Protein AF-A0A271J811-F1 (afdb_monomer)

Solvent-accessible surface area (backbone atoms only — not comparable to full-atom values): 23692 Å² total; per-residue (Å²): 134,56,74,68,56,56,52,53,51,52,50,50,52,52,52,54,51,49,50,53,54,48,52,62,62,63,73,50,80,79,81,79,80,96,76,78,64,100,79,62,55,58,84,72,36,59,45,79,54,75,83,70,79,80,74,77,79,84,81,72,79,72,92,73,82,76,85,78,88,79,90,83,82,90,80,90,86,80,83,87,86,85,90,84,89,80,89,76,82,84,76,86,81,80,77,79,76,82,76,81,74,79,82,73,81,76,75,75,57,72,42,44,46,42,94,88,37,81,53,56,41,68,70,51,26,50,50,49,27,52,49,20,64,68,38,65,35,29,33,34,33,33,30,65,78,85,67,33,34,39,46,41,33,30,39,76,62,67,84,66,66,68,42,81,48,79,82,75,85,71,85,65,68,58,86,72,55,74,81,86,37,49,73,61,26,69,72,13,57,83,41,49,47,55,41,74,57,84,78,30,33,40,38,42,8,26,82,69,81,55,59,50,50,51,61,46,52,51,52,34,39,66,70,70,68,48,64,82,83,78,75,78,83,74,76,84,73,84,91,74,94,72,94,71,84,86,73,81,70,76,77,79,67,78,72,72,82,75,57,72,45,57,56,46,46,50,52,44,48,55,27,60,77,65,74,45,52,37,22,39,32,36,40,30,50,67,56,41,69,58,39,73,74,74,49,57,72,70,59,48,50,51,51,38,48,55,52,47,54,54,53,70,70,39,82,66,59,73,49,77,45,77,52,12,70,58,26,34,38,38,35,28,71,26,50,46,72,54,44,48,55,48,49,56,57,61,36,70,43,86,76,52,31,32,25,1,20,27,19,65,52,72,80,57,41,60,57,46,52,51,49,13,51,51,25,28,49,52,8,58,76,69,72,34,51,54,31,72,46,112

Foldseek 3Di:
DDPVVVVVVVVVVVVVVVVVVVVVVVPDDDDDDDDDDPPQCLLVQLPDAPLDDPPPPPPPPDPPPDDDDDDDDDDDDDDDDDDDDDDDDDDDDDDDDDDDDPDDDDDQDFKDFDPPAPCPPPVNSVVLSVVCVQLVWKKWKWADPQFWIFTGIIRVRDDRDIFGAHDDPPPAWDQDDCPRCVRVVVRIADGWTWFDDDRMTIITHHNPPCPSVVVVLVVCVSVVRHDDDDDDPPDDDDDDDDDDDPPVPPPPPSPDPDDQLVVLVVLVVVCVVVVFFKKKKKKAFLCQSVCVPPPDPVVLVVLLVVLVVLLVPQPQWDDWDASGRRMIMTMGRDAQVVVVVSLVVSQVDPPHMQMQMETRSDDRSVVRVVNNSVFSVCCSVVVHSGGYHD

Radius of gyration: 32.04 Å; Cα contacts (8 Å, |Δi|>4): 487; chains: 1; bounding box: 99×91×84 Å

Nearest PDB structures (foldseek):
  9ce0-assembly1_B  TM=4.176E-01  e=2.016E-02  Escherichia coli
  9ce0-assembly1_A  TM=3.676E-01  e=1.690E-02  Escherichia coli
  9bkv-assembly1_A  TM=4.314E-01  e=4.858E-02  Escherichia coli
  4wp3-assembly5_E  TM=5.622E-01  e=6.049E-01  Mycobacterium avium
  4nl8-assembly1_A  TM=2.595E-01  e=6.907E-02  Klebsiella pneumoniae subsp. pneumoniae MGH 78578

pLDDT: mean 73.81, std 20.94, range [29.36, 98.44]

Secondary structure (DSSP, 8-state):
--HHHHHHHHHHHHHHHHHHHHHHHHTSPPPPP--S-TT-GGGGT-SPPP------------TT------------------------PPPP-PPPPPPPPP----PPPPPEE-TT-GGGSHHHHHHHHHHHHHHTSEEEEEEE-SSEEEEEEESS------EE-PPP--SS-----HHHHHHHHTTSSSEEEEEEETTEEEEEEE-SSSHHHHHHHHHHHHTT--PPP-------PPP---------------PPPPPHHHHHHHHHHHHHHTT---EEEEEEETTHHHHHHHS-HHHHHHHHHHHHHHHHTSTTEEEEEEEETTEEEEEE---HHHHHHHHHHHHTSSSPEEEEEESS--S-HHHHHHHHHHHHHHHHHTT-SEEEE-

Structure (mmCIF, N/CA/C/O backbone):
data_AF-A0A271J811-F1
#
_entry.id   AF-A0A271J811-F1
#
loop_
_atom_site.group_PDB
_atom_site.id
_atom_site.type_symbol
_atom_site.label_atom_id
_atom_site.label_alt_id
_atom_site.label_comp_id
_atom_site.label_asym_id
_atom_site.label_entity_id
_atom_site.label_seq_id
_atom_site.pdbx_PDB_ins_code
_atom_site.Cartn_x
_atom_site.Cartn_y
_atom_site.Cartn_z
_atom_site.occupancy
_atom_site.B_iso_or_equiv
_atom_site.auth_seq_id
_atom_site.auth_comp_id
_atom_site.auth_asym_id
_atom_site.auth_atom_id
_atom_site.pdbx_PDB_model_num
ATOM 1 N N . MET A 1 1 ? -52.519 1.136 -17.735 1.00 53.28 1 MET A N 1
ATOM 2 C CA . MET A 1 1 ? -51.267 0.413 -18.050 1.00 53.28 1 MET A CA 1
ATOM 3 C C . MET A 1 1 ? -51.391 -1.001 -17.511 1.00 53.28 1 MET A C 1
ATOM 5 O O . MET A 1 1 ? -51.756 -1.151 -16.355 1.00 53.28 1 MET A O 1
ATOM 9 N N . SER A 1 2 ? -51.207 -2.020 -18.351 1.00 78.00 2 SER A N 1
ATOM 10 C CA . SER A 1 2 ? -51.335 -3.428 -17.956 1.00 78.00 2 SER A CA 1
ATOM 11 C C . SER A 1 2 ? -50.126 -3.883 -17.130 1.00 78.00 2 SER A C 1
ATOM 13 O O . SER A 1 2 ? -49.031 -3.349 -17.292 1.00 78.00 2 SER A O 1
ATOM 15 N N . PHE A 1 3 ? -50.313 -4.893 -16.275 1.00 79.00 3 PHE A N 1
ATOM 16 C CA . PHE A 1 3 ? -49.248 -5.517 -15.472 1.00 79.00 3 PHE A CA 1
ATOM 17 C C . PHE A 1 3 ? -48.033 -5.930 -16.329 1.00 79.00 3 PHE A C 1
ATOM 19 O O . PHE A 1 3 ? -46.884 -5.756 -15.933 1.00 79.00 3 PHE A O 1
ATOM 26 N N . VAL A 1 4 ? -48.299 -6.359 -17.567 1.00 73.56 4 VAL A N 1
ATOM 27 C CA . VAL A 1 4 ? -47.293 -6.681 -18.592 1.00 73.56 4 VAL A CA 1
ATOM 28 C C . VAL A 1 4 ? -46.396 -5.481 -18.935 1.00 73.56 4 VAL A C 1
ATOM 30 O O . VAL A 1 4 ? -45.193 -5.646 -19.110 1.00 73.56 4 VAL A O 1
ATOM 33 N N . GLY A 1 5 ? -46.949 -4.266 -18.984 1.00 75.88 5 GLY A N 1
ATOM 34 C CA . GLY A 1 5 ? -46.179 -3.050 -19.262 1.00 75.88 5 GLY A CA 1
ATOM 35 C C . GLY A 1 5 ? -45.235 -2.660 -18.122 1.00 75.88 5 GLY A C 1
ATOM 36 O O . GLY A 1 5 ? -44.127 -2.200 -18.380 1.00 75.88 5 GLY A O 1
ATOM 37 N N . TRP A 1 6 ? -45.638 -2.891 -16.870 1.00 88.19 6 TRP A N 1
ATOM 38 C CA . TRP A 1 6 ? -44.787 -2.629 -15.702 1.00 88.19 6 TRP A CA 1
ATOM 39 C C . TRP A 1 6 ? -43.624 -3.622 -15.617 1.00 88.19 6 TRP A C 1
ATOM 41 O O . TRP A 1 6 ? -42.489 -3.236 -15.349 1.00 88.19 6 TRP A O 1
ATOM 51 N N . PHE A 1 7 ? -43.893 -4.892 -15.925 1.00 86.50 7 PHE A N 1
ATOM 52 C CA . PHE A 1 7 ? -42.866 -5.930 -15.941 1.00 86.50 7 PHE A CA 1
ATOM 53 C C . PHE A 1 7 ? -41.818 -5.690 -17.039 1.00 86.50 7 PHE A C 1
ATOM 55 O O . PHE A 1 7 ? -40.623 -5.806 -16.782 1.00 86.50 7 PHE A O 1
ATOM 62 N N . LEU A 1 8 ? -42.248 -5.277 -18.239 1.00 74.81 8 LEU A N 1
ATOM 63 C CA . LEU A 1 8 ? -41.334 -4.899 -19.323 1.00 74.81 8 LEU A CA 1
ATOM 64 C C . LEU A 1 8 ? -40.463 -3.691 -18.957 1.00 74.81 8 LEU A C 1
ATOM 66 O O . LEU A 1 8 ? -39.274 -3.692 -19.263 1.00 74.81 8 LEU A O 1
ATOM 70 N N . LEU A 1 9 ? -41.020 -2.691 -18.268 1.00 75.00 9 LEU A N 1
ATOM 71 C CA . LEU A 1 9 ? -40.256 -1.524 -17.823 1.00 75.00 9 LEU A CA 1
ATOM 72 C C . LEU A 1 9 ? -39.171 -1.906 -16.803 1.00 75.00 9 LEU A C 1
ATOM 74 O O . LEU A 1 9 ? -38.026 -1.487 -16.949 1.00 75.00 9 LEU A O 1
ATOM 78 N N . LEU A 1 10 ? -39.504 -2.737 -15.810 1.00 87.38 10 LEU A N 1
ATOM 79 C CA . LEU A 1 10 ? -38.529 -3.227 -14.828 1.00 87.38 10 LEU A CA 1
ATOM 80 C C . LEU A 1 10 ? -37.434 -4.080 -15.473 1.00 87.38 10 LEU A C 1
ATOM 82 O O . LEU A 1 10 ? -36.266 -3.942 -15.116 1.00 87.38 10 LEU A O 1
ATOM 86 N N . LEU A 1 11 ? -37.796 -4.924 -16.444 1.00 84.94 11 LEU A N 1
ATOM 87 C CA . LEU A 1 11 ? -36.834 -5.735 -17.188 1.00 84.94 11 LEU A CA 1
ATOM 88 C C . LEU A 1 11 ? -35.834 -4.846 -17.942 1.00 84.94 11 LEU A C 1
ATOM 90 O O . LEU A 1 11 ? -34.633 -5.090 -17.880 1.00 84.94 11 LEU A O 1
ATOM 94 N N . VAL A 1 12 ? -36.311 -3.789 -18.607 1.00 82.62 12 VAL A N 1
ATOM 95 C CA . VAL A 1 12 ? -35.442 -2.838 -19.316 1.00 82.62 12 VAL A CA 1
ATOM 96 C C . VAL A 1 12 ? -34.519 -2.104 -18.342 1.00 82.62 12 VAL A C 1
ATOM 98 O O . VAL A 1 12 ? -33.327 -2.000 -18.616 1.00 82.62 12 VAL A O 1
ATOM 101 N N . ILE A 1 13 ? -35.022 -1.659 -17.185 1.00 82.00 13 ILE A N 1
ATOM 102 C CA . ILE A 1 13 ? -34.193 -1.005 -16.156 1.00 82.00 13 ILE A CA 1
ATOM 103 C C . ILE A 1 13 ? -33.114 -1.963 -15.631 1.00 82.00 13 ILE A C 1
ATOM 105 O O . ILE A 1 13 ? -31.959 -1.562 -15.509 1.00 82.00 13 ILE A O 1
ATOM 109 N N . ALA A 1 14 ? -33.454 -3.230 -15.378 1.00 82.31 14 ALA A N 1
ATOM 110 C CA . ALA A 1 14 ? -32.497 -4.234 -14.918 1.00 82.31 14 ALA A CA 1
ATOM 111 C C . ALA A 1 14 ? -31.416 -4.536 -15.971 1.00 82.31 14 ALA A C 1
ATOM 113 O O . ALA A 1 14 ? -30.236 -4.619 -15.635 1.00 82.31 14 ALA A O 1
ATOM 114 N N . VAL A 1 15 ? -31.796 -4.647 -17.249 1.00 79.81 15 VAL A N 1
ATOM 115 C CA . VAL A 1 15 ? -30.854 -4.903 -18.352 1.00 79.81 15 VAL A CA 1
ATOM 116 C C . VAL A 1 15 ? -29.935 -3.703 -18.588 1.00 79.81 15 VAL A C 1
ATOM 118 O O . VAL A 1 15 ? -28.728 -3.883 -18.727 1.00 79.81 15 VAL A O 1
ATOM 121 N N . VAL A 1 16 ? -30.472 -2.479 -18.589 1.00 77.31 16 VAL A N 1
ATOM 122 C CA . VAL A 1 16 ? -29.671 -1.255 -18.761 1.00 77.31 16 VAL A CA 1
ATOM 123 C C . VAL A 1 16 ? -28.751 -1.032 -17.558 1.00 77.31 16 VAL A C 1
ATOM 125 O O . VAL A 1 16 ? -27.574 -0.734 -17.744 1.00 77.31 16 VAL A O 1
ATOM 128 N N . GLY A 1 17 ? -29.242 -1.247 -16.333 1.00 76.06 17 GLY A N 1
ATOM 129 C CA . GLY A 1 17 ? -28.426 -1.180 -15.119 1.00 76.06 17 GLY A CA 1
ATOM 130 C C . GLY A 1 17 ? -27.290 -2.207 -15.118 1.00 76.06 17 GLY A C 1
ATOM 131 O O . GLY A 1 17 ? -26.149 -1.856 -14.825 1.00 76.06 17 GLY A O 1
ATOM 132 N N . GLY A 1 18 ? -27.575 -3.447 -15.532 1.00 78.69 18 GLY A N 1
ATOM 133 C CA . GLY A 1 18 ? -26.568 -4.499 -15.684 1.00 78.69 18 GLY A CA 1
ATOM 134 C C . GLY A 1 18 ? -25.532 -4.183 -16.765 1.00 78.69 18 GLY A C 1
ATOM 135 O O . GLY A 1 18 ? -24.342 -4.376 -16.540 1.00 78.69 18 GLY A O 1
ATOM 136 N N . ALA A 1 19 ? -25.954 -3.633 -17.906 1.00 66.88 19 ALA A N 1
ATOM 137 C CA . ALA A 1 19 ? -25.047 -3.245 -18.985 1.00 66.88 19 ALA A CA 1
ATOM 138 C C . ALA A 1 19 ? -24.114 -2.089 -18.583 1.00 66.88 19 ALA A C 1
ATOM 140 O O . ALA A 1 19 ? -22.931 -2.125 -18.909 1.00 66.88 19 ALA A O 1
ATOM 141 N N . ILE A 1 20 ? -24.610 -1.093 -17.838 1.00 68.75 20 ILE A N 1
ATOM 142 C CA . ILE A 1 20 ? -23.786 0.017 -17.329 1.00 68.75 20 ILE A CA 1
ATOM 143 C C . ILE A 1 20 ? -22.789 -0.484 -16.276 1.00 68.75 20 ILE A C 1
ATOM 145 O O . ILE A 1 20 ? -21.618 -0.109 -16.322 1.00 68.75 20 ILE A O 1
ATOM 149 N N . ALA A 1 21 ? -23.220 -1.354 -15.357 1.00 66.31 21 ALA A N 1
ATOM 150 C CA . ALA A 1 21 ? -22.330 -1.966 -14.370 1.00 66.31 21 ALA A CA 1
ATOM 151 C C . ALA A 1 21 ? -21.241 -2.820 -15.041 1.00 66.31 21 ALA A C 1
ATOM 153 O O . ALA A 1 21 ? -20.068 -2.717 -14.690 1.00 66.31 21 ALA A O 1
ATOM 154 N N . TRP A 1 22 ? -21.612 -3.592 -16.065 1.00 64.56 22 TRP A N 1
ATOM 155 C CA . TRP A 1 22 ? -20.683 -4.421 -16.828 1.00 64.56 22 TRP A CA 1
ATOM 156 C C . TRP A 1 22 ? -19.685 -3.592 -17.642 1.00 64.56 22 TRP A C 1
ATOM 158 O O . TRP A 1 22 ? -18.495 -3.894 -17.644 1.00 64.56 22 TRP A O 1
ATOM 168 N N . HIS A 1 23 ? -20.133 -2.504 -18.274 1.00 62.66 23 HIS A N 1
ATOM 169 C CA . HIS A 1 23 ? -19.247 -1.623 -19.033 1.00 62.66 23 HIS A CA 1
ATOM 170 C C . HIS A 1 23 ? -18.266 -0.870 -18.121 1.00 62.66 23 HIS A C 1
ATOM 172 O O . HIS A 1 23 ? -17.116 -0.679 -18.501 1.00 62.66 23 HIS A O 1
ATOM 178 N N . ARG A 1 24 ? -18.675 -0.505 -16.895 1.00 62.00 24 ARG A N 1
ATOM 179 C CA . ARG A 1 24 ? -17.754 0.023 -15.870 1.00 62.00 24 ARG A CA 1
ATOM 180 C C . ARG A 1 24 ? -16.712 -1.012 -15.440 1.00 62.00 24 ARG A C 1
ATOM 182 O O . ARG A 1 24 ? -15.573 -0.648 -15.184 1.00 62.00 24 ARG A O 1
ATOM 189 N N . GLN A 1 25 ? -17.082 -2.291 -15.416 1.00 55.81 25 GLN A N 1
ATOM 190 C CA . GLN A 1 25 ? -16.170 -3.399 -15.120 1.00 55.81 25 GLN A CA 1
ATOM 191 C C . GLN A 1 25 ? -15.154 -3.660 -16.247 1.00 55.81 25 GLN A C 1
ATOM 193 O O . GLN A 1 25 ? -14.042 -4.096 -15.968 1.00 55.81 25 GLN A O 1
ATOM 198 N N . GLN A 1 26 ? -15.522 -3.387 -17.504 1.00 53.25 26 GLN A N 1
ATOM 199 C CA . GLN A 1 26 ? -14.661 -3.577 -18.682 1.00 53.25 26 GLN A CA 1
ATOM 200 C C . GLN A 1 26 ? -13.709 -2.409 -18.968 1.00 53.25 26 GLN A C 1
ATOM 202 O O . GLN A 1 26 ? -12.739 -2.600 -19.693 1.00 53.25 26 GLN A O 1
ATOM 207 N N . SER A 1 27 ? -13.963 -1.220 -18.416 1.00 51.56 27 SER A N 1
ATOM 208 C CA . SER A 1 27 ? -13.062 -0.066 -18.551 1.00 51.56 27 SER A CA 1
ATOM 209 C C . SER A 1 27 ? -11.827 -0.139 -17.648 1.00 51.56 27 SER A C 1
ATOM 211 O O . SER A 1 27 ? -10.986 0.752 -17.704 1.00 51.56 27 SER A O 1
ATOM 213 N N . LEU A 1 28 ? -11.715 -1.166 -16.805 1.00 47.62 28 LEU A N 1
ATOM 214 C CA . LEU A 1 28 ? -10.509 -1.414 -16.026 1.00 47.62 28 LEU A CA 1
ATOM 215 C C . LEU A 1 28 ? -9.505 -2.193 -16.890 1.00 47.62 28 LEU A C 1
ATOM 217 O O . LEU A 1 28 ? -9.922 -3.128 -17.582 1.00 47.62 28 LEU A O 1
ATOM 221 N N . PRO A 1 29 ? -8.204 -1.862 -16.844 1.00 46.91 29 PRO A N 1
ATOM 222 C CA . PRO A 1 29 ? -7.189 -2.569 -17.614 1.00 46.91 29 PRO A CA 1
ATOM 223 C C . PRO A 1 29 ? -7.240 -4.092 -17.361 1.00 46.91 29 PRO A C 1
ATOM 225 O O . PRO A 1 29 ? -7.624 -4.548 -16.264 1.00 46.91 29 PRO A O 1
ATOM 228 N N . PRO A 1 30 ? -6.920 -4.905 -18.391 1.00 42.78 30 PRO A N 1
ATOM 229 C CA . PRO A 1 30 ? -6.882 -6.357 -18.262 1.00 42.78 30 PRO A CA 1
ATOM 230 C C . PRO A 1 30 ? -5.884 -6.755 -17.165 1.00 42.78 30 PRO A C 1
ATOM 232 O O . PRO A 1 30 ? -4.885 -6.065 -16.976 1.00 42.78 30 PRO A O 1
ATOM 235 N N . PRO A 1 31 ? -6.152 -7.837 -16.414 1.00 39.31 31 PRO A N 1
ATOM 236 C CA . PRO A 1 31 ? -5.299 -8.228 -15.301 1.00 39.31 31 PRO A CA 1
ATOM 237 C C . PRO A 1 31 ? -3.874 -8.534 -15.789 1.00 39.31 31 PRO A C 1
ATOM 239 O O . PRO A 1 31 ? -3.730 -9.224 -16.808 1.00 39.31 31 PRO A O 1
ATOM 242 N N . PRO A 1 32 ? -2.830 -8.083 -15.072 1.00 45.94 32 PRO A N 1
ATOM 243 C CA . PRO A 1 32 ? -1.499 -8.622 -15.272 1.00 45.94 32 PRO A CA 1
ATOM 244 C C . PRO A 1 32 ? -1.504 -10.129 -14.975 1.00 45.94 32 PRO A C 1
ATOM 246 O O . PRO A 1 32 ? -2.279 -10.648 -14.168 1.00 45.94 32 PRO A O 1
ATOM 249 N N . VAL A 1 33 ? -0.660 -10.855 -15.703 1.00 41.16 33 VAL A N 1
ATOM 250 C CA . VAL A 1 33 ? -0.436 -12.294 -15.523 1.00 41.16 33 VAL A CA 1
ATOM 251 C C . VAL A 1 33 ? 0.139 -12.502 -14.114 1.00 41.16 33 VAL A C 1
ATOM 253 O O . VAL A 1 33 ? 1.086 -11.795 -13.779 1.00 41.16 33 VAL A O 1
ATOM 256 N N . PRO A 1 34 ? -0.378 -13.430 -13.285 1.00 45.59 34 PRO A N 1
ATOM 257 C CA . PRO A 1 34 ? 0.079 -13.579 -11.906 1.00 45.59 34 PRO A CA 1
ATOM 258 C C . PRO A 1 34 ? 1.534 -14.066 -11.881 1.00 45.59 34 PRO A C 1
ATOM 260 O O . PRO A 1 34 ? 1.813 -15.243 -12.112 1.00 45.59 34 PRO A O 1
ATOM 263 N N . TYR A 1 35 ? 2.458 -13.149 -11.610 1.00 43.81 35 TYR A N 1
ATOM 264 C CA . TYR A 1 35 ? 3.830 -13.432 -11.213 1.00 43.81 35 TYR A CA 1
ATOM 265 C C . TYR A 1 35 ? 3.997 -12.951 -9.775 1.00 43.81 35 TYR A C 1
ATOM 267 O O . TYR A 1 35 ? 3.731 -11.789 -9.495 1.00 43.81 35 TYR A O 1
ATOM 275 N N . GLY A 1 36 ? 4.451 -13.831 -8.884 1.00 40.78 36 GLY A N 1
ATOM 276 C CA . GLY A 1 36 ? 4.923 -13.430 -7.559 1.00 40.78 36 GLY A CA 1
ATOM 277 C C . GLY A 1 36 ? 4.364 -14.253 -6.406 1.00 40.78 36 GLY A C 1
ATOM 278 O O . GLY A 1 36 ? 3.197 -14.635 -6.385 1.00 40.78 36 GLY A O 1
ATOM 279 N N . ASP A 1 37 ? 5.256 -14.545 -5.468 1.00 40.03 37 ASP A N 1
ATOM 280 C CA . ASP A 1 37 ? 5.033 -15.237 -4.202 1.00 40.03 37 ASP A CA 1
ATOM 281 C C . ASP A 1 37 ? 3.931 -14.535 -3.372 1.00 40.03 37 ASP A C 1
ATOM 283 O O . ASP A 1 37 ? 3.904 -13.304 -3.315 1.00 40.03 37 ASP A O 1
ATOM 287 N N . PRO A 1 38 ? 3.013 -15.260 -2.699 1.00 43.91 38 PRO A N 1
ATOM 288 C CA . PRO A 1 38 ? 1.988 -14.673 -1.831 1.00 43.91 38 PRO A CA 1
ATOM 289 C C . PRO A 1 38 ? 2.511 -13.779 -0.690 1.00 43.91 38 PRO A C 1
ATOM 291 O O . PRO A 1 38 ? 1.690 -13.156 -0.020 1.00 43.91 38 PRO A O 1
ATOM 294 N N . HIS A 1 39 ? 3.820 -13.660 -0.471 1.00 40.69 39 HIS A N 1
ATOM 295 C CA . HIS A 1 39 ? 4.413 -12.772 0.536 1.00 40.69 39 HIS A CA 1
ATOM 296 C C . HIS A 1 39 ? 5.102 -11.515 -0.012 1.00 40.69 39 HIS A C 1
ATOM 298 O O . HIS A 1 39 ? 5.643 -10.742 0.780 1.00 40.69 39 HIS A O 1
ATOM 304 N N . ASP A 1 40 ? 5.074 -11.276 -1.324 1.00 50.69 40 ASP A N 1
ATOM 305 C CA . ASP A 1 40 ? 5.801 -10.152 -1.907 1.00 50.69 40 ASP A CA 1
ATOM 306 C C . ASP A 1 40 ? 5.013 -8.834 -1.787 1.00 50.69 40 ASP A C 1
ATOM 308 O O . ASP A 1 40 ? 4.147 -8.509 -2.593 1.00 50.69 40 ASP A O 1
ATOM 312 N N . LEU A 1 41 ? 5.275 -8.087 -0.712 1.00 51.16 41 LEU A N 1
ATOM 313 C CA . LEU A 1 41 ? 4.686 -6.767 -0.446 1.00 51.16 41 LEU A CA 1
ATOM 314 C C . LEU A 1 41 ? 5.308 -5.655 -1.309 1.00 51.16 41 LEU A C 1
ATOM 316 O O . LEU A 1 41 ? 4.785 -4.539 -1.333 1.00 51.16 41 LEU A O 1
ATOM 320 N N . SER A 1 42 ? 6.401 -5.948 -2.022 1.00 51.84 42 SER A N 1
ATOM 321 C CA . SER A 1 42 ? 7.089 -4.983 -2.883 1.00 51.84 42 SER A CA 1
ATOM 322 C C . SER A 1 42 ? 6.255 -4.597 -4.110 1.00 51.84 42 SER A C 1
ATOM 324 O O . SER A 1 42 ? 6.311 -3.452 -4.554 1.00 51.84 42 SER A O 1
ATOM 326 N N . THR A 1 43 ? 5.381 -5.490 -4.589 1.00 50.69 43 THR A N 1
ATOM 327 C CA . THR A 1 43 ? 4.476 -5.213 -5.716 1.00 50.69 43 THR A CA 1
ATOM 328 C C . THR A 1 43 ? 3.357 -4.226 -5.371 1.00 50.69 43 THR A C 1
ATOM 330 O O . THR A 1 43 ? 2.735 -3.683 -6.275 1.00 50.69 43 THR A O 1
ATOM 333 N N . LEU A 1 44 ? 3.097 -3.966 -4.082 1.00 52.03 44 LEU A N 1
ATOM 334 C CA . LEU A 1 44 ? 2.101 -2.984 -3.620 1.00 52.03 44 LEU A CA 1
ATOM 335 C C . LEU A 1 44 ? 2.709 -1.605 -3.302 1.00 52.03 44 LEU A C 1
ATOM 337 O O . LEU A 1 44 ? 2.037 -0.774 -2.693 1.00 52.03 44 LEU A O 1
ATOM 341 N N . GLY A 1 45 ? 3.974 -1.354 -3.661 1.00 50.84 45 GLY A N 1
ATOM 342 C CA . GLY A 1 45 ? 4.622 -0.058 -3.415 1.00 50.84 45 GLY A CA 1
ATOM 343 C C . GLY A 1 45 ? 4.898 0.234 -1.934 1.00 50.84 45 GLY A C 1
ATOM 344 O O . GLY A 1 45 ? 5.141 1.377 -1.563 1.00 50.84 45 GLY A O 1
ATOM 345 N N . LEU A 1 46 ? 4.897 -0.791 -1.071 1.00 56.09 46 LEU A N 1
ATOM 346 C CA . LEU A 1 46 ? 5.234 -0.682 0.359 1.00 56.09 46 LEU A CA 1
ATOM 347 C C . LEU A 1 46 ? 6.747 -0.525 0.617 1.00 56.09 46 LEU A C 1
ATOM 349 O O . LEU A 1 46 ? 7.223 -0.769 1.729 1.00 56.09 46 LEU A O 1
ATOM 353 N N . THR A 1 47 ? 7.519 -0.133 -0.396 1.00 56.06 47 THR A N 1
ATOM 354 C CA . THR A 1 47 ? 8.909 0.288 -0.231 1.00 56.06 47 THR A CA 1
ATOM 355 C C . THR A 1 47 ? 8.985 1.489 0.717 1.00 56.06 47 THR A C 1
ATOM 357 O O . THR A 1 47 ? 8.061 2.308 0.770 1.00 56.06 47 THR A O 1
ATOM 360 N N . PRO A 1 48 ? 10.063 1.612 1.515 1.00 49.88 48 PRO A N 1
ATOM 361 C CA . PRO A 1 48 ? 10.282 2.815 2.306 1.00 49.88 48 PRO A CA 1
ATOM 362 C C . PRO A 1 48 ? 10.219 4.027 1.375 1.00 49.88 48 PRO A C 1
ATOM 364 O O . PRO A 1 48 ? 10.859 4.023 0.325 1.00 49.88 48 PRO A O 1
ATOM 367 N N . ALA A 1 49 ? 9.413 5.027 1.751 1.00 50.97 49 ALA A N 1
ATOM 368 C CA . ALA A 1 49 ? 9.243 6.237 0.955 1.00 50.97 49 ALA A CA 1
ATOM 369 C C . ALA A 1 49 ? 10.624 6.802 0.611 1.00 50.97 49 ALA A C 1
ATOM 371 O O . ALA A 1 49 ? 11.477 6.923 1.504 1.00 50.97 49 ALA A O 1
ATOM 372 N N . ARG A 1 50 ? 10.855 7.117 -0.669 1.00 56.00 50 ARG A N 1
ATOM 373 C CA . ARG A 1 50 ? 12.130 7.703 -1.089 1.00 56.00 50 ARG A CA 1
ATOM 374 C C . ARG A 1 50 ? 12.393 8.952 -0.241 1.00 56.00 50 ARG A C 1
ATOM 376 O O . ARG A 1 50 ? 11.503 9.802 -0.132 1.00 56.00 50 ARG A O 1
ATOM 383 N N . PRO A 1 51 ? 13.583 9.092 0.372 1.00 47.09 51 PRO A N 1
ATOM 384 C CA . PRO A 1 51 ? 13.944 10.342 1.018 1.00 47.09 51 PRO A CA 1
ATOM 385 C C . PRO A 1 51 ? 13.872 11.437 -0.045 1.00 47.09 51 PRO A C 1
ATOM 387 O O . PRO A 1 51 ? 14.576 11.382 -1.055 1.00 47.09 51 PRO A O 1
ATOM 390 N N . ARG A 1 52 ? 12.954 12.390 0.141 1.00 53.28 52 ARG A N 1
ATOM 391 C CA . ARG A 1 52 ? 12.788 13.488 -0.807 1.00 53.28 52 ARG A CA 1
ATOM 392 C C . ARG A 1 52 ? 14.092 14.285 -0.851 1.00 53.28 52 ARG A C 1
ATOM 394 O O . ARG A 1 52 ? 14.625 14.598 0.217 1.00 53.28 52 ARG A O 1
ATOM 401 N N . PRO A 1 53 ? 14.597 14.659 -2.038 1.00 44.09 53 PRO A N 1
ATOM 402 C CA . PRO A 1 53 ? 15.547 15.751 -2.101 1.00 44.09 53 PRO A CA 1
ATOM 403 C C . PRO A 1 53 ? 14.838 16.970 -1.508 1.00 44.09 53 PRO A C 1
ATOM 405 O O . PRO A 1 53 ? 13.777 17.369 -1.991 1.00 44.09 53 PRO A O 1
ATOM 408 N N . VAL A 1 54 ? 15.374 17.507 -0.412 1.00 51.09 54 VAL A N 1
ATOM 409 C CA . VAL A 1 54 ? 14.932 18.796 0.119 1.00 51.09 54 VAL A CA 1
ATOM 410 C C . VAL A 1 54 ? 15.134 19.785 -1.021 1.00 51.09 54 VAL A C 1
ATOM 412 O O . VAL A 1 54 ? 16.264 20.016 -1.454 1.00 51.09 54 VAL A O 1
ATOM 415 N N . GLY A 1 55 ? 14.029 20.262 -1.594 1.00 41.78 55 GLY A N 1
ATOM 416 C CA . GLY A 1 55 ? 14.078 21.298 -2.609 1.00 41.78 55 GLY A CA 1
ATOM 417 C C . GLY A 1 55 ? 14.797 22.487 -1.996 1.00 41.78 55 GLY A C 1
ATOM 418 O O . GLY A 1 55 ? 14.373 22.988 -0.961 1.00 41.78 55 GLY A O 1
ATOM 419 N N . VAL A 1 56 ? 15.915 22.883 -2.597 1.00 41.88 56 VAL A N 1
ATOM 420 C CA . VAL A 1 56 ? 16.565 24.152 -2.283 1.00 41.88 56 VAL A CA 1
ATOM 421 C C . VAL A 1 56 ? 15.517 25.229 -2.543 1.00 41.88 56 VAL A C 1
ATOM 423 O O . VAL A 1 56 ? 15.117 25.415 -3.694 1.00 41.88 56 VAL A O 1
ATOM 426 N N . ASP A 1 57 ? 15.037 25.879 -1.483 1.00 40.28 57 ASP A N 1
ATOM 427 C CA . ASP A 1 57 ? 14.156 27.039 -1.579 1.00 40.28 57 ASP A CA 1
ATOM 428 C C . ASP A 1 57 ? 14.858 28.094 -2.450 1.00 40.28 57 ASP A C 1
ATOM 430 O O . ASP A 1 57 ? 15.806 28.754 -2.030 1.00 40.28 57 ASP A O 1
ATOM 434 N N . LEU A 1 58 ? 14.425 28.221 -3.707 1.00 49.56 58 LEU A N 1
ATOM 435 C CA . LEU A 1 58 ? 14.919 29.221 -4.662 1.00 49.56 58 LEU A CA 1
ATOM 436 C C . LEU A 1 58 ? 14.211 30.580 -4.506 1.00 49.56 58 LEU A C 1
ATOM 438 O O . LEU A 1 58 ? 14.344 31.444 -5.370 1.00 49.56 58 LEU A O 1
ATOM 442 N N . ASP A 1 59 ? 13.498 30.787 -3.398 1.00 46.34 59 ASP A N 1
ATOM 443 C CA . ASP A 1 59 ? 12.795 32.026 -3.056 1.00 46.34 59 ASP A CA 1
ATOM 444 C C . ASP A 1 59 ? 13.546 32.832 -1.980 1.00 46.34 59 ASP A C 1
ATOM 446 O O . ASP A 1 59 ? 12.949 33.309 -1.015 1.00 46.34 59 ASP A O 1
ATOM 450 N N . ASP A 1 60 ? 14.857 33.035 -2.153 1.00 47.53 60 ASP A N 1
ATOM 451 C CA . ASP A 1 60 ? 15.544 34.142 -1.478 1.00 47.53 60 ASP A CA 1
ATOM 452 C C . ASP A 1 60 ? 15.631 35.332 -2.456 1.00 47.53 60 ASP A C 1
ATOM 454 O O . ASP A 1 60 ? 16.473 35.342 -3.364 1.00 47.53 60 ASP A O 1
ATOM 458 N N . PRO A 1 61 ? 14.705 36.310 -2.383 1.00 50.97 61 PRO A N 1
ATOM 459 C CA . PRO A 1 61 ? 14.727 37.470 -3.258 1.00 50.97 61 PRO A CA 1
ATOM 460 C C . PRO A 1 61 ? 15.948 38.330 -2.934 1.00 50.97 61 PRO A C 1
ATOM 462 O O . PRO A 1 61 ? 16.016 38.980 -1.893 1.00 50.97 61 PRO A O 1
ATOM 465 N N . ASP A 1 62 ? 16.881 38.355 -3.882 1.00 54.12 62 ASP A N 1
ATOM 466 C CA . ASP A 1 62 ? 18.098 39.162 -3.891 1.00 54.12 62 ASP A CA 1
ATOM 467 C C . ASP A 1 62 ? 17.835 40.600 -3.366 1.00 54.12 62 ASP A C 1
ATOM 469 O O . ASP A 1 62 ? 17.168 41.399 -4.041 1.00 54.12 62 ASP A O 1
ATOM 473 N N . PRO A 1 63 ? 18.316 40.971 -2.160 1.00 51.75 63 PRO A N 1
ATOM 474 C CA . PRO A 1 63 ? 17.955 42.233 -1.508 1.00 51.75 63 PRO A CA 1
ATOM 475 C C . PRO A 1 63 ? 18.622 43.479 -2.123 1.00 51.75 63 PRO A C 1
ATOM 477 O O . PRO A 1 63 ? 18.546 44.564 -1.544 1.00 51.75 63 PRO A O 1
ATOM 480 N N . TYR A 1 64 ? 19.247 43.366 -3.301 1.00 56.03 64 TYR A N 1
ATOM 481 C CA . TYR A 1 64 ? 20.035 44.436 -3.926 1.00 56.03 64 TYR A CA 1
ATOM 482 C C . TYR A 1 64 ? 19.540 44.936 -5.292 1.00 56.03 64 TYR A C 1
ATOM 484 O O . TYR A 1 64 ? 20.252 45.686 -5.964 1.00 56.03 64 TYR A O 1
ATOM 492 N N . ALA A 1 65 ? 18.311 44.626 -5.714 1.00 47.66 65 ALA A N 1
ATOM 493 C CA . ALA A 1 65 ? 17.764 45.174 -6.962 1.00 47.66 65 ALA A CA 1
ATOM 494 C C . ALA A 1 65 ? 17.268 46.635 -6.804 1.00 47.66 65 ALA A C 1
ATOM 496 O O . ALA A 1 65 ? 16.076 46.937 -6.907 1.00 47.66 65 ALA A O 1
ATOM 497 N N . GLU A 1 66 ? 18.189 47.573 -6.564 1.00 45.75 66 GLU A N 1
ATOM 498 C CA . GLU A 1 66 ? 17.906 49.009 -6.593 1.00 45.75 66 GLU A CA 1
ATOM 499 C C . GLU A 1 66 ? 17.671 49.517 -8.029 1.00 45.75 66 GLU A C 1
ATOM 501 O O . GLU A 1 66 ? 18.564 49.613 -8.867 1.00 45.75 66 GLU A O 1
ATOM 506 N N . SER A 1 67 ? 16.416 49.887 -8.288 1.00 49.94 67 SER A N 1
ATOM 507 C CA . SER A 1 67 ? 15.991 51.164 -8.876 1.00 49.94 67 SER A CA 1
ATOM 508 C C . SER A 1 67 ? 16.994 51.921 -9.772 1.00 49.94 67 SER A C 1
ATOM 510 O O . SER A 1 67 ? 17.710 52.807 -9.305 1.00 49.94 67 SER A O 1
ATOM 512 N N . HIS A 1 68 ? 16.830 51.801 -11.093 1.00 45.22 68 HIS A N 1
ATOM 513 C CA . HIS A 1 68 ? 17.083 52.924 -12.001 1.00 45.22 68 HIS A CA 1
ATOM 514 C C . HIS A 1 68 ? 15.975 53.073 -13.045 1.00 45.22 68 HIS A C 1
ATOM 516 O O . HIS A 1 68 ? 15.838 52.297 -13.988 1.00 45.22 68 HIS A O 1
ATOM 5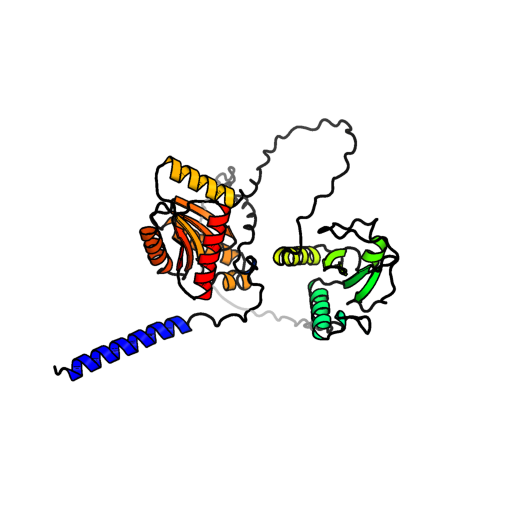22 N N . GLY A 1 69 ? 15.182 54.131 -12.873 1.00 50.66 69 GLY A N 1
ATOM 523 C CA . GLY A 1 69 ? 14.261 54.619 -13.885 1.00 50.66 69 GLY A CA 1
ATOM 524 C C . GLY A 1 69 ? 14.988 55.333 -15.026 1.00 50.66 69 GLY A C 1
ATOM 525 O O . GLY A 1 69 ? 15.922 56.104 -14.815 1.00 50.66 69 GLY A O 1
ATOM 526 N N . SER A 1 70 ? 14.492 55.147 -16.247 1.00 44.56 70 SER A N 1
ATOM 527 C CA . SER A 1 70 ? 14.639 56.131 -17.322 1.00 44.56 70 SER A CA 1
ATOM 528 C C . SER A 1 70 ? 13.531 55.970 -18.356 1.00 44.56 70 SER A C 1
ATOM 530 O O . SER A 1 70 ? 13.519 55.057 -19.174 1.00 44.56 70 SER A O 1
ATOM 532 N N . ARG A 1 71 ? 12.587 56.914 -18.305 1.00 50.09 71 ARG A N 1
ATOM 533 C CA . ARG A 1 71 ? 11.760 57.328 -19.443 1.00 50.09 71 ARG A CA 1
ATOM 534 C C . ARG A 1 71 ? 12.664 57.972 -20.491 1.00 50.09 71 ARG A C 1
ATOM 536 O O . ARG A 1 71 ? 13.407 58.857 -20.097 1.00 50.09 71 ARG A O 1
ATOM 543 N N . VAL A 1 72 ? 12.487 57.655 -21.776 1.00 42.25 72 VAL A N 1
ATOM 544 C CA . VAL A 1 72 ? 12.567 58.579 -22.937 1.00 42.25 72 VAL A CA 1
ATOM 545 C C . VAL A 1 72 ? 11.974 57.859 -24.174 1.00 42.25 72 VAL A C 1
ATOM 547 O O . VAL A 1 72 ? 11.992 56.630 -24.216 1.00 42.25 72 VAL A O 1
ATOM 550 N N . PRO A 1 73 ? 11.346 58.585 -25.125 1.00 55.94 73 PRO A N 1
ATOM 551 C CA . PRO A 1 73 ? 10.227 58.091 -25.921 1.00 55.94 73 PRO A CA 1
ATOM 552 C C . PRO A 1 73 ? 10.578 57.655 -27.355 1.00 55.94 73 PRO A C 1
ATOM 554 O O . PRO A 1 73 ? 11.589 58.046 -27.932 1.00 55.94 73 PRO A O 1
ATOM 557 N N . LEU A 1 74 ? 9.648 56.885 -27.929 1.00 50.19 74 LEU A N 1
ATOM 558 C CA . LEU A 1 74 ? 9.545 56.495 -29.340 1.00 50.19 74 LEU A CA 1
ATOM 559 C C . LEU A 1 74 ? 9.644 57.684 -30.314 1.00 50.19 74 LEU A C 1
ATOM 561 O O . LEU A 1 74 ? 8.945 58.683 -30.123 1.00 50.19 74 LEU A O 1
ATOM 565 N N . PRO A 1 75 ? 10.341 57.510 -31.450 1.00 51.72 75 PRO A N 1
ATOM 566 C CA . PRO A 1 75 ? 10.025 58.218 -32.678 1.00 51.72 75 PRO A CA 1
ATOM 567 C C . PRO A 1 75 ? 9.373 57.301 -33.726 1.00 51.72 75 PRO A C 1
ATOM 569 O O . PRO A 1 75 ? 9.679 56.117 -33.860 1.00 51.72 75 PRO A O 1
ATOM 572 N N . ALA A 1 76 ? 8.455 57.904 -34.478 1.00 48.81 76 ALA A N 1
ATOM 573 C CA . ALA A 1 76 ? 7.736 57.330 -35.605 1.00 48.81 76 ALA A CA 1
ATOM 574 C C . ALA A 1 76 ? 8.651 57.053 -36.812 1.00 48.81 76 ALA A C 1
ATOM 576 O O . ALA A 1 76 ? 9.559 57.831 -37.103 1.00 48.81 76 ALA A O 1
ATOM 577 N N . VAL A 1 77 ? 8.343 55.995 -37.568 1.00 48.44 77 VAL A N 1
ATOM 578 C CA . VAL A 1 77 ? 8.966 55.688 -38.864 1.00 48.44 77 VAL A CA 1
ATOM 579 C C . VAL A 1 77 ? 7.901 55.739 -39.966 1.00 48.44 77 VAL A C 1
ATOM 581 O O . VAL A 1 77 ? 6.923 54.993 -39.887 1.00 48.44 77 VAL A O 1
ATOM 584 N N . PRO A 1 78 ? 8.069 56.581 -41.003 1.00 54.97 78 PRO A N 1
ATOM 585 C CA . PRO A 1 78 ? 7.269 56.539 -42.221 1.00 54.97 78 PRO A CA 1
ATOM 586 C C . PRO A 1 78 ? 8.043 55.938 -43.412 1.00 54.97 78 PRO A C 1
ATOM 588 O O . PRO A 1 78 ? 9.231 56.187 -43.572 1.00 54.97 78 PRO A O 1
ATOM 591 N N . GLY A 1 79 ? 7.312 55.248 -44.299 1.00 40.19 79 GLY A N 1
ATOM 592 C CA . GLY A 1 79 ? 7.573 55.180 -45.750 1.00 40.19 79 GLY A CA 1
ATOM 593 C C . GLY A 1 79 ? 8.686 54.251 -46.272 1.00 40.19 79 GLY A C 1
ATOM 594 O O . GLY A 1 79 ? 9.849 54.387 -45.921 1.00 40.19 79 GLY A O 1
ATOM 595 N N . GLY A 1 80 ? 8.335 53.357 -47.213 1.00 37.50 80 GLY A N 1
ATOM 596 C CA . GLY A 1 80 ? 9.290 52.737 -48.164 1.00 37.50 80 GLY A CA 1
ATOM 597 C C . GLY A 1 80 ? 9.787 53.744 -49.229 1.00 37.50 80 GLY A C 1
ATOM 598 O O . GLY A 1 80 ? 9.597 54.940 -49.010 1.00 37.50 80 GLY A O 1
ATOM 599 N N . PRO A 1 81 ? 10.314 53.350 -50.421 1.00 62.50 81 PRO A N 1
ATOM 600 C CA . PRO A 1 81 ? 10.477 52.005 -51.009 1.00 62.50 81 PRO A CA 1
ATOM 601 C C . PRO A 1 81 ? 11.844 51.753 -51.742 1.00 62.50 81 PRO A C 1
ATOM 603 O O . PRO A 1 81 ? 12.699 52.626 -51.832 1.00 62.50 81 PRO A O 1
ATOM 606 N N . THR A 1 82 ? 11.941 50.601 -52.437 1.00 40.62 82 THR A N 1
ATOM 607 C CA . THR A 1 82 ? 12.669 50.330 -53.722 1.00 40.62 82 THR A CA 1
ATOM 608 C C . THR A 1 82 ? 14.055 49.630 -53.738 1.00 40.62 82 THR A C 1
ATOM 610 O O . THR A 1 82 ? 15.085 50.227 -53.469 1.00 40.62 82 THR A O 1
ATOM 613 N N . ARG A 1 83 ? 14.022 48.364 -54.209 1.00 39.56 83 ARG A N 1
ATOM 614 C CA . ARG A 1 83 ? 14.917 47.584 -55.117 1.00 39.56 83 ARG A CA 1
ATOM 615 C C . ARG A 1 83 ? 16.442 47.830 -55.159 1.00 39.56 83 ARG A C 1
ATOM 617 O O . ARG A 1 83 ? 16.887 48.878 -55.607 1.00 39.56 83 ARG A O 1
ATOM 624 N N . THR A 1 84 ? 17.215 46.737 -55.086 1.00 38.94 84 THR A N 1
ATOM 625 C CA .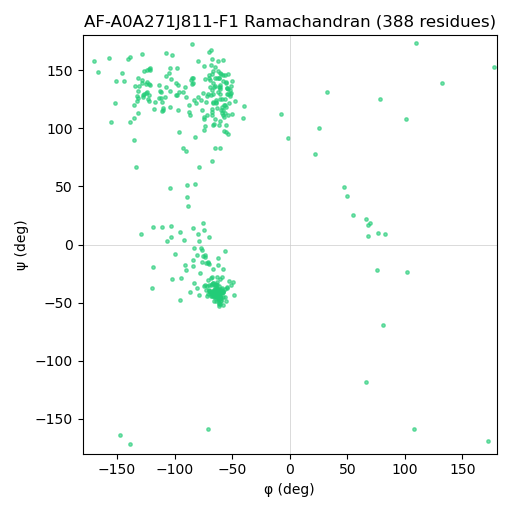 THR A 1 84 ? 17.897 46.091 -56.247 1.00 38.94 84 THR A CA 1
ATOM 626 C C . THR A 1 84 ? 18.500 44.718 -55.869 1.00 38.94 84 THR A C 1
ATOM 628 O O . THR A 1 84 ? 18.674 44.449 -54.683 1.00 38.94 84 THR A O 1
ATOM 631 N N . PRO A 1 85 ? 18.745 43.815 -56.845 1.00 53.53 85 PRO A N 1
ATOM 632 C CA . PRO A 1 85 ? 19.130 42.424 -56.606 1.00 53.53 85 PRO A CA 1
ATOM 633 C C . PRO A 1 85 ? 20.656 42.242 -56.584 1.00 53.53 85 PRO A C 1
ATOM 635 O O . PRO A 1 85 ? 21.343 42.662 -57.513 1.00 53.53 85 PRO A O 1
ATOM 638 N N . THR A 1 86 ? 21.173 41.553 -55.565 1.00 41.94 86 THR A N 1
ATOM 639 C CA . THR A 1 86 ? 22.574 41.115 -55.516 1.00 41.94 86 THR A CA 1
ATOM 640 C C . THR A 1 86 ? 22.653 39.623 -55.808 1.00 41.94 86 THR A C 1
ATOM 642 O O . THR A 1 86 ? 22.102 38.789 -55.092 1.00 41.94 86 THR A O 1
ATOM 645 N N . THR A 1 87 ? 23.351 39.316 -56.893 1.00 46.03 87 THR A N 1
ATOM 646 C CA . THR A 1 87 ? 23.738 37.994 -57.376 1.00 46.03 87 THR A CA 1
ATOM 647 C C . THR A 1 87 ? 24.574 37.269 -56.317 1.00 46.03 87 THR A C 1
ATOM 649 O O . THR A 1 87 ? 25.691 37.686 -56.019 1.00 46.03 87 THR A O 1
ATOM 652 N N . ALA A 1 88 ? 24.040 36.188 -55.744 1.00 41.38 88 ALA A N 1
ATOM 653 C CA . ALA A 1 88 ? 24.755 35.328 -54.806 1.00 41.38 88 ALA A CA 1
ATOM 654 C C . ALA A 1 88 ? 25.334 34.111 -55.540 1.00 41.38 88 ALA A C 1
ATOM 656 O O . ALA A 1 88 ? 24.612 33.276 -56.086 1.00 41.38 88 ALA A O 1
ATOM 657 N N . THR A 1 89 ? 26.660 34.038 -55.552 1.00 44.78 89 THR A N 1
ATOM 658 C CA . THR A 1 89 ? 27.465 32.923 -56.049 1.00 44.78 89 THR A CA 1
ATOM 659 C C . THR A 1 89 ? 27.248 31.693 -55.162 1.00 44.78 89 THR A C 1
ATOM 661 O O . THR A 1 89 ? 27.463 31.748 -53.951 1.00 44.78 89 THR A O 1
ATOM 664 N N . ALA A 1 90 ? 26.816 30.584 -55.762 1.00 41.91 90 ALA A N 1
ATOM 665 C CA . ALA A 1 90 ? 26.589 29.313 -55.085 1.00 41.91 90 ALA A CA 1
ATOM 666 C C . ALA A 1 90 ? 27.898 28.736 -54.511 1.00 41.91 90 ALA A C 1
ATOM 668 O O . ALA A 1 90 ? 28.866 28.527 -55.245 1.00 41.91 90 ALA A O 1
ATOM 669 N N . ARG A 1 91 ? 27.915 28.452 -53.201 1.00 47.91 91 ARG A N 1
ATOM 670 C CA . ARG A 1 91 ? 28.906 27.568 -52.568 1.00 47.91 91 ARG A CA 1
ATOM 671 C C . ARG A 1 91 ? 28.454 26.105 -52.710 1.00 47.91 91 ARG A C 1
ATOM 673 O O . ARG A 1 91 ? 27.253 25.851 -52.601 1.00 47.91 91 ARG A O 1
ATOM 680 N N . PRO A 1 92 ? 29.372 25.144 -52.919 1.00 49.22 92 PRO A N 1
ATOM 681 C CA . PRO A 1 92 ? 29.035 23.725 -52.966 1.00 49.22 92 PRO A CA 1
ATOM 682 C C . PRO A 1 92 ? 28.606 23.240 -51.579 1.00 49.22 92 PRO A C 1
ATOM 684 O O . PRO A 1 92 ? 29.309 23.461 -50.596 1.00 49.22 92 PRO A O 1
ATOM 687 N N . VAL A 1 93 ? 27.451 22.581 -51.511 1.00 52.38 93 VAL A N 1
ATOM 688 C CA . VAL A 1 93 ? 26.970 21.875 -50.320 1.00 52.38 93 VAL A CA 1
ATOM 689 C C . VAL A 1 93 ? 27.773 20.582 -50.185 1.00 52.38 93 VAL A C 1
ATOM 691 O O . VAL A 1 93 ? 27.625 19.666 -50.997 1.00 52.38 93 VAL A O 1
ATOM 694 N N . GLU A 1 94 ? 28.642 20.521 -49.179 1.00 46.03 94 GLU A N 1
ATOM 695 C CA . GLU A 1 94 ? 29.297 19.290 -48.740 1.00 46.03 94 GLU A CA 1
ATOM 696 C C . GLU A 1 94 ? 28.240 18.345 -48.156 1.00 46.03 94 GLU A C 1
ATOM 698 O O . GLU A 1 94 ? 27.482 18.698 -47.252 1.00 46.03 94 GLU A O 1
ATOM 703 N N . ARG A 1 95 ? 28.145 17.146 -48.735 1.00 52.22 95 ARG A N 1
ATOM 704 C CA . ARG A 1 95 ? 27.224 16.090 -48.315 1.00 52.22 95 ARG A CA 1
ATOM 705 C C . ARG A 1 95 ? 27.739 15.506 -46.985 1.00 52.22 95 ARG A C 1
ATOM 707 O O . ARG A 1 95 ? 28.871 15.024 -46.978 1.00 52.22 95 ARG A O 1
ATOM 714 N N . PRO A 1 96 ? 26.954 15.508 -45.891 1.00 50.69 96 PRO A N 1
ATOM 715 C CA . PRO A 1 96 ? 27.379 14.915 -44.627 1.00 50.69 96 PRO A CA 1
ATOM 716 C C . PRO A 1 96 ? 27.662 13.422 -44.805 1.00 50.69 96 PRO A C 1
ATOM 718 O O . PRO A 1 96 ? 26.889 12.710 -45.454 1.00 50.69 96 PRO A O 1
ATOM 721 N N . ALA A 1 97 ? 28.777 12.962 -44.240 1.00 58.91 97 ALA A N 1
ATOM 722 C CA . ALA A 1 97 ? 29.100 11.546 -44.146 1.00 58.91 97 ALA A CA 1
ATOM 723 C C . ALA A 1 97 ? 27.979 10.802 -43.389 1.00 58.91 97 ALA A C 1
ATOM 725 O O . ALA A 1 97 ? 27.441 11.349 -42.423 1.00 58.91 97 ALA A O 1
ATOM 726 N N . PRO A 1 98 ? 27.598 9.581 -43.811 1.00 49.84 98 PRO A N 1
ATOM 727 C CA . PRO A 1 98 ? 26.576 8.811 -43.116 1.00 49.84 98 PRO A CA 1
ATOM 728 C C . PRO A 1 98 ? 27.033 8.536 -41.681 1.00 49.84 98 PRO A C 1
ATOM 730 O O . PRO A 1 98 ? 28.121 8.003 -41.462 1.00 49.84 98 PRO A O 1
ATOM 733 N N . ALA A 1 99 ? 26.197 8.922 -40.716 1.00 44.47 99 ALA A N 1
ATOM 734 C CA . ALA A 1 99 ? 26.390 8.599 -39.312 1.00 44.47 99 ALA A CA 1
ATOM 735 C C . ALA A 1 99 ? 26.559 7.081 -39.152 1.00 44.47 99 ALA A C 1
ATOM 737 O O . ALA A 1 99 ? 25.817 6.297 -39.751 1.00 44.47 99 ALA A O 1
ATOM 738 N N . ALA A 1 100 ? 27.558 6.682 -38.366 1.00 43.59 100 ALA A N 1
ATOM 739 C CA . ALA A 1 100 ? 27.783 5.293 -38.010 1.00 43.59 100 ALA A CA 1
ATOM 740 C C . ALA A 1 100 ? 26.510 4.731 -37.365 1.00 43.59 100 ALA A C 1
ATOM 742 O O . ALA A 1 100 ? 26.030 5.242 -36.355 1.00 43.59 100 ALA A O 1
ATOM 743 N N . VAL A 1 101 ? 25.952 3.694 -37.984 1.00 37.50 101 VAL A N 1
ATOM 744 C CA . VAL A 1 101 ? 24.848 2.922 -37.420 1.00 37.50 101 VAL A CA 1
ATOM 745 C C . VAL A 1 101 ? 25.382 2.258 -36.144 1.00 37.50 101 VAL A C 1
ATOM 747 O O . VAL A 1 101 ? 26.389 1.551 -36.241 1.00 37.50 101 VAL A O 1
ATOM 750 N N . PRO A 1 102 ? 24.781 2.474 -34.959 1.00 37.09 102 PRO A N 1
ATOM 751 C CA . PRO A 1 102 ? 25.185 1.756 -33.759 1.00 37.09 102 PRO A CA 1
ATOM 752 C C . PRO A 1 102 ? 25.018 0.257 -34.013 1.00 37.09 102 PRO A C 1
ATOM 754 O O . PRO A 1 102 ? 23.958 -0.201 -34.447 1.00 37.09 102 PRO A O 1
ATOM 757 N N . SER A 1 103 ? 26.099 -0.496 -33.807 1.00 40.47 103 SER A N 1
ATOM 758 C CA . SER A 1 103 ? 26.126 -1.944 -33.984 1.00 40.47 103 SER A CA 1
ATOM 759 C C . SER A 1 103 ? 25.012 -2.593 -33.168 1.00 40.47 103 SER A C 1
ATOM 761 O O . SER A 1 103 ? 25.025 -2.598 -31.941 1.00 40.47 103 SER A O 1
ATOM 763 N N . SER A 1 104 ? 24.049 -3.132 -33.907 1.00 40.28 104 SER A N 1
ATOM 764 C CA . SER A 1 104 ? 22.943 -3.973 -33.471 1.00 40.28 104 SER A CA 1
ATOM 765 C C . SER A 1 104 ? 23.369 -4.986 -32.403 1.00 40.28 104 SER A C 1
ATOM 767 O O . SER A 1 104 ? 24.204 -5.847 -32.671 1.00 40.28 104 SER A O 1
ATOM 769 N N . SER A 1 105 ? 22.755 -4.888 -31.221 1.00 45.62 105 SER A N 1
ATOM 770 C CA . SER A 1 105 ? 22.273 -6.008 -30.395 1.00 45.62 105 SER A CA 1
ATOM 771 C C . SER A 1 105 ? 22.935 -7.367 -30.671 1.00 45.62 105 SER A C 1
ATOM 773 O O . SER A 1 105 ? 22.359 -8.256 -31.308 1.00 45.62 105 SER A O 1
ATOM 775 N N . ALA A 1 106 ? 24.156 -7.551 -30.164 1.00 56.41 106 ALA A N 1
ATOM 776 C CA . ALA A 1 106 ? 24.762 -8.872 -30.097 1.00 56.41 106 ALA A CA 1
ATOM 777 C C . ALA A 1 106 ? 23.855 -9.757 -29.230 1.00 56.41 106 ALA A C 1
ATOM 779 O O . ALA A 1 106 ? 23.654 -9.475 -28.051 1.00 56.41 106 ALA A O 1
ATOM 780 N N . ARG A 1 107 ? 23.260 -10.803 -29.822 1.00 63.03 107 ARG A N 1
ATOM 781 C CA . ARG A 1 107 ? 22.485 -11.787 -29.054 1.00 63.03 107 ARG A CA 1
ATOM 782 C C . ARG A 1 107 ? 23.347 -12.282 -27.885 1.00 63.03 107 ARG A C 1
ATOM 784 O O . ARG A 1 107 ? 24.500 -12.647 -28.142 1.00 63.03 107 ARG A O 1
ATOM 791 N N . PRO A 1 108 ? 22.803 -12.340 -26.656 1.00 66.75 108 PRO A N 1
ATOM 792 C CA . PRO A 1 108 ? 23.519 -12.891 -25.515 1.00 66.75 108 PRO A CA 1
ATOM 793 C C . PRO A 1 108 ? 24.043 -14.279 -25.878 1.00 66.75 108 PRO A C 1
ATOM 795 O O . PRO A 1 108 ? 23.293 -15.117 -26.393 1.00 66.75 108 PRO A O 1
ATOM 798 N N . ARG A 1 109 ? 25.341 -14.514 -25.672 1.00 75.06 109 ARG A N 1
ATOM 799 C CA . ARG A 1 109 ? 25.883 -15.866 -25.813 1.00 75.06 109 ARG A CA 1
ATOM 800 C C . ARG A 1 109 ? 25.280 -16.729 -24.701 1.00 75.06 109 ARG A C 1
ATOM 802 O O . ARG A 1 109 ? 25.140 -16.244 -23.580 1.00 75.06 109 ARG A O 1
ATOM 809 N N . PRO A 1 110 ? 24.891 -17.979 -24.994 1.00 78.31 110 PRO A N 1
ATOM 810 C CA . PRO A 1 110 ? 24.406 -18.873 -23.955 1.00 78.31 110 PRO A CA 1
ATOM 811 C C . PRO A 1 110 ? 25.515 -19.106 -22.915 1.00 78.31 110 PRO A C 1
ATOM 813 O O . PRO A 1 110 ? 26.687 -19.186 -23.302 1.00 78.31 110 PRO A O 1
ATOM 816 N N . PRO A 1 111 ? 25.171 -19.214 -21.621 1.00 84.19 111 PRO A N 1
ATOM 817 C CA . PRO A 1 111 ? 26.152 -19.485 -20.583 1.00 84.19 111 PRO A CA 1
ATOM 818 C C . PRO A 1 111 ? 26.816 -20.846 -20.800 1.00 84.19 111 PRO A C 1
ATOM 820 O O . PRO A 1 111 ? 26.204 -21.788 -21.308 1.00 84.19 111 PRO A O 1
ATOM 823 N N . VAL A 1 112 ? 28.072 -20.953 -20.376 1.00 88.75 112 VAL A N 1
ATOM 824 C CA . VAL A 1 112 ? 28.776 -22.231 -20.279 1.00 88.75 112 VAL A CA 1
ATOM 825 C C . VAL A 1 112 ? 28.387 -22.869 -18.949 1.00 88.75 112 VAL A C 1
ATOM 827 O O . VAL A 1 112 ? 28.534 -22.260 -17.890 1.00 88.75 112 VAL A O 1
ATOM 830 N N . THR A 1 113 ? 27.868 -24.093 -19.004 1.00 88.25 113 THR A N 1
ATOM 831 C CA . THR A 1 113 ? 27.359 -24.835 -17.842 1.00 88.25 113 THR A CA 1
ATOM 832 C C . THR A 1 113 ? 28.013 -26.207 -17.762 1.00 88.25 113 THR A C 1
ATOM 834 O O . THR A 1 113 ? 28.326 -26.809 -18.792 1.00 88.25 113 THR A O 1
ATOM 837 N N . ALA A 1 114 ? 28.192 -26.741 -16.552 1.00 84.44 114 ALA A N 1
ATOM 838 C CA . ALA A 1 114 ? 28.641 -28.124 -16.406 1.00 84.44 114 ALA A CA 1
ATOM 839 C C . ALA A 1 114 ? 27.576 -29.112 -16.956 1.00 84.44 114 ALA A C 1
ATOM 841 O O . ALA A 1 114 ? 26.383 -28.851 -16.779 1.00 84.44 114 ALA A O 1
ATOM 842 N N . PRO A 1 115 ? 27.967 -30.233 -17.603 1.00 74.94 115 PRO A N 1
ATOM 843 C CA . PRO A 1 115 ? 27.050 -31.108 -18.354 1.00 74.94 115 PRO A CA 1
ATOM 844 C C . PRO A 1 115 ? 25.887 -31.698 -17.544 1.00 74.94 115 PRO A C 1
ATOM 846 O O . PRO A 1 115 ? 24.819 -31.928 -18.100 1.00 74.94 115 PRO A O 1
ATOM 849 N N . ASP A 1 116 ? 26.079 -31.884 -16.236 1.00 80.75 116 ASP A N 1
ATOM 850 C CA . ASP A 1 116 ? 25.099 -32.492 -15.322 1.00 80.75 116 ASP A CA 1
ATOM 851 C C . ASP A 1 116 ? 24.514 -31.483 -14.323 1.00 80.75 116 ASP A C 1
ATOM 853 O O . ASP A 1 116 ? 23.934 -31.840 -13.296 1.00 80.75 116 ASP A O 1
ATOM 857 N N . SER A 1 117 ? 24.711 -30.194 -14.589 1.00 82.69 117 SER A N 1
ATOM 858 C CA . SER A 1 117 ? 24.254 -29.142 -13.699 1.00 82.69 117 SER A CA 1
ATOM 859 C C . SER A 1 117 ? 22.798 -28.760 -13.978 1.00 82.69 117 SER A C 1
ATOM 861 O O . SER A 1 117 ? 22.422 -28.625 -15.146 1.00 82.69 117 SER A O 1
ATOM 863 N N . PRO A 1 118 ? 21.976 -28.479 -12.945 1.00 82.19 118 PRO A N 1
ATOM 864 C CA . PRO A 1 118 ? 20.633 -27.933 -13.150 1.00 82.19 118 PRO A CA 1
ATOM 865 C C . PRO A 1 118 ? 20.641 -26.604 -13.929 1.00 82.19 118 PRO A C 1
ATOM 867 O O . PRO A 1 118 ? 19.642 -26.258 -14.557 1.00 82.19 118 PRO A O 1
ATOM 870 N N . TRP A 1 119 ? 21.772 -25.888 -13.955 1.00 86.12 119 TRP A N 1
ATOM 871 C CA . TRP A 1 119 ? 21.934 -24.642 -14.711 1.00 86.12 119 TRP A CA 1
ATOM 872 C C . TRP A 1 119 ? 21.972 -24.850 -16.231 1.00 86.12 119 TRP A C 1
ATOM 874 O O . TRP A 1 119 ? 21.752 -23.897 -16.972 1.00 86.12 119 TRP A O 1
ATOM 884 N N . ALA A 1 120 ? 22.199 -26.083 -16.704 1.00 84.81 120 ALA A N 1
ATOM 885 C CA . ALA A 1 120 ? 22.181 -26.425 -18.128 1.00 84.81 120 ALA A CA 1
ATOM 886 C C . ALA A 1 120 ? 20.760 -26.454 -18.726 1.00 84.81 120 ALA A C 1
ATOM 888 O O . ALA A 1 120 ? 20.601 -26.527 -19.947 1.00 84.81 120 ALA A O 1
ATOM 889 N N . ALA A 1 121 ? 19.713 -26.397 -17.892 1.00 88.00 121 ALA A N 1
ATOM 890 C CA . ALA A 1 121 ? 18.339 -26.310 -18.368 1.00 88.00 121 ALA A CA 1
ATOM 891 C C . ALA A 1 121 ? 18.146 -25.030 -19.215 1.00 88.00 121 ALA A C 1
ATOM 893 O O . ALA A 1 121 ? 18.465 -23.941 -18.733 1.00 88.00 121 ALA A O 1
ATOM 894 N N . PRO A 1 122 ? 17.576 -25.106 -20.437 1.00 84.50 122 PRO A N 1
ATOM 895 C CA . PRO A 1 122 ? 17.501 -23.959 -21.350 1.00 84.50 122 PRO A CA 1
ATOM 896 C C . PRO A 1 122 ? 16.843 -22.708 -20.755 1.00 84.50 122 PRO A C 1
ATOM 898 O O . PRO A 1 122 ? 17.291 -21.595 -21.015 1.00 84.50 122 PRO A O 1
ATOM 901 N N . ALA A 1 123 ? 15.806 -22.887 -19.932 1.00 75.81 123 ALA A N 1
ATOM 902 C CA . ALA A 1 123 ? 15.122 -21.783 -19.260 1.00 75.81 123 ALA A CA 1
ATOM 903 C C . ALA A 1 123 ? 16.029 -21.071 -18.243 1.00 75.81 123 ALA A C 1
ATOM 905 O O . ALA A 1 123 ? 16.072 -19.844 -18.198 1.00 75.81 123 ALA A O 1
ATOM 906 N N . VAL A 1 124 ? 16.798 -21.839 -17.470 1.00 79.75 124 VAL A N 1
ATOM 907 C CA . VAL A 1 124 ? 17.717 -21.312 -16.453 1.00 79.75 124 VAL A CA 1
ATOM 908 C C . VAL A 1 124 ? 18.912 -20.629 -17.115 1.00 79.75 124 VAL A C 1
ATOM 910 O O . VAL A 1 124 ? 19.287 -19.523 -16.734 1.00 79.75 124 VAL A O 1
ATOM 913 N N . ALA A 1 125 ? 19.458 -21.234 -18.171 1.00 84.38 125 ALA A N 1
ATOM 914 C CA . ALA A 1 125 ? 20.516 -20.641 -18.978 1.00 84.38 125 ALA A CA 1
ATOM 915 C C . ALA A 1 125 ? 20.087 -19.301 -19.604 1.00 84.38 125 ALA A C 1
ATOM 917 O O . ALA A 1 125 ? 20.863 -18.345 -19.622 1.00 84.38 125 ALA A O 1
ATOM 918 N N . HIS A 1 126 ? 18.841 -19.210 -20.085 1.00 83.44 126 HIS A N 1
ATOM 919 C CA . HIS A 1 126 ? 18.287 -17.964 -20.610 1.00 83.44 126 HIS A CA 1
ATOM 920 C C . HIS A 1 126 ? 18.145 -16.898 -19.521 1.00 83.44 126 HIS A C 1
ATOM 922 O O . HIS A 1 126 ? 18.512 -15.751 -19.749 1.00 83.44 126 HIS A O 1
ATOM 928 N N . LEU A 1 127 ? 17.685 -17.280 -18.328 1.00 82.81 127 LEU A N 1
ATOM 929 C CA . LEU A 1 127 ? 17.564 -16.367 -17.194 1.00 82.81 127 LEU A CA 1
ATOM 930 C C . LEU A 1 127 ? 18.925 -15.804 -16.765 1.00 82.81 127 LEU A C 1
ATOM 932 O O . LEU A 1 127 ? 19.054 -14.593 -16.618 1.00 82.81 127 LEU A O 1
ATOM 936 N N . LEU A 1 128 ? 19.955 -16.649 -16.646 1.00 85.31 128 LEU A N 1
ATOM 937 C CA . LEU A 1 128 ? 21.314 -16.198 -16.322 1.00 85.31 128 LEU A CA 1
ATOM 938 C C . LEU A 1 128 ? 21.875 -15.249 -17.393 1.00 85.31 128 LEU A C 1
ATOM 940 O O . LEU A 1 128 ? 22.496 -14.245 -17.056 1.00 85.31 128 LEU A O 1
ATOM 944 N N . ALA A 1 129 ? 21.633 -15.533 -18.677 1.00 86.81 129 ALA A N 1
ATOM 945 C CA . ALA A 1 129 ? 22.060 -14.662 -19.772 1.00 86.81 129 ALA A CA 1
ATOM 946 C C . ALA A 1 129 ? 21.336 -13.306 -19.764 1.00 86.81 129 ALA A C 1
ATOM 948 O O . ALA A 1 129 ? 21.970 -12.276 -19.981 1.00 86.81 129 ALA A O 1
ATOM 949 N N . SER A 1 130 ? 20.028 -13.303 -19.499 1.00 84.94 130 SER A N 1
ATOM 950 C CA . SER A 1 130 ? 19.234 -12.079 -19.358 1.00 84.94 130 SER A CA 1
ATOM 951 C C . SER A 1 130 ? 19.684 -11.259 -18.153 1.00 84.94 130 SER A C 1
ATOM 953 O O . SER A 1 130 ? 19.823 -10.046 -18.273 1.00 84.94 130 SER A O 1
ATOM 955 N N . LEU A 1 131 ? 19.991 -11.918 -17.031 1.00 83.69 131 LEU A N 1
ATOM 956 C CA . LEU A 1 131 ? 20.543 -11.262 -15.851 1.00 83.69 131 LEU A CA 1
ATOM 957 C C . LEU A 1 131 ? 21.888 -10.607 -16.172 1.00 83.69 131 LEU A C 1
ATOM 959 O O . LEU A 1 131 ? 22.041 -9.416 -15.942 1.00 83.69 131 LEU A O 1
ATOM 963 N N . ALA A 1 132 ? 22.824 -11.342 -16.778 1.00 86.31 132 ALA A N 1
ATOM 964 C CA . ALA A 1 132 ? 24.122 -10.803 -17.188 1.00 86.31 132 ALA A CA 1
ATOM 965 C C . ALA A 1 132 ? 24.002 -9.621 -18.161 1.00 86.31 132 ALA A C 1
ATOM 967 O O . ALA A 1 132 ? 24.717 -8.632 -18.021 1.00 86.31 132 ALA A O 1
ATOM 968 N N . ALA A 1 133 ? 23.075 -9.698 -19.121 1.00 85.06 133 ALA A N 1
ATOM 969 C CA . ALA A 1 133 ? 22.796 -8.594 -20.034 1.00 85.06 133 ALA A CA 1
ATOM 970 C C . ALA A 1 133 ? 22.223 -7.368 -19.305 1.00 85.06 133 ALA A C 1
ATOM 972 O O . ALA A 1 133 ? 22.527 -6.243 -19.691 1.00 85.06 133 ALA A O 1
ATOM 973 N N . HIS A 1 134 ? 21.418 -7.583 -18.263 1.00 81.81 134 HIS A N 1
ATOM 974 C CA . HIS A 1 134 ? 20.831 -6.514 -17.462 1.00 81.81 134 HIS A CA 1
ATOM 975 C C . HIS A 1 134 ? 21.863 -5.817 -16.568 1.00 81.81 134 HIS A C 1
ATOM 977 O O . HIS A 1 134 ? 21.901 -4.592 -16.546 1.00 81.81 134 HIS A O 1
ATOM 983 N N . VAL A 1 135 ? 22.734 -6.575 -15.889 1.00 79.62 135 VAL A N 1
ATOM 984 C CA . VAL A 1 135 ? 23.815 -5.999 -15.063 1.00 79.62 135 VAL A CA 1
ATOM 985 C C . VAL A 1 135 ? 24.997 -5.465 -15.880 1.00 79.62 135 VAL A C 1
ATOM 987 O O . VAL A 1 135 ? 25.924 -4.913 -15.302 1.00 79.62 135 VAL A O 1
ATOM 990 N N . GLY A 1 136 ? 25.006 -5.650 -17.206 1.00 84.69 136 GLY A N 1
ATOM 991 C CA . GLY A 1 136 ? 26.131 -5.239 -18.055 1.00 84.69 136 GLY A CA 1
ATOM 992 C C . GLY A 1 136 ? 27.420 -6.026 -17.785 1.00 84.69 136 GLY A C 1
ATOM 993 O O . GLY A 1 136 ? 28.511 -5.558 -18.092 1.00 84.69 136 GLY A O 1
ATOM 994 N N . GLY A 1 137 ? 27.314 -7.226 -17.210 1.00 87.81 137 GLY A N 1
ATOM 995 C CA . GLY A 1 137 ? 28.435 -7.876 -16.542 1.00 87.81 137 GLY A CA 1
ATOM 996 C C . GLY A 1 137 ? 28.454 -9.401 -16.620 1.00 87.81 137 GLY A C 1
ATOM 997 O O . GLY A 1 137 ? 27.800 -10.028 -17.457 1.00 87.81 137 GLY A O 1
ATOM 998 N N . THR A 1 138 ? 29.255 -10.019 -15.750 1.00 89.94 138 THR A N 1
ATOM 999 C CA . THR A 1 138 ? 29.407 -11.480 -15.687 1.00 89.94 138 THR A CA 1
ATOM 1000 C C . THR A 1 138 ? 28.643 -12.043 -14.503 1.00 89.94 138 THR A C 1
ATOM 1002 O O . THR A 1 138 ? 28.789 -11.580 -13.376 1.00 89.94 138 THR A O 1
ATOM 1005 N N . VAL A 1 139 ? 27.874 -13.097 -14.755 1.00 90.00 139 VAL A N 1
ATOM 1006 C CA . VAL A 1 139 ? 27.184 -13.870 -13.726 1.00 90.00 139 VAL A CA 1
ATOM 1007 C C . VAL A 1 139 ? 27.810 -15.256 -13.675 1.00 90.00 139 VAL A C 1
ATOM 1009 O O . VAL A 1 139 ? 27.987 -15.907 -14.712 1.00 90.00 139 VAL A O 1
ATOM 1012 N N . ALA A 1 140 ? 28.137 -15.717 -12.472 1.00 92.31 140 ALA A N 1
ATOM 1013 C CA . ALA A 1 140 ? 28.670 -17.045 -12.224 1.00 92.31 140 ALA A CA 1
ATOM 1014 C C . ALA A 1 140 ? 27.927 -17.727 -11.072 1.00 92.31 140 ALA A C 1
ATOM 1016 O O . ALA A 1 140 ? 27.584 -17.093 -10.081 1.00 92.31 140 ALA A O 1
ATOM 1017 N N . VAL A 1 141 ? 27.708 -19.036 -11.175 1.00 91.00 141 VAL A N 1
ATOM 1018 C CA . VAL A 1 141 ? 27.200 -19.844 -10.060 1.00 91.00 141 VAL A CA 1
ATOM 1019 C C . VAL A 1 141 ? 28.318 -20.729 -9.549 1.00 91.00 141 VAL A C 1
ATOM 1021 O O . VAL A 1 141 ? 28.931 -21.468 -10.322 1.00 91.00 141 VAL A O 1
ATOM 1024 N N . VAL A 1 142 ? 28.566 -20.669 -8.246 1.00 91.25 142 VAL A N 1
ATOM 1025 C CA . VAL A 1 142 ? 29.679 -21.348 -7.587 1.00 91.25 142 VAL A CA 1
ATOM 1026 C C . VAL A 1 142 ? 29.161 -22.226 -6.452 1.00 91.25 142 VAL A C 1
ATOM 1028 O O . VAL A 1 142 ? 28.286 -21.823 -5.691 1.00 91.25 142 VAL A O 1
ATOM 1031 N N . ARG A 1 143 ? 29.714 -23.430 -6.315 1.00 92.69 143 ARG A N 1
ATOM 1032 C CA . ARG A 1 143 ? 29.483 -24.345 -5.190 1.00 92.69 143 ARG A CA 1
ATOM 1033 C C . ARG A 1 143 ? 30.813 -24.647 -4.512 1.00 92.69 143 ARG A C 1
ATOM 1035 O O . ARG A 1 143 ? 31.790 -24.893 -5.204 1.00 92.69 143 ARG A O 1
ATOM 1042 N N . HIS A 1 144 ? 30.866 -24.666 -3.184 1.00 88.56 144 HIS A N 1
ATOM 1043 C CA . HIS A 1 144 ? 32.052 -25.157 -2.469 1.00 88.56 144 HIS A CA 1
ATOM 1044 C C . HIS A 1 144 ? 31.907 -26.660 -2.196 1.00 88.56 144 HIS A C 1
ATOM 1046 O O . HIS A 1 144 ? 30.821 -27.112 -1.830 1.00 88.56 144 HIS A O 1
ATOM 1052 N N . ASP A 1 145 ? 32.960 -27.446 -2.422 1.00 89.12 145 ASP A N 1
ATOM 1053 C CA . ASP A 1 145 ? 32.960 -28.904 -2.200 1.00 89.12 145 ASP A CA 1
ATOM 1054 C C . ASP A 1 145 ? 33.691 -29.344 -0.919 1.00 89.12 145 ASP A C 1
ATOM 1056 O O . ASP A 1 145 ? 33.823 -30.541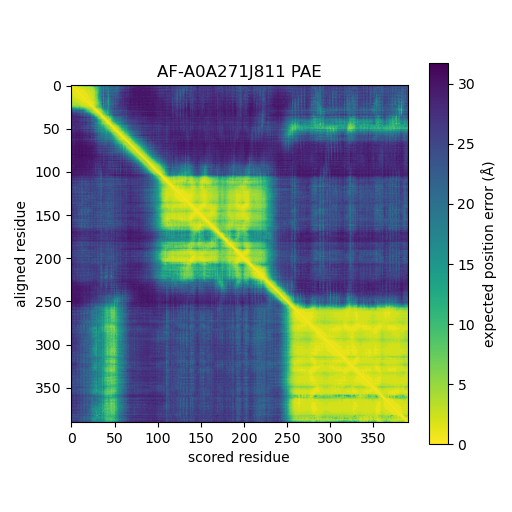 -0.665 1.00 89.12 145 ASP A O 1
ATOM 1060 N N . GLY A 1 146 ? 34.123 -28.386 -0.098 1.00 84.38 146 GLY A N 1
ATOM 1061 C CA . GLY A 1 146 ? 34.926 -28.607 1.103 1.00 84.38 146 GLY A CA 1
ATOM 1062 C C . GLY A 1 146 ? 36.411 -28.296 0.905 1.00 84.38 146 GLY A C 1
ATOM 1063 O O . GLY A 1 146 ? 37.070 -27.922 1.873 1.00 84.38 146 GLY A O 1
ATOM 1064 N N . GLU A 1 147 ? 36.920 -28.345 -0.329 1.00 84.38 147 GLU A N 1
ATOM 1065 C CA . GLU A 1 147 ? 38.315 -28.010 -0.649 1.00 84.38 147 GLU A CA 1
ATOM 1066 C C . GLU A 1 147 ? 38.425 -26.836 -1.629 1.00 84.38 147 GLU A C 1
ATOM 1068 O O . GLU A 1 147 ? 39.330 -26.009 -1.508 1.00 84.38 147 GLU A O 1
ATOM 1073 N N . ARG A 1 148 ? 37.511 -26.753 -2.603 1.00 89.06 148 ARG A N 1
ATOM 1074 C CA . ARG A 1 148 ? 37.560 -25.805 -3.718 1.00 89.06 148 ARG A CA 1
ATOM 1075 C C . ARG A 1 148 ? 36.189 -25.238 -4.056 1.00 89.06 148 ARG A C 1
ATOM 1077 O O . ARG A 1 148 ? 35.137 -25.819 -3.790 1.00 89.06 148 ARG A O 1
ATOM 1084 N N . HIS A 1 149 ? 36.215 -24.098 -4.732 1.00 88.31 149 HIS A N 1
ATOM 1085 C CA . HIS A 1 149 ? 35.054 -23.516 -5.381 1.00 88.31 149 HIS A CA 1
ATOM 1086 C C . HIS A 1 149 ? 34.902 -24.098 -6.791 1.00 88.31 149 HIS A C 1
ATOM 1088 O O . HIS A 1 149 ? 35.705 -23.841 -7.688 1.00 88.31 149 HIS A O 1
ATOM 1094 N N . LEU A 1 150 ? 33.852 -24.885 -6.991 1.00 91.44 150 LEU A N 1
ATOM 1095 C CA . LEU A 1 150 ? 33.441 -25.434 -8.274 1.00 91.44 150 LEU A CA 1
ATOM 1096 C C . LEU A 1 150 ? 32.515 -24.444 -8.979 1.00 91.44 150 LEU A C 1
ATOM 1098 O O . LEU A 1 150 ? 31.443 -24.111 -8.474 1.00 91.44 150 LEU A O 1
ATOM 1102 N N . ILE A 1 151 ? 32.915 -23.992 -10.163 1.00 91.31 151 ILE A N 1
ATOM 1103 C CA . ILE A 1 151 ? 32.080 -23.137 -11.006 1.00 91.31 151 ILE A CA 1
ATOM 1104 C C . ILE A 1 151 ? 31.093 -24.038 -11.756 1.00 91.31 151 ILE A C 1
ATOM 1106 O O . ILE A 1 151 ? 31.502 -24.944 -12.480 1.00 91.31 151 ILE A O 1
ATOM 1110 N N . GLU A 1 152 ? 29.792 -23.812 -11.583 1.00 91.69 152 GLU A N 1
ATOM 1111 C CA . GLU A 1 152 ? 28.736 -24.625 -12.201 1.00 91.69 152 GLU A CA 1
ATOM 1112 C C . GLU A 1 152 ? 28.094 -23.951 -13.427 1.00 91.69 152 GLU A C 1
ATOM 1114 O O . GLU A 1 152 ? 27.692 -24.654 -14.359 1.00 91.69 152 GLU A O 1
ATOM 1119 N N . ALA A 1 153 ? 28.053 -22.611 -13.465 1.00 91.44 153 ALA A N 1
ATOM 1120 C CA . ALA A 1 153 ? 27.661 -21.823 -14.641 1.00 91.44 153 ALA A CA 1
ATOM 1121 C C . ALA A 1 153 ? 28.436 -20.493 -14.748 1.00 91.44 153 ALA A C 1
ATOM 1123 O O . ALA A 1 153 ? 28.739 -19.901 -13.713 1.00 91.44 153 ALA A O 1
ATOM 1124 N N . ARG A 1 154 ? 28.708 -20.011 -15.974 1.00 92.75 154 ARG A N 1
ATOM 1125 C CA . ARG A 1 154 ? 29.241 -18.661 -16.277 1.00 92.75 154 ARG A CA 1
ATOM 1126 C C . ARG A 1 154 ? 28.673 -18.085 -17.572 1.00 92.75 154 ARG A C 1
ATOM 1128 O O . ARG A 1 154 ? 28.558 -18.800 -18.567 1.00 92.75 154 ARG A O 1
ATOM 1135 N N . THR A 1 155 ? 28.377 -16.788 -17.589 1.00 91.19 155 THR A N 1
ATOM 1136 C CA . THR A 1 155 ? 27.799 -16.103 -18.763 1.00 91.19 155 THR A CA 1
ATOM 1137 C C . THR A 1 155 ? 28.826 -15.502 -19.725 1.00 91.19 155 THR A C 1
ATOM 1139 O O . THR A 1 155 ? 28.498 -15.264 -20.884 1.00 91.19 155 THR A O 1
ATOM 1142 N N . ASP A 1 156 ? 30.076 -15.307 -19.300 1.00 89.19 156 ASP A N 1
ATOM 1143 C CA . ASP A 1 156 ? 31.152 -14.727 -20.123 1.00 89.19 156 ASP A CA 1
ATOM 1144 C C . ASP A 1 156 ? 31.807 -15.728 -21.094 1.00 89.19 156 ASP A C 1
ATOM 1146 O O . ASP A 1 156 ? 32.582 -15.351 -21.974 1.00 89.19 156 ASP A O 1
ATOM 1150 N N . GLY A 1 157 ? 31.483 -17.015 -20.958 1.00 86.94 157 GLY A N 1
ATOM 1151 C CA . GLY A 1 157 ? 32.036 -18.088 -21.781 1.00 86.94 157 GLY A CA 1
ATOM 1152 C C . GLY A 1 157 ? 33.464 -18.501 -21.412 1.00 86.94 157 GLY A C 1
ATOM 1153 O O . GLY A 1 157 ? 34.082 -19.270 -22.150 1.00 86.94 157 GLY A O 1
ATOM 1154 N N . SER A 1 158 ? 33.989 -18.007 -20.290 1.00 86.81 158 SER A N 1
ATOM 1155 C CA . SER A 1 158 ? 35.303 -18.384 -19.774 1.00 86.81 158 SER A CA 1
ATOM 1156 C C . SER A 1 158 ? 35.324 -19.823 -19.247 1.00 86.81 158 SER A C 1
ATOM 1158 O O . SER A 1 158 ? 34.291 -20.460 -19.031 1.00 86.81 158 SER A O 1
ATOM 1160 N N . ALA A 1 159 ? 36.528 -20.358 -19.028 1.00 86.25 159 ALA A N 1
ATOM 1161 C CA . ALA A 1 159 ? 36.703 -21.718 -18.531 1.00 86.25 159 ALA A CA 1
ATOM 1162 C C . ALA A 1 159 ? 36.112 -21.911 -17.120 1.00 86.25 159 ALA A C 1
ATOM 1164 O O . ALA A 1 159 ? 36.233 -21.055 -16.243 1.00 86.25 159 ALA A O 1
ATOM 1165 N N . MET A 1 160 ? 35.540 -23.095 -16.896 1.00 87.38 160 MET A N 1
ATOM 1166 C CA . MET A 1 160 ? 34.898 -23.519 -15.644 1.00 87.38 160 MET A CA 1
ATOM 1167 C C . MET A 1 160 ? 35.895 -24.157 -14.661 1.00 87.38 160 MET A C 1
ATOM 1169 O O . MET A 1 160 ? 35.570 -25.119 -13.968 1.00 87.38 160 MET A O 1
ATOM 1173 N N . ALA A 1 161 ? 37.146 -23.689 -14.661 1.00 86.81 161 ALA A N 1
ATOM 1174 C CA . ALA A 1 161 ? 38.185 -24.265 -13.816 1.00 86.81 161 ALA A CA 1
ATOM 1175 C C . ALA A 1 161 ? 37.854 -24.030 -12.328 1.00 86.81 161 ALA A C 1
ATOM 1177 O O . ALA A 1 161 ? 37.462 -22.915 -11.977 1.00 86.81 161 ALA A O 1
ATOM 1178 N N . PRO A 1 162 ? 38.008 -25.043 -11.455 1.00 87.19 162 PRO A N 1
ATOM 1179 C CA . PRO A 1 162 ? 37.869 -24.856 -10.018 1.00 87.19 162 PRO A CA 1
ATOM 1180 C C . PRO A 1 162 ? 38.812 -23.772 -9.504 1.00 87.19 162 PRO A C 1
ATOM 1182 O O . PRO A 1 162 ? 39.939 -23.644 -9.988 1.00 87.19 162 PRO A O 1
ATOM 1185 N N . VAL A 1 163 ? 38.362 -23.035 -8.496 1.00 85.69 163 VAL A N 1
ATOM 1186 C CA . VAL A 1 163 ? 39.147 -21.991 -7.839 1.00 85.69 163 VAL A CA 1
ATOM 1187 C C . VAL A 1 163 ? 39.479 -22.443 -6.422 1.00 85.69 163 VAL A C 1
ATOM 1189 O O . VAL A 1 163 ? 38.586 -22.811 -5.657 1.00 85.69 163 VAL A O 1
ATOM 1192 N N . ASP A 1 164 ? 40.765 -22.435 -6.073 1.00 82.56 164 ASP A N 1
ATOM 1193 C CA . ASP A 1 164 ? 41.212 -22.723 -4.710 1.00 82.56 164 ASP A CA 1
ATOM 1194 C C . ASP A 1 164 ? 40.762 -21.595 -3.765 1.00 82.56 164 ASP A C 1
ATOM 1196 O O . ASP A 1 164 ? 40.929 -20.412 -4.072 1.00 82.56 164 ASP A O 1
ATOM 1200 N N . GLY A 1 165 ? 40.189 -21.953 -2.614 1.00 79.94 165 GLY A N 1
ATOM 1201 C CA . GLY A 1 165 ? 39.724 -20.979 -1.629 1.00 79.94 165 GLY A CA 1
ATOM 1202 C C . GLY A 1 165 ? 39.049 -21.621 -0.413 1.00 79.94 165 GLY A C 1
ATOM 1203 O O . GLY A 1 165 ? 38.524 -22.738 -0.509 1.00 79.94 165 GLY A O 1
ATOM 1204 N N . PRO A 1 166 ? 39.084 -20.949 0.753 1.00 77.69 166 PRO A N 1
ATOM 1205 C CA . PRO A 1 166 ? 38.413 -21.437 1.950 1.00 77.69 166 PRO A CA 1
ATOM 1206 C C . PRO A 1 166 ? 36.893 -21.467 1.753 1.00 77.69 166 PRO A C 1
ATOM 1208 O O . PRO A 1 166 ? 36.336 -20.674 0.996 1.00 77.69 166 PRO A O 1
ATOM 1211 N N . ALA A 1 167 ? 36.211 -22.359 2.474 1.00 77.00 167 ALA A N 1
ATOM 1212 C CA . ALA A 1 167 ? 34.753 -22.344 2.522 1.00 77.00 167 ALA A CA 1
ATOM 1213 C C . ALA A 1 167 ? 34.276 -20.967 3.006 1.00 77.00 167 ALA A C 1
ATOM 1215 O O . ALA A 1 167 ? 34.691 -20.495 4.065 1.00 77.00 167 ALA A O 1
ATOM 1216 N N . LEU A 1 168 ? 33.411 -20.325 2.225 1.00 71.94 168 LEU A N 1
ATOM 1217 C CA . LEU A 1 168 ? 32.794 -19.065 2.620 1.00 71.94 168 LEU A CA 1
ATOM 1218 C C . LEU A 1 168 ? 31.688 -19.385 3.624 1.00 71.94 168 LEU A C 1
ATOM 1220 O O . LEU A 1 168 ? 30.804 -20.191 3.333 1.00 71.94 168 LEU A O 1
ATOM 1224 N N . ALA A 1 169 ? 31.744 -18.774 4.805 1.00 62.22 169 ALA A N 1
ATOM 1225 C CA . ALA A 1 169 ? 30.630 -18.801 5.741 1.00 62.22 169 ALA A CA 1
ATOM 1226 C C . ALA A 1 169 ? 29.538 -17.872 5.191 1.00 62.22 169 ALA A C 1
ATOM 1228 O O . ALA A 1 169 ? 29.676 -16.655 5.238 1.00 62.22 169 ALA A O 1
ATOM 1229 N N . LEU A 1 170 ? 28.497 -18.448 4.590 1.00 61.28 170 LEU A N 1
ATOM 1230 C CA . LEU A 1 170 ? 27.446 -17.729 3.860 1.00 61.28 170 LEU A CA 1
ATOM 1231 C C . LEU A 1 170 ? 26.275 -17.303 4.755 1.00 61.28 170 LEU A C 1
ATOM 1233 O O . LEU A 1 170 ? 25.116 -17.399 4.351 1.00 61.28 170 LEU A O 1
ATOM 1237 N N . ASP A 1 171 ? 26.568 -16.832 5.962 1.00 51.31 171 ASP A N 1
ATOM 1238 C CA . ASP A 1 171 ? 25.547 -16.284 6.851 1.00 51.31 171 ASP A CA 1
ATOM 1239 C C . ASP A 1 171 ? 25.402 -14.776 6.587 1.00 51.31 171 ASP A C 1
ATOM 1241 O O . ASP A 1 171 ? 25.957 -13.943 7.299 1.00 51.31 171 ASP A O 1
ATOM 1245 N N . GLY A 1 172 ? 24.664 -14.435 5.525 1.00 51.50 172 GLY A N 1
ATOM 1246 C CA . GLY A 1 172 ? 24.256 -13.063 5.202 1.00 51.50 172 GLY A CA 1
ATOM 1247 C C . GLY A 1 172 ? 24.928 -12.430 3.971 1.00 51.50 172 GLY A C 1
ATOM 1248 O O . GLY A 1 172 ? 25.812 -13.028 3.352 1.00 51.50 172 GLY A O 1
ATOM 1249 N N . PRO A 1 173 ? 24.474 -11.224 3.576 1.00 48.25 173 PRO A N 1
ATOM 1250 C CA . PRO A 1 173 ? 25.115 -10.419 2.542 1.00 48.25 173 PRO A CA 1
ATOM 1251 C C . PRO A 1 173 ? 26.485 -9.977 3.048 1.00 48.25 173 PRO A C 1
ATOM 1253 O O . PRO A 1 173 ? 26.623 -9.473 4.160 1.00 48.25 173 PRO A O 1
ATOM 1256 N N . MET A 1 174 ? 27.510 -10.191 2.238 1.00 55.56 174 MET A N 1
ATOM 1257 C CA . MET A 1 174 ? 28.883 -9.911 2.625 1.00 55.56 174 MET A CA 1
ATOM 1258 C C . MET A 1 174 ? 29.455 -8.938 1.600 1.00 55.56 174 MET A C 1
ATOM 1260 O O . MET A 1 174 ? 29.386 -9.207 0.401 1.00 55.56 174 MET A O 1
ATOM 1264 N N . ASP A 1 175 ? 29.974 -7.802 2.067 1.00 50.22 175 ASP A N 1
ATOM 1265 C CA . ASP A 1 175 ? 30.767 -6.912 1.224 1.00 50.22 175 ASP A CA 1
ATOM 1266 C C . ASP A 1 175 ? 32.157 -7.534 1.063 1.00 50.22 175 ASP A C 1
ATOM 1268 O O . ASP A 1 175 ? 32.874 -7.818 2.031 1.00 50.22 175 ASP A O 1
ATOM 1272 N N . LEU A 1 176 ? 32.483 -7.887 -0.172 1.00 57.84 176 LEU A N 1
ATOM 1273 C CA . LEU A 1 176 ? 33.547 -8.832 -0.472 1.00 57.84 176 LEU A CA 1
ATOM 1274 C C . LEU A 1 176 ? 34.847 -8.071 -0.710 1.00 57.84 176 LEU A C 1
ATOM 1276 O O . LEU A 1 176 ? 35.247 -7.812 -1.844 1.00 57.84 176 LEU A O 1
ATOM 1280 N N . GLY A 1 177 ? 35.531 -7.727 0.381 1.00 49.72 177 GLY A N 1
ATOM 1281 C CA . GLY A 1 177 ? 36.853 -7.112 0.316 1.00 49.72 177 GLY A CA 1
ATOM 1282 C C . GLY A 1 177 ? 37.887 -7.972 -0.447 1.00 49.72 177 GLY A C 1
ATOM 1283 O O . GLY A 1 177 ? 37.764 -9.199 -0.531 1.00 49.72 177 GLY A O 1
ATOM 1284 N N . PRO A 1 178 ? 38.975 -7.363 -0.956 1.00 50.19 178 PRO A N 1
ATOM 1285 C CA . PRO A 1 178 ? 39.930 -7.993 -1.880 1.00 50.19 178 PRO A CA 1
ATOM 1286 C C . PRO A 1 178 ? 40.695 -9.220 -1.334 1.00 50.19 178 PRO A C 1
ATOM 1288 O O . PRO A 1 178 ? 41.342 -9.927 -2.105 1.00 50.19 178 PRO A O 1
ATOM 1291 N N . GLY A 1 179 ? 40.643 -9.494 -0.024 1.00 51.53 179 GLY A N 1
ATOM 1292 C CA . GLY A 1 179 ? 41.463 -10.520 0.634 1.00 51.53 179 GLY A CA 1
ATOM 1293 C C . GLY A 1 179 ? 40.898 -11.947 0.629 1.00 51.53 179 GLY A C 1
ATOM 1294 O O . GLY A 1 179 ? 41.658 -12.890 0.426 1.00 51.53 179 GLY A O 1
ATOM 1295 N N . ALA A 1 180 ? 39.590 -12.134 0.840 1.00 50.97 180 ALA A N 1
ATOM 1296 C CA . ALA A 1 180 ? 38.995 -13.475 0.979 1.00 50.97 180 ALA A CA 1
ATOM 1297 C C . ALA A 1 180 ? 38.538 -14.078 -0.361 1.00 50.97 180 ALA A C 1
ATOM 1299 O O . ALA A 1 180 ? 38.417 -15.293 -0.494 1.00 50.97 180 ALA A O 1
ATOM 1300 N N . LEU A 1 181 ? 38.307 -13.225 -1.362 1.00 58.81 181 LEU A N 1
ATOM 1301 C CA . LEU A 1 181 ? 37.668 -13.592 -2.622 1.00 58.81 181 LEU A CA 1
ATOM 1302 C C . LEU A 1 181 ? 38.435 -13.163 -3.862 1.00 58.81 181 LEU A C 1
ATOM 1304 O O . LEU A 1 181 ? 37.902 -13.338 -4.948 1.00 58.81 181 LEU A O 1
ATOM 1308 N N . GLY A 1 182 ? 39.672 -12.670 -3.754 1.00 62.72 182 GLY A N 1
ATOM 1309 C CA . GLY A 1 182 ? 40.439 -12.201 -4.918 1.00 62.72 182 GLY A CA 1
ATOM 1310 C C . GLY A 1 182 ? 40.472 -13.200 -6.087 1.00 62.72 182 GLY A C 1
ATOM 1311 O O . GLY A 1 182 ? 40.440 -12.813 -7.252 1.00 62.72 182 GLY A O 1
ATOM 1312 N N . ALA A 1 183 ? 40.448 -14.501 -5.785 1.00 65.12 183 ALA A N 1
ATOM 1313 C CA . ALA A 1 183 ? 40.366 -15.549 -6.795 1.00 65.12 183 ALA A CA 1
ATOM 1314 C C . ALA A 1 183 ? 38.960 -15.693 -7.424 1.00 65.12 183 ALA A C 1
ATOM 1316 O O . ALA A 1 183 ? 38.854 -15.936 -8.623 1.00 65.12 183 ALA A O 1
ATOM 1317 N N . LEU A 1 184 ? 37.879 -15.493 -6.665 1.00 67.56 184 LEU A N 1
ATOM 1318 C CA . LEU A 1 184 ? 36.497 -15.538 -7.160 1.00 67.56 184 LEU A CA 1
ATOM 1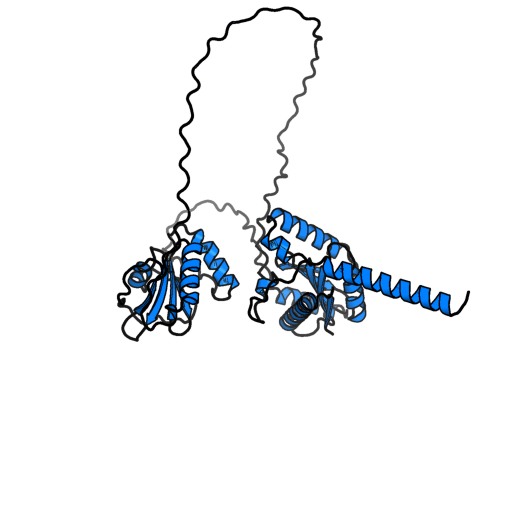319 C C . LEU A 1 184 ? 36.037 -14.217 -7.795 1.00 67.56 184 LEU A C 1
ATOM 1321 O O . LEU A 1 184 ? 35.311 -14.257 -8.781 1.00 67.56 184 LEU A O 1
ATOM 1325 N N . SER A 1 185 ? 36.494 -13.058 -7.317 1.00 69.44 185 SER A N 1
ATOM 1326 C CA . SER A 1 185 ? 36.256 -11.769 -7.981 1.00 69.44 185 SER A CA 1
ATOM 1327 C C . SER A 1 185 ? 36.997 -11.683 -9.314 1.00 69.44 185 SER A C 1
ATOM 1329 O O . SER A 1 185 ? 36.499 -11.086 -10.260 1.00 69.44 185 SER A O 1
ATOM 1331 N N . SER A 1 186 ? 38.126 -12.387 -9.468 1.00 74.00 186 SER A N 1
ATOM 1332 C CA . SER A 1 186 ? 38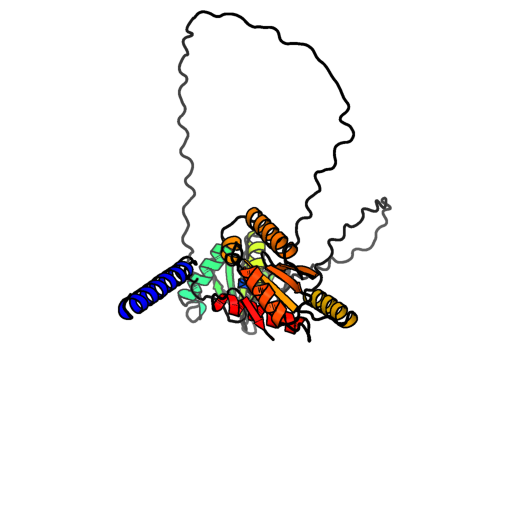.755 -12.557 -10.785 1.00 74.00 186 SER A CA 1
ATOM 1333 C C . SER A 1 186 ? 37.871 -13.311 -11.794 1.00 74.00 186 SER A C 1
ATOM 1335 O O . SER A 1 186 ? 38.104 -13.219 -13.000 1.00 74.00 186 SER A O 1
ATOM 1337 N N . LEU A 1 187 ? 36.839 -14.034 -11.331 1.00 68.12 187 LEU A N 1
ATOM 1338 C CA . LEU A 1 187 ? 35.857 -14.675 -12.208 1.00 68.12 187 LEU A CA 1
ATOM 1339 C C . LEU A 1 187 ? 34.827 -13.688 -12.758 1.00 68.12 187 LEU A C 1
ATOM 1341 O O . LEU A 1 187 ? 34.239 -13.968 -13.799 1.00 68.12 187 LEU A O 1
ATOM 1345 N N . VAL A 1 188 ? 34.586 -12.572 -12.070 1.00 67.25 188 VAL A N 1
ATOM 1346 C CA . VAL A 1 188 ? 33.587 -11.573 -12.454 1.00 67.25 188 VAL A CA 1
ATOM 1347 C C . VAL A 1 188 ? 34.213 -10.181 -12.303 1.00 67.25 188 VAL A C 1
ATOM 1349 O O . VAL A 1 188 ? 34.237 -9.594 -11.234 1.00 67.25 188 VAL A O 1
ATOM 1352 N N . SER A 1 189 ? 34.830 -9.719 -13.390 1.00 67.44 189 SER A N 1
ATOM 1353 C CA . SER A 1 189 ? 35.473 -8.414 -13.610 1.00 67.44 189 SER A CA 1
ATOM 1354 C C . SER A 1 189 ? 35.418 -7.395 -12.450 1.00 67.44 189 SER A C 1
ATOM 1356 O O . SER A 1 189 ? 34.527 -6.563 -12.396 1.00 67.44 189 SER A O 1
ATOM 1358 N N . GLY A 1 190 ? 36.423 -7.381 -11.568 1.00 67.38 190 GLY A N 1
ATOM 1359 C CA . GLY A 1 190 ? 36.698 -6.254 -10.659 1.00 67.38 190 GLY A CA 1
ATOM 1360 C C . GLY A 1 190 ? 35.841 -6.201 -9.390 1.00 67.38 190 GLY A C 1
ATOM 1361 O O . GLY A 1 190 ? 36.374 -6.421 -8.303 1.00 67.38 190 GLY A O 1
ATOM 1362 N N . PHE A 1 191 ? 34.544 -5.918 -9.516 1.00 72.50 191 PHE A N 1
ATOM 1363 C CA . PHE A 1 191 ? 33.603 -5.852 -8.390 1.00 72.50 191 PHE A CA 1
ATOM 1364 C C . PHE A 1 191 ? 32.608 -6.998 -8.477 1.00 72.50 191 PHE A C 1
ATOM 1366 O O . PHE A 1 191 ? 32.027 -7.215 -9.533 1.00 72.50 191 PHE A O 1
ATOM 1373 N N . ALA A 1 192 ? 32.407 -7.720 -7.373 1.00 77.69 192 ALA A N 1
ATOM 1374 C CA . ALA A 1 192 ? 31.578 -8.917 -7.327 1.00 77.69 192 ALA A CA 1
ATOM 1375 C C . ALA A 1 192 ? 30.629 -8.879 -6.125 1.00 77.69 192 ALA A C 1
ATOM 1377 O O . ALA A 1 192 ? 31.080 -8.751 -4.990 1.00 77.69 192 ALA A O 1
ATOM 1378 N N . TYR A 1 193 ? 29.337 -9.080 -6.370 1.00 80.31 193 TYR A N 1
ATOM 1379 C CA . TYR A 1 193 ? 28.339 -9.344 -5.337 1.00 80.31 193 TYR A CA 1
ATOM 1380 C C . TYR A 1 193 ? 28.103 -10.840 -5.226 1.00 80.31 193 TYR A C 1
ATOM 1382 O O . TYR A 1 193 ? 27.992 -11.528 -6.242 1.00 80.31 193 TYR A O 1
ATOM 1390 N N . ALA A 1 194 ? 28.011 -11.336 -3.996 1.00 84.69 194 ALA A N 1
ATOM 1391 C CA . ALA A 1 194 ? 27.693 -12.724 -3.704 1.00 84.69 194 ALA A CA 1
ATOM 1392 C C . ALA A 1 194 ? 26.304 -12.818 -3.079 1.00 84.69 194 ALA A C 1
ATOM 1394 O O . ALA A 1 194 ? 26.056 -12.245 -2.021 1.00 84.69 194 ALA A O 1
ATOM 1395 N N . VAL A 1 195 ? 25.421 -13.587 -3.712 1.00 83.50 195 VAL A N 1
ATOM 1396 C CA . VAL A 1 195 ? 24.097 -13.910 -3.176 1.00 83.50 195 VAL A CA 1
ATOM 1397 C C . VAL A 1 195 ? 24.075 -15.392 -2.797 1.00 83.50 195 VAL A C 1
ATOM 1399 O O . VAL A 1 195 ? 24.265 -16.246 -3.673 1.00 83.50 195 VAL A O 1
ATOM 1402 N N . PRO A 1 196 ? 23.880 -15.741 -1.515 1.00 82.75 196 PRO A N 1
ATOM 1403 C CA . PRO A 1 196 ? 23.799 -17.133 -1.097 1.00 82.75 196 PRO A CA 1
ATOM 1404 C C . PRO A 1 196 ? 22.507 -17.789 -1.608 1.00 82.75 196 PRO A C 1
ATOM 1406 O O . PRO A 1 196 ? 21.418 -17.232 -1.519 1.00 82.75 196 PRO A O 1
ATOM 1409 N N . MET A 1 197 ? 22.628 -19.006 -2.138 1.00 82.50 197 MET A N 1
ATOM 1410 C CA . MET A 1 197 ? 21.536 -19.816 -2.693 1.00 82.50 197 MET A CA 1
ATOM 1411 C C . MET A 1 197 ? 21.637 -21.256 -2.167 1.00 82.50 197 MET A C 1
ATOM 1413 O O . MET A 1 197 ? 21.949 -22.205 -2.899 1.00 82.50 197 MET A O 1
ATOM 1417 N N . GLY A 1 198 ? 21.432 -21.428 -0.860 1.00 86.19 198 GLY A N 1
ATOM 1418 C CA . GLY A 1 198 ? 21.641 -22.705 -0.176 1.00 86.19 198 GLY A CA 1
ATOM 1419 C C . GLY A 1 198 ? 23.121 -23.100 -0.181 1.00 86.19 198 GLY A C 1
ATOM 1420 O O . GLY A 1 198 ? 23.959 -22.375 0.334 1.00 86.19 198 GLY A O 1
ATOM 1421 N N . ALA A 1 199 ? 23.465 -24.236 -0.796 1.00 85.56 199 ALA A N 1
ATOM 1422 C CA . ALA A 1 199 ? 24.857 -24.701 -0.907 1.00 85.56 199 ALA A CA 1
ATOM 1423 C C . ALA A 1 199 ? 25.663 -24.014 -2.033 1.00 85.56 199 ALA A C 1
ATOM 1425 O O . ALA A 1 199 ? 26.749 -24.473 -2.392 1.00 85.56 199 ALA A O 1
ATOM 1426 N N . ARG A 1 200 ? 25.105 -22.973 -2.659 1.00 90.00 200 ARG A N 1
ATOM 1427 C CA . ARG A 1 200 ? 25.683 -22.274 -3.811 1.00 90.00 200 ARG A CA 1
ATOM 1428 C C . ARG A 1 200 ? 25.735 -20.779 -3.569 1.00 90.00 200 ARG A C 1
ATOM 1430 O O . ARG A 1 200 ? 25.041 -20.256 -2.707 1.00 90.00 200 ARG A O 1
ATOM 1437 N N . ILE A 1 201 ? 26.528 -20.108 -4.385 1.00 89.19 201 ILE A N 1
ATOM 1438 C CA . ILE A 1 201 ? 26.688 -18.664 -4.401 1.00 89.19 201 ILE A CA 1
ATOM 1439 C C . ILE A 1 201 ? 26.465 -18.203 -5.833 1.00 89.19 201 ILE A C 1
ATOM 1441 O O . ILE A 1 201 ? 27.079 -18.740 -6.760 1.00 89.19 201 ILE A O 1
ATOM 1445 N N . LEU A 1 202 ? 25.593 -17.219 -6.014 1.00 90.19 202 LEU A N 1
ATOM 1446 C CA . LEU A 1 202 ? 25.501 -16.457 -7.249 1.00 90.19 202 LEU A CA 1
ATOM 1447 C C . LEU A 1 202 ? 26.478 -15.289 -7.149 1.00 90.19 202 LEU A C 1
ATOM 1449 O O . LEU A 1 202 ? 26.310 -14.420 -6.300 1.00 90.19 202 LEU A O 1
ATOM 1453 N N . LEU A 1 203 ? 27.503 -15.293 -7.991 1.00 89.56 203 LEU A N 1
ATOM 1454 C CA . LEU A 1 203 ? 28.438 -14.190 -8.146 1.00 89.56 203 LEU A CA 1
ATOM 1455 C C . LEU A 1 203 ? 28.001 -13.323 -9.318 1.00 89.56 203 LEU A C 1
ATOM 1457 O O . LEU A 1 203 ? 27.740 -13.834 -10.408 1.00 89.56 203 LEU A O 1
ATOM 1461 N N . ILE A 1 204 ? 27.945 -12.018 -9.097 1.00 86.38 204 ILE A N 1
ATOM 1462 C CA . ILE A 1 204 ? 27.514 -11.046 -10.098 1.00 86.38 204 ILE A CA 1
ATOM 1463 C C . ILE A 1 204 ? 28.535 -9.936 -10.101 1.00 86.38 204 ILE A C 1
ATOM 1465 O O . ILE A 1 204 ? 28.672 -9.231 -9.105 1.00 86.38 204 ILE A O 1
ATOM 1469 N N . GLY A 1 205 ? 29.269 -9.815 -11.199 1.00 86.38 205 GLY A N 1
ATOM 1470 C CA . GLY A 1 205 ? 30.218 -8.730 -11.367 1.00 86.38 205 GLY A CA 1
ATOM 1471 C C . GLY A 1 205 ? 29.818 -7.784 -12.472 1.00 86.38 205 GLY A C 1
ATOM 1472 O O . GLY A 1 205 ? 29.392 -8.226 -13.538 1.00 86.38 205 GLY A O 1
ATOM 1473 N N . GLY A 1 206 ? 29.970 -6.496 -12.187 1.00 79.00 206 GLY A N 1
ATOM 1474 C CA . GLY A 1 206 ? 29.781 -5.388 -13.118 1.00 79.00 206 GLY A CA 1
ATOM 1475 C C . GLY A 1 206 ? 31.123 -4.778 -13.514 1.00 79.00 206 GLY A C 1
ATOM 1476 O O . GLY A 1 206 ? 32.142 -4.995 -12.867 1.00 79.00 206 GLY A O 1
ATOM 1477 N N . ASP A 1 207 ? 31.123 -3.985 -14.573 1.00 70.44 207 ASP A N 1
ATOM 1478 C CA . ASP A 1 207 ? 32.275 -3.285 -15.149 1.00 70.44 207 ASP A CA 1
ATOM 1479 C C . ASP A 1 207 ? 32.831 -2.126 -14.295 1.00 70.44 207 ASP A C 1
ATOM 1481 O O . ASP A 1 207 ? 33.800 -1.474 -14.683 1.00 70.44 207 ASP A O 1
ATOM 1485 N N . GLY A 1 208 ? 32.317 -1.942 -13.076 1.00 61.16 208 GLY A N 1
ATOM 1486 C CA . GLY A 1 208 ? 32.920 -1.083 -12.056 1.00 61.16 208 GLY A CA 1
ATOM 1487 C C . GLY A 1 208 ? 32.586 0.403 -12.187 1.00 61.16 208 GLY A C 1
ATOM 1488 O O . GLY A 1 208 ? 33.152 1.201 -11.444 1.00 61.16 208 GLY A O 1
ATOM 1489 N N . ASP A 1 209 ? 31.659 0.780 -13.073 1.00 65.88 209 ASP A N 1
ATOM 1490 C CA . ASP A 1 209 ? 31.126 2.148 -13.147 1.00 65.88 209 ASP A CA 1
ATOM 1491 C C . ASP A 1 209 ? 30.166 2.489 -11.988 1.00 65.88 209 ASP A C 1
ATOM 1493 O O . ASP A 1 209 ? 29.799 3.646 -11.797 1.00 65.88 209 ASP A O 1
ATOM 1497 N N . GLY A 1 210 ? 29.790 1.488 -11.183 1.00 58.62 210 GLY A N 1
ATOM 1498 C CA . GLY A 1 210 ? 28.940 1.619 -9.999 1.00 58.62 210 GLY A CA 1
ATOM 1499 C C . GLY A 1 210 ? 27.452 1.803 -10.311 1.00 58.62 210 GLY A C 1
ATOM 1500 O O . GLY A 1 210 ? 26.618 1.454 -9.477 1.00 58.62 210 GLY A O 1
ATOM 1501 N N . GLU A 1 211 ? 27.093 2.266 -11.509 1.00 63.81 211 GLU A N 1
ATOM 1502 C CA . GLU A 1 211 ? 25.716 2.605 -11.875 1.00 63.81 211 GLU A CA 1
ATOM 1503 C C . GLU A 1 211 ? 24.887 1.356 -12.213 1.00 63.81 211 GLU A C 1
ATOM 1505 O O . GLU A 1 211 ? 23.767 1.203 -11.716 1.00 63.81 211 GLU A O 1
ATOM 1510 N N . GLY A 1 212 ? 25.447 0.410 -12.980 1.00 61.06 212 GLY A N 1
ATOM 1511 C CA . GLY A 1 212 ? 24.791 -0.881 -13.246 1.00 61.06 212 GLY A CA 1
ATOM 1512 C C . GLY A 1 212 ? 24.637 -1.729 -11.979 1.00 61.06 212 GLY A C 1
ATOM 1513 O O . GLY A 1 212 ? 23.625 -2.396 -11.762 1.00 61.06 212 GLY A O 1
ATOM 1514 N N . THR A 1 213 ? 25.622 -1.619 -11.092 1.00 60.53 213 THR A N 1
ATOM 1515 C CA . THR A 1 213 ? 25.652 -2.261 -9.780 1.00 60.53 213 THR A CA 1
ATOM 1516 C C . THR A 1 213 ? 24.596 -1.703 -8.822 1.00 60.53 213 THR A C 1
ATOM 1518 O O . THR A 1 213 ? 23.914 -2.480 -8.156 1.00 60.53 213 THR A O 1
ATOM 1521 N N . ALA A 1 214 ? 24.429 -0.379 -8.753 1.00 63.66 214 ALA A N 1
ATOM 1522 C CA . ALA A 1 214 ? 23.445 0.259 -7.876 1.00 63.66 214 ALA A CA 1
ATOM 1523 C C . ALA A 1 214 ? 22.008 -0.132 -8.256 1.00 63.66 214 ALA A C 1
ATOM 1525 O O . ALA A 1 214 ? 21.234 -0.549 -7.398 1.00 63.66 214 ALA A O 1
ATOM 1526 N N . ARG A 1 215 ? 21.692 -0.127 -9.559 1.00 62.66 215 ARG A N 1
ATOM 1527 C CA . ARG A 1 215 ? 20.389 -0.589 -10.079 1.00 62.66 215 ARG A CA 1
ATOM 1528 C C . ARG A 1 215 ? 20.115 -2.058 -9.750 1.00 62.66 215 ARG A C 1
ATOM 1530 O O . ARG A 1 215 ? 18.967 -2.463 -9.591 1.00 62.66 215 ARG A O 1
ATOM 1537 N N . TYR A 1 216 ? 21.169 -2.862 -9.646 1.00 64.56 216 TYR A N 1
ATOM 1538 C CA . TYR A 1 216 ? 21.058 -4.267 -9.286 1.00 64.56 216 TYR A CA 1
ATOM 1539 C C . TYR A 1 216 ? 20.902 -4.499 -7.778 1.00 64.56 216 TYR A C 1
ATOM 1541 O O . TYR A 1 216 ? 20.146 -5.382 -7.376 1.00 64.56 216 TYR A O 1
ATOM 1549 N N . LEU A 1 217 ? 21.577 -3.709 -6.939 1.00 63.00 217 LEU A N 1
ATOM 1550 C CA . LEU A 1 217 ? 21.352 -3.723 -5.493 1.00 63.00 217 LEU A CA 1
ATOM 1551 C C . LEU A 1 217 ? 19.910 -3.353 -5.156 1.00 63.00 217 LEU A C 1
ATOM 1553 O O . LEU A 1 217 ? 19.316 -4.024 -4.317 1.00 63.00 217 LEU A O 1
ATOM 1557 N N . ASP A 1 218 ? 19.329 -2.394 -5.877 1.00 60.44 218 ASP A N 1
ATOM 1558 C CA . ASP A 1 218 ? 17.902 -2.088 -5.779 1.00 60.44 218 ASP A CA 1
ATOM 1559 C C . ASP A 1 218 ? 17.050 -3.310 -6.139 1.00 60.44 218 ASP A C 1
ATOM 1561 O O . ASP A 1 218 ? 16.161 -3.679 -5.380 1.00 60.44 218 ASP A O 1
ATOM 1565 N N . LEU A 1 219 ? 17.362 -4.019 -7.229 1.00 56.84 219 LEU A N 1
ATOM 1566 C CA . LEU A 1 219 ? 16.620 -5.221 -7.628 1.00 56.84 219 LEU A CA 1
ATOM 1567 C C . LEU A 1 219 ? 16.755 -6.376 -6.616 1.00 56.84 219 LEU A C 1
ATOM 1569 O O . LEU A 1 219 ? 15.778 -7.062 -6.323 1.00 56.84 219 LEU A O 1
ATOM 1573 N N . LEU A 1 220 ? 17.942 -6.597 -6.046 1.00 59.34 220 LEU A N 1
ATOM 1574 C CA . LEU A 1 220 ? 18.147 -7.592 -4.987 1.00 59.34 220 LEU A CA 1
ATOM 1575 C C . LEU A 1 220 ? 17.469 -7.212 -3.675 1.00 59.34 220 LEU A C 1
ATOM 1577 O O . LEU A 1 220 ? 17.000 -8.093 -2.954 1.00 59.34 220 LEU A O 1
ATOM 1581 N N . HIS A 1 221 ? 17.434 -5.921 -3.359 1.00 57.09 221 HIS A N 1
ATOM 1582 C CA . HIS A 1 221 ? 16.742 -5.405 -2.191 1.00 57.09 221 HIS A CA 1
ATOM 1583 C C . HIS A 1 221 ? 15.224 -5.541 -2.353 1.00 57.09 221 HIS A C 1
ATOM 1585 O O . HIS A 1 221 ? 14.558 -6.022 -1.439 1.00 57.09 221 HIS A O 1
ATOM 1591 N N . VAL A 1 222 ? 14.701 -5.246 -3.549 1.00 46.53 222 VAL A N 1
ATOM 1592 C CA . VAL A 1 222 ? 13.300 -5.476 -3.938 1.00 46.53 222 VAL A CA 1
ATOM 1593 C C . VAL A 1 222 ? 12.926 -6.953 -3.804 1.00 46.53 222 VAL A C 1
ATOM 1595 O O . VAL A 1 222 ? 11.870 -7.266 -3.271 1.00 46.53 222 VAL A O 1
ATOM 1598 N N . LEU A 1 223 ? 13.816 -7.870 -4.190 1.00 47.22 223 LEU A N 1
ATOM 1599 C CA . LEU A 1 223 ? 13.599 -9.316 -4.048 1.00 47.22 223 LEU A CA 1
ATOM 1600 C C . LEU A 1 223 ? 13.836 -9.850 -2.619 1.00 47.22 223 LEU A C 1
ATOM 1602 O O . LEU A 1 223 ? 13.778 -11.061 -2.406 1.00 47.22 223 LEU A O 1
ATOM 1606 N N . GLY A 1 224 ? 14.143 -8.988 -1.641 1.00 43.94 224 GLY A N 1
ATOM 1607 C CA . GLY A 1 224 ? 14.402 -9.386 -0.250 1.00 43.94 224 GLY A CA 1
ATOM 1608 C C . GLY A 1 224 ? 15.690 -10.197 -0.049 1.00 43.94 224 GLY A C 1
ATOM 1609 O O . GLY A 1 224 ? 15.862 -10.848 0.980 1.00 43.94 224 GLY A O 1
ATOM 1610 N N . LEU A 1 225 ? 16.598 -10.176 -1.029 1.00 47.19 225 LEU A N 1
ATOM 1611 C CA . LEU A 1 225 ? 17.847 -10.945 -1.043 1.00 47.19 225 LEU A CA 1
ATOM 1612 C C . LEU A 1 225 ? 19.075 -10.115 -0.625 1.00 47.19 225 LEU A C 1
ATOM 1614 O O . LEU A 1 225 ? 20.153 -10.679 -0.436 1.00 47.19 225 LEU A O 1
ATOM 1618 N N . GLY A 1 226 ? 18.933 -8.794 -0.467 1.00 41.97 226 GLY A N 1
ATOM 1619 C CA . GLY A 1 226 ? 19.991 -7.888 -0.010 1.00 41.97 226 GLY A CA 1
ATOM 1620 C C . GLY A 1 226 ? 19.720 -7.327 1.388 1.00 41.97 226 GLY A C 1
ATOM 1621 O O . GLY A 1 226 ? 18.778 -6.560 1.572 1.00 41.97 226 GLY A O 1
ATOM 1622 N N . GLY A 1 227 ? 20.556 -7.669 2.371 1.00 45.59 227 GLY A N 1
ATOM 1623 C CA . GLY A 1 227 ? 20.629 -6.911 3.628 1.00 45.59 227 GLY A CA 1
ATOM 1624 C C . GLY A 1 227 ? 21.473 -5.644 3.460 1.00 45.59 227 GLY A C 1
ATOM 1625 O O . GLY A 1 227 ? 22.267 -5.543 2.526 1.00 45.59 227 GLY A O 1
ATOM 1626 N N . ALA A 1 228 ? 21.248 -4.666 4.339 1.00 38.75 228 ALA A N 1
ATOM 1627 C CA . ALA A 1 228 ? 21.820 -3.326 4.233 1.00 38.75 228 ALA A CA 1
ATOM 1628 C C . ALA A 1 228 ? 23.362 -3.345 4.131 1.00 38.75 228 ALA A C 1
ATOM 1630 O O . ALA A 1 228 ? 24.000 -4.116 4.853 1.00 38.75 228 ALA A O 1
ATOM 1631 N N . PRO A 1 229 ? 23.971 -2.496 3.282 1.00 39.12 229 PRO A N 1
ATOM 1632 C CA . PRO A 1 229 ? 25.420 -2.363 3.223 1.00 39.12 229 PRO A CA 1
ATOM 1633 C C . PRO A 1 229 ? 25.939 -1.844 4.570 1.00 39.12 229 PRO A C 1
ATOM 1635 O O . PRO A 1 229 ? 25.588 -0.749 5.006 1.00 39.12 229 PRO A O 1
ATOM 1638 N N . THR A 1 230 ? 26.767 -2.635 5.250 1.00 34.44 230 THR A N 1
ATOM 1639 C CA . THR A 1 230 ? 27.578 -2.151 6.372 1.00 34.44 230 THR A CA 1
ATOM 1640 C C . THR A 1 230 ? 28.610 -1.176 5.827 1.00 34.44 230 THR A C 1
ATOM 1642 O O . THR A 1 230 ? 29.486 -1.579 5.063 1.00 34.44 230 THR A O 1
ATOM 1645 N N . GLU A 1 231 ? 28.502 0.099 6.208 1.00 29.36 231 GLU A N 1
ATOM 1646 C CA . GLU A 1 231 ? 29.542 1.092 5.946 1.00 29.36 231 GLU A CA 1
ATOM 1647 C C . GLU A 1 231 ? 30.904 0.565 6.427 1.00 29.36 231 GLU A C 1
ATOM 1649 O O . GLU A 1 231 ? 30.997 0.001 7.524 1.00 29.36 231 GLU A O 1
ATOM 1654 N N . PRO A 1 232 ? 31.974 0.737 5.636 1.00 34.38 232 PRO A N 1
ATOM 1655 C CA . PRO A 1 232 ? 33.300 0.324 6.050 1.00 34.38 232 PRO A CA 1
ATOM 1656 C C . PRO A 1 232 ? 33.717 1.147 7.271 1.00 34.38 232 PRO A C 1
ATOM 1658 O O . PRO A 1 232 ? 33.804 2.374 7.195 1.00 34.38 232 PRO A O 1
ATOM 1661 N N . GLU A 1 233 ? 34.026 0.470 8.381 1.00 35.66 233 GLU A N 1
ATOM 1662 C CA . GLU A 1 233 ? 34.770 1.063 9.493 1.00 35.66 233 GLU A CA 1
ATOM 1663 C C . GLU A 1 233 ? 36.088 1.622 8.941 1.00 35.66 233 GL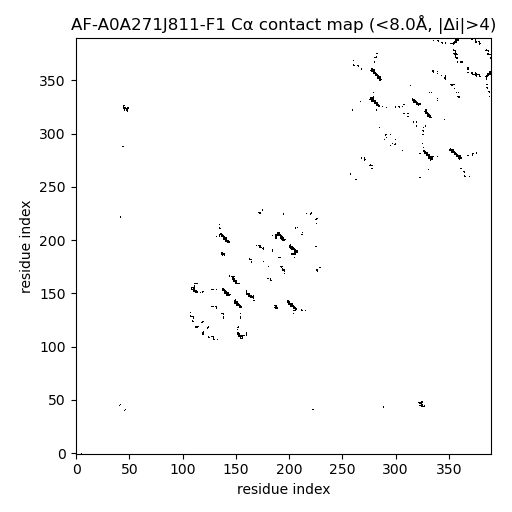U A C 1
ATOM 1665 O O . GLU A 1 233 ? 37.080 0.917 8.729 1.00 35.66 233 GLU A O 1
ATOM 1670 N N . ARG A 1 234 ? 36.084 2.927 8.660 1.00 36.50 234 ARG A N 1
ATOM 1671 C CA . ARG A 1 234 ? 37.271 3.695 8.312 1.00 36.50 234 ARG A CA 1
ATOM 1672 C C . ARG A 1 234 ? 38.150 3.706 9.555 1.00 36.50 234 ARG A C 1
ATOM 1674 O O . ARG A 1 234 ? 37.854 4.394 10.527 1.00 36.50 234 ARG A O 1
ATOM 1681 N N . GLY A 1 235 ? 39.200 2.890 9.523 1.00 37.19 235 GLY A N 1
ATOM 1682 C CA . GLY A 1 235 ? 40.173 2.774 10.599 1.00 37.19 235 GLY A CA 1
ATOM 1683 C C . GLY A 1 235 ? 40.636 4.146 11.084 1.00 37.19 235 GLY A C 1
ATOM 1684 O O . GLY A 1 235 ? 41.121 4.964 10.301 1.00 37.19 235 GLY A O 1
ATOM 1685 N N . ALA A 1 236 ? 40.465 4.373 12.384 1.00 41.59 236 ALA A N 1
ATOM 1686 C CA . ALA A 1 236 ? 40.926 5.554 13.088 1.00 41.59 236 ALA A CA 1
ATOM 1687 C C . ALA A 1 236 ? 42.442 5.724 12.903 1.00 41.59 236 ALA A C 1
ATOM 1689 O O . ALA A 1 236 ? 43.238 4.917 13.390 1.00 41.59 236 ALA A O 1
ATOM 1690 N N . LEU A 1 237 ? 42.836 6.785 12.201 1.00 43.47 237 LEU A N 1
ATOM 1691 C CA . LEU A 1 237 ? 44.190 7.325 12.268 1.00 43.47 237 LEU A CA 1
ATOM 1692 C C . LEU A 1 237 ? 44.282 8.282 13.470 1.00 43.47 237 LEU A C 1
ATOM 1694 O O . LEU A 1 237 ? 43.301 8.961 13.780 1.00 43.47 237 LEU A O 1
ATOM 1698 N N . PRO A 1 238 ? 45.425 8.313 14.177 1.00 49.84 238 PRO A N 1
ATOM 1699 C CA . PRO A 1 238 ? 45.599 9.136 15.364 1.00 49.84 238 PRO A CA 1
ATOM 1700 C C . PRO A 1 238 ? 45.637 10.623 15.005 1.00 49.84 238 PRO A C 1
ATOM 1702 O O . PRO A 1 238 ? 46.216 11.013 13.992 1.00 49.84 238 PRO A O 1
ATOM 1705 N N . ALA A 1 239 ? 45.007 11.408 15.878 1.00 51.94 239 ALA A N 1
ATOM 1706 C CA . ALA A 1 239 ? 44.903 12.856 15.836 1.00 51.94 239 ALA A CA 1
ATOM 1707 C C . ALA A 1 239 ? 46.271 13.532 15.672 1.00 51.94 239 ALA A C 1
ATOM 1709 O O . ALA A 1 239 ? 47.195 13.250 16.438 1.00 51.94 239 ALA A O 1
ATOM 1710 N N . ASP A 1 240 ? 46.356 14.433 14.696 1.00 49.12 240 ASP A N 1
ATOM 1711 C CA . ASP A 1 240 ? 47.385 15.463 14.630 1.00 49.12 240 ASP A CA 1
ATOM 1712 C C . ASP A 1 240 ? 46.672 16.816 14.593 1.00 49.12 240 ASP A C 1
ATOM 1714 O O . ASP A 1 240 ? 45.709 17.011 13.845 1.00 49.12 240 ASP A O 1
ATOM 1718 N N . ASP A 1 241 ? 47.102 17.685 15.498 1.00 57.34 241 ASP A N 1
ATOM 1719 C CA . ASP A 1 241 ? 46.467 18.937 15.879 1.00 57.34 241 ASP A CA 1
ATOM 1720 C C . ASP A 1 241 ? 46.501 19.952 14.727 1.00 57.34 241 ASP A C 1
ATOM 1722 O O . ASP A 1 241 ? 47.565 20.430 14.327 1.00 57.34 241 ASP A O 1
ATOM 1726 N N . ALA A 1 242 ? 45.327 20.338 14.231 1.00 52.00 242 ALA A N 1
ATOM 1727 C CA . ALA A 1 242 ? 45.164 21.527 13.406 1.00 52.00 242 ALA A CA 1
ATOM 1728 C C . ALA A 1 242 ? 43.884 22.259 13.823 1.00 52.00 242 ALA A C 1
ATOM 1730 O O . ALA A 1 242 ? 42.768 21.812 13.570 1.00 52.00 242 ALA A O 1
ATOM 1731 N N . GLU A 1 243 ? 44.094 23.372 14.522 1.00 58.53 243 GLU A N 1
ATOM 1732 C CA . GLU A 1 243 ? 43.103 24.396 14.830 1.00 58.53 243 GLU A CA 1
ATOM 1733 C C . GLU A 1 243 ? 42.567 24.998 13.522 1.00 58.53 243 GLU A C 1
ATOM 1735 O O . GLU A 1 243 ? 43.262 25.787 12.883 1.00 58.53 243 GLU A O 1
ATOM 1740 N N . GLU A 1 244 ? 41.336 24.664 13.128 1.00 47.16 244 GLU A N 1
ATOM 1741 C CA . GLU A 1 244 ? 40.610 25.398 12.088 1.00 47.16 244 GLU A CA 1
ATOM 1742 C C . GLU A 1 244 ? 39.154 25.643 12.520 1.00 47.16 244 GLU A C 1
ATOM 1744 O O . GLU A 1 244 ? 38.409 24.717 12.832 1.00 47.16 244 GLU A O 1
ATOM 1749 N N . ASP A 1 245 ? 38.827 26.938 12.588 1.00 46.41 245 ASP A N 1
ATOM 1750 C CA . ASP A 1 245 ? 37.534 27.607 12.778 1.00 46.41 245 ASP A CA 1
ATOM 1751 C C . ASP A 1 245 ? 36.270 26.721 12.748 1.00 46.41 245 ASP A C 1
ATOM 1753 O O . ASP A 1 245 ? 35.813 26.271 11.695 1.00 46.41 245 ASP A O 1
ATOM 1757 N N . GLU A 1 246 ? 35.620 26.599 13.913 1.00 45.09 246 GLU A N 1
ATOM 1758 C CA . GLU A 1 246 ? 34.241 26.121 14.067 1.00 45.09 246 GLU A CA 1
ATOM 1759 C C . GLU A 1 246 ? 33.256 27.103 13.408 1.00 45.09 246 GLU A C 1
ATOM 1761 O O . GLU A 1 246 ? 32.614 27.939 14.052 1.00 45.09 246 GLU A O 1
ATOM 1766 N 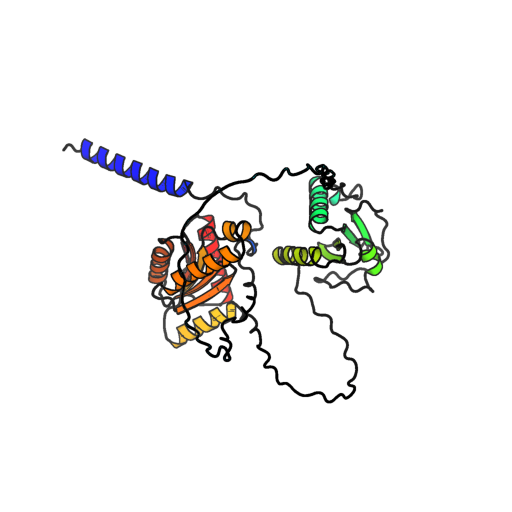N . VAL A 1 247 ? 33.078 26.974 12.096 1.00 49.12 247 VAL A N 1
ATOM 1767 C CA . VAL A 1 247 ? 31.831 27.387 11.457 1.00 49.12 247 VAL A CA 1
ATOM 1768 C C . VAL A 1 247 ? 30.804 26.326 11.830 1.00 49.12 247 VAL A C 1
ATOM 1770 O O . VAL A 1 247 ? 30.768 25.241 11.254 1.00 49.12 247 VAL A O 1
ATOM 1773 N N . HIS A 1 248 ? 29.994 26.632 12.842 1.00 44.94 248 HIS A N 1
ATOM 1774 C CA . HIS A 1 248 ? 28.856 25.830 13.281 1.00 44.94 248 HIS A CA 1
ATOM 1775 C C . HIS A 1 248 ? 27.779 25.861 12.177 1.00 44.94 248 HIS A C 1
ATOM 1777 O O . HIS A 1 248 ? 26.762 26.543 12.278 1.00 44.94 248 HIS A O 1
ATOM 1783 N N . MET A 1 249 ? 28.046 25.170 11.067 1.00 48.88 249 MET A N 1
ATOM 1784 C CA . MET A 1 249 ? 27.045 24.826 10.069 1.00 48.88 249 MET A CA 1
ATOM 1785 C C . MET A 1 249 ? 26.086 23.893 10.790 1.00 48.88 249 MET A C 1
ATOM 1787 O O . MET A 1 249 ? 26.462 22.784 11.168 1.00 48.88 249 MET A O 1
ATOM 1791 N N . ALA A 1 250 ? 24.889 24.400 11.081 1.00 45.84 250 ALA A N 1
ATOM 1792 C CA . ALA A 1 250 ? 23.800 23.591 11.580 1.00 45.84 250 ALA A CA 1
ATOM 1793 C C . ALA A 1 250 ? 23.678 22.389 10.644 1.00 45.84 250 ALA A C 1
ATOM 1795 O O . ALA A 1 250 ? 23.366 22.547 9.465 1.00 45.84 250 ALA A O 1
ATOM 1796 N N . GLU A 1 251 ? 23.996 21.204 11.160 1.00 45.88 251 GLU A N 1
ATOM 1797 C CA . GLU A 1 251 ? 23.575 19.965 10.541 1.00 45.88 251 GLU A CA 1
ATOM 1798 C C . GLU A 1 251 ? 22.049 20.049 10.471 1.00 45.88 251 GLU A C 1
ATOM 1800 O O . GLU A 1 251 ? 21.351 19.829 11.464 1.00 45.88 251 GLU A O 1
ATOM 1805 N N . GLU A 1 252 ? 21.522 20.451 9.312 1.00 43.12 252 GLU A N 1
ATOM 1806 C CA . GLU A 1 252 ? 20.151 20.172 8.913 1.00 43.12 252 GLU A CA 1
ATOM 1807 C C . GLU A 1 252 ? 20.038 18.653 8.872 1.00 43.12 252 GLU A C 1
ATOM 1809 O O . GLU A 1 252 ? 20.269 17.987 7.863 1.00 43.12 252 GLU A O 1
ATOM 1814 N N . GLY A 1 253 ? 19.796 18.095 10.057 1.00 39.31 253 GLY A N 1
ATOM 1815 C CA . GLY A 1 253 ? 19.627 16.682 10.275 1.00 39.31 253 GLY A CA 1
ATOM 1816 C C . GLY A 1 253 ? 18.429 16.247 9.463 1.00 39.31 253 GLY A C 1
ATOM 1817 O O . GLY A 1 253 ? 17.290 16.481 9.867 1.00 39.31 253 GLY A O 1
ATOM 1818 N N . GLY A 1 254 ? 18.696 15.607 8.325 1.00 41.38 254 GLY A N 1
ATOM 1819 C CA . GLY A 1 254 ? 17.717 14.800 7.619 1.00 41.38 254 GLY A CA 1
ATOM 1820 C C . GLY A 1 254 ? 17.165 13.789 8.614 1.00 41.38 254 GLY A C 1
ATOM 1821 O O . GLY A 1 254 ? 17.799 12.769 8.893 1.00 41.38 254 GLY A O 1
ATOM 1822 N N . ALA A 1 255 ? 16.035 14.134 9.232 1.00 57.16 255 ALA A N 1
ATOM 1823 C CA . ALA A 1 255 ? 15.409 13.333 10.262 1.00 57.16 255 ALA A CA 1
ATOM 1824 C C . ALA A 1 255 ? 15.180 11.945 9.672 1.00 57.16 255 ALA A C 1
ATOM 1826 O O . ALA A 1 255 ? 14.500 11.795 8.654 1.00 57.16 255 ALA A O 1
ATOM 1827 N N . ARG A 1 256 ? 15.810 10.931 10.273 1.00 60.31 256 ARG A N 1
ATOM 1828 C CA . ARG A 1 256 ? 15.629 9.550 9.828 1.00 60.31 256 ARG A CA 1
ATOM 1829 C C . ARG A 1 256 ? 14.127 9.246 9.834 1.00 60.31 256 ARG A C 1
ATOM 1831 O O . ARG A 1 256 ? 13.475 9.591 10.823 1.00 60.31 256 ARG A O 1
ATOM 1838 N N . PRO A 1 257 ? 13.580 8.617 8.778 1.00 73.81 257 PRO A N 1
ATOM 1839 C CA . PRO A 1 257 ? 12.164 8.285 8.729 1.00 73.81 257 PRO A CA 1
ATOM 1840 C C . PRO A 1 257 ? 11.768 7.511 9.987 1.00 73.81 257 PRO A C 1
ATOM 1842 O O . PRO A 1 257 ? 12.361 6.473 10.291 1.00 73.81 257 PRO A O 1
ATOM 1845 N N . THR A 1 258 ? 10.798 8.027 10.742 1.00 81.06 258 THR A N 1
ATOM 1846 C CA . THR A 1 258 ? 10.287 7.341 11.929 1.00 81.06 258 THR A CA 1
ATOM 1847 C C . THR A 1 258 ? 9.705 5.987 11.510 1.00 81.06 258 THR A C 1
ATOM 1849 O O . THR A 1 258 ? 8.956 5.925 10.528 1.00 81.06 258 THR A O 1
ATOM 1852 N N . PRO A 1 259 ? 10.013 4.886 12.219 1.00 86.81 259 PRO A N 1
ATOM 1853 C CA . PRO A 1 259 ? 9.437 3.587 11.910 1.00 86.81 259 PRO A CA 1
ATOM 1854 C C . PRO A 1 259 ? 7.903 3.633 11.882 1.00 86.81 259 PRO A C 1
ATOM 1856 O O . PRO A 1 259 ? 7.256 4.157 12.787 1.00 86.81 259 PRO A O 1
ATOM 1859 N N . ARG A 1 260 ? 7.306 3.016 10.856 1.00 89.50 260 ARG A N 1
ATOM 1860 C CA . ARG A 1 260 ? 5.846 2.946 10.630 1.00 89.50 260 ARG A CA 1
ATOM 1861 C C . ARG A 1 260 ? 5.064 2.526 11.877 1.00 89.50 260 ARG A C 1
ATOM 1863 O O . ARG A 1 260 ? 4.022 3.093 12.191 1.00 89.50 260 ARG A O 1
ATOM 1870 N N . ALA A 1 261 ? 5.586 1.521 12.574 1.00 88.81 261 ALA A N 1
ATOM 1871 C CA . ALA A 1 261 ? 4.980 0.966 13.775 1.00 88.81 261 ALA A CA 1
ATOM 1872 C C . ALA A 1 261 ? 4.975 1.966 14.944 1.00 88.81 261 ALA A C 1
ATOM 1874 O O . ALA A 1 261 ? 4.031 1.975 15.730 1.00 88.81 261 ALA A O 1
ATOM 1875 N N . GLU A 1 262 ? 5.984 2.836 15.047 1.00 93.69 262 GLU A N 1
ATOM 1876 C CA . GLU A 1 262 ? 6.044 3.858 16.097 1.00 93.69 262 GLU A CA 1
ATOM 1877 C C . GLU A 1 262 ? 4.973 4.930 15.897 1.00 93.69 262 GLU A C 1
ATOM 1879 O O . GLU A 1 262 ? 4.319 5.312 16.865 1.00 93.69 262 GLU A O 1
ATOM 1884 N N . ILE A 1 263 ? 4.730 5.337 14.647 1.00 94.31 263 ILE A N 1
ATOM 1885 C CA . ILE A 1 263 ? 3.646 6.264 14.287 1.00 94.31 263 ILE A CA 1
ATOM 1886 C C . ILE A 1 263 ? 2.287 5.674 14.694 1.00 94.31 263 ILE A C 1
ATOM 1888 O O . ILE A 1 263 ? 1.492 6.337 15.357 1.00 94.31 263 ILE A O 1
ATOM 1892 N N . ILE A 1 264 ? 2.024 4.406 14.351 1.00 95.31 264 ILE A N 1
ATOM 1893 C CA . ILE A 1 264 ? 0.771 3.733 14.731 1.00 95.31 264 ILE A CA 1
ATOM 1894 C C . ILE A 1 264 ? 0.650 3.654 16.262 1.00 95.31 264 ILE A C 1
ATOM 1896 O O . ILE A 1 264 ? -0.400 3.984 16.816 1.00 95.31 264 ILE A O 1
ATOM 1900 N N . ALA A 1 265 ? 1.727 3.282 16.961 1.00 96.31 265 ALA A N 1
ATOM 1901 C CA . ALA A 1 265 ? 1.746 3.200 18.420 1.00 96.31 265 ALA A CA 1
ATOM 1902 C C . ALA A 1 265 ? 1.492 4.558 19.100 1.00 96.31 265 ALA A C 1
ATOM 1904 O O . ALA A 1 265 ? 0.826 4.619 20.140 1.00 96.31 265 ALA A O 1
ATOM 1905 N N . GLU A 1 266 ? 2.033 5.642 18.538 1.00 96.81 266 GLU A N 1
ATOM 1906 C CA . GLU A 1 266 ? 1.808 7.014 18.989 1.00 96.81 266 GLU A CA 1
ATOM 1907 C C . GLU A 1 266 ? 0.328 7.391 18.888 1.00 96.81 266 GLU A C 1
ATOM 1909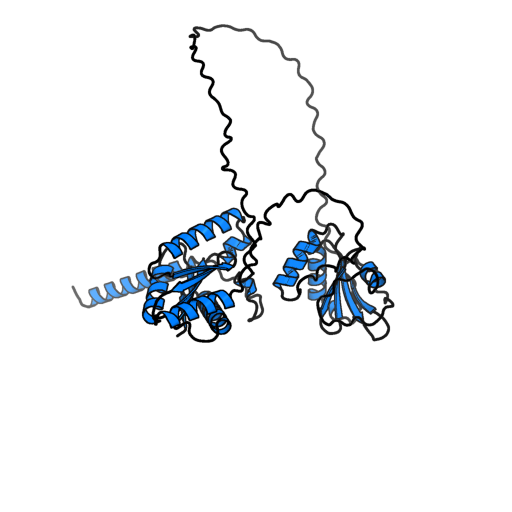 O O . GLU A 1 266 ? -0.272 7.810 19.882 1.00 96.81 266 GLU A O 1
ATOM 1914 N N . GLU A 1 267 ? -0.286 7.159 17.729 1.00 97.06 267 GLU A N 1
ATOM 1915 C CA . GLU A 1 267 ? -1.690 7.494 17.496 1.00 97.06 267 GLU A CA 1
ATOM 1916 C C . GLU A 1 267 ? -2.642 6.655 18.353 1.00 97.06 267 GLU A C 1
ATOM 1918 O O . GLU A 1 267 ? -3.575 7.193 18.958 1.00 97.06 267 GLU A O 1
ATOM 1923 N N . GLN A 1 268 ? -2.360 5.360 18.517 1.00 96.94 268 GLN A N 1
ATOM 1924 C CA . GLN A 1 268 ? -3.091 4.497 19.448 1.00 96.94 268 GLN A CA 1
ATOM 1925 C C . GLN A 1 268 ? -3.013 4.992 20.890 1.00 96.94 268 GLN A C 1
ATOM 1927 O O . GLN A 1 268 ? -3.996 4.916 21.629 1.00 96.94 268 GLN A O 1
ATOM 1932 N N . ARG A 1 269 ? -1.831 5.439 21.331 1.00 96.94 269 ARG A N 1
ATOM 1933 C CA . ARG A 1 269 ? -1.646 5.970 22.685 1.00 96.94 269 ARG A CA 1
ATOM 1934 C C . ARG A 1 269 ? -2.477 7.233 22.866 1.00 96.94 269 ARG A C 1
ATOM 1936 O O . ARG A 1 269 ? -3.255 7.299 23.812 1.00 96.94 269 ARG A O 1
ATOM 1943 N N . ALA A 1 270 ? -2.389 8.166 21.922 1.00 96.75 270 ALA A N 1
ATOM 1944 C CA . ALA A 1 270 ? -3.143 9.410 21.975 1.00 96.75 270 ALA A CA 1
ATOM 1945 C C . ALA A 1 270 ? -4.666 9.184 21.920 1.00 96.75 270 ALA A C 1
ATOM 1947 O O . ALA A 1 270 ? -5.413 9.871 22.611 1.00 96.75 270 ALA A O 1
ATOM 1948 N N . ALA A 1 271 ? -5.144 8.215 21.130 1.00 96.31 271 ALA A N 1
ATOM 1949 C CA . ALA A 1 271 ? -6.563 7.867 21.088 1.00 96.31 271 ALA A CA 1
ATOM 1950 C C . ALA A 1 271 ? -7.055 7.260 22.414 1.00 96.31 271 ALA A C 1
ATOM 1952 O O . ALA A 1 271 ? -8.115 7.637 22.910 1.00 96.31 271 ALA A O 1
ATOM 1953 N N . ARG A 1 272 ? -6.257 6.381 23.034 1.00 96.56 272 ARG A N 1
ATOM 1954 C CA . ARG A 1 272 ? -6.573 5.805 24.352 1.00 96.56 272 ARG A CA 1
ATOM 1955 C C . ARG A 1 272 ? -6.576 6.850 25.462 1.00 96.56 272 ARG A C 1
ATOM 1957 O O . ARG A 1 272 ? -7.469 6.834 26.300 1.00 96.56 272 ARG A O 1
ATOM 1964 N N . GLU A 1 273 ? -5.605 7.760 25.469 1.00 97.25 273 GLU A N 1
ATOM 1965 C CA . GLU A 1 273 ? -5.534 8.851 26.451 1.00 97.25 273 GLU A CA 1
ATOM 1966 C C . GLU A 1 273 ? -6.733 9.804 26.353 1.00 97.25 273 GLU A C 1
ATOM 1968 O O . GLU A 1 273 ? -7.189 10.329 27.368 1.00 97.25 273 GLU A O 1
ATOM 1973 N N . ALA A 1 274 ? -7.268 9.990 25.145 1.00 96.81 274 ALA A N 1
ATOM 1974 C CA . ALA A 1 274 ? -8.436 10.823 24.880 1.00 96.81 274 ALA A CA 1
ATOM 1975 C C . ALA A 1 274 ? -9.781 10.065 24.914 1.00 96.81 274 ALA A C 1
ATOM 1977 O O . ALA A 1 274 ? -10.804 10.678 24.614 1.00 96.81 274 ALA A O 1
ATOM 1978 N N . ASP A 1 275 ? -9.785 8.767 25.250 1.00 95.94 275 ASP A N 1
ATOM 1979 C CA . ASP A 1 275 ? -10.962 7.878 25.254 1.00 95.94 275 ASP A CA 1
ATOM 1980 C C . ASP A 1 275 ? -11.812 7.980 23.973 1.00 95.94 275 ASP A C 1
ATOM 1982 O O . ASP A 1 275 ? -13.028 8.184 23.997 1.00 95.94 275 ASP A O 1
ATOM 1986 N N . ARG A 1 276 ? -11.147 7.897 22.817 1.00 95.94 276 ARG A N 1
ATOM 1987 C CA . ARG A 1 276 ? -11.780 8.048 21.501 1.00 95.94 276 ARG A CA 1
ATOM 1988 C C . ARG A 1 276 ? -11.524 6.840 20.602 1.00 95.94 276 ARG A C 1
ATOM 1990 O O . ARG A 1 276 ? -10.473 6.207 20.724 1.00 95.94 276 ARG A O 1
ATOM 1997 N N . PRO A 1 277 ? -12.454 6.517 19.685 1.00 96.81 277 PRO A N 1
ATOM 1998 C CA . PRO A 1 277 ? -12.233 5.446 18.728 1.00 96.81 277 PRO A CA 1
ATOM 1999 C C . PRO A 1 277 ? -11.109 5.823 17.757 1.00 96.81 277 PRO A C 1
ATOM 2001 O O . PRO A 1 277 ? -10.916 6.999 17.443 1.00 96.81 277 PRO A O 1
ATOM 2004 N N . LEU A 1 278 ? -10.385 4.811 17.286 1.00 97.44 278 LEU A N 1
ATOM 2005 C CA . LEU A 1 278 ? -9.345 4.951 16.276 1.00 97.44 278 LEU A CA 1
ATOM 2006 C C . LEU A 1 278 ? -9.554 3.887 15.203 1.00 97.44 278 LEU A C 1
ATOM 2008 O O . LEU A 1 278 ? -9.695 2.705 15.522 1.00 97.44 278 LEU A O 1
ATOM 2012 N N . ALA A 1 279 ? -9.517 4.311 13.948 1.00 97.94 279 ALA A N 1
ATOM 2013 C CA . ALA A 1 279 ? -9.389 3.440 12.792 1.00 97.94 279 ALA A CA 1
ATOM 2014 C C . ALA A 1 279 ? -8.131 3.822 12.004 1.00 97.94 279 ALA A C 1
ATOM 2016 O O . ALA A 1 279 ? -7.709 4.984 12.005 1.00 97.94 279 ALA A O 1
ATOM 2017 N N . PHE A 1 280 ? -7.537 2.840 11.335 1.00 98.25 280 PHE A N 1
ATOM 2018 C CA . PHE A 1 280 ? -6.369 3.027 10.482 1.00 98.25 280 PHE A CA 1
ATOM 2019 C C . PHE A 1 280 ? -6.680 2.519 9.078 1.00 98.25 280 PHE A C 1
ATOM 2021 O O . PHE A 1 280 ? -7.198 1.414 8.931 1.00 98.25 280 PHE A O 1
ATOM 2028 N N . ALA A 1 281 ? -6.376 3.316 8.057 1.00 98.38 281 ALA A N 1
ATOM 2029 C CA . ALA A 1 281 ? -6.594 2.961 6.661 1.00 98.38 281 ALA A CA 1
ATOM 2030 C C . ALA A 1 281 ? -5.325 3.161 5.832 1.00 98.38 281 ALA A C 1
ATOM 2032 O O . ALA A 1 281 ? -4.639 4.169 5.973 1.00 98.38 281 ALA A O 1
ATOM 2033 N N . LEU A 1 282 ? -5.047 2.224 4.930 1.00 98.44 282 LEU A N 1
ATOM 2034 C CA . LEU A 1 282 ? -4.092 2.389 3.842 1.00 98.44 282 LEU A CA 1
ATOM 2035 C C . LEU A 1 282 ? -4.854 2.729 2.565 1.00 98.44 282 LEU A C 1
ATOM 2037 O O . LEU A 1 282 ? -5.805 2.031 2.209 1.00 98.44 282 LEU A O 1
ATOM 2041 N N . VAL A 1 283 ? -4.440 3.800 1.893 1.00 98.31 283 VAL A N 1
ATOM 2042 C CA . VAL A 1 283 ? -5.110 4.342 0.706 1.00 98.31 283 VAL A CA 1
ATOM 2043 C C . VAL A 1 283 ? -4.111 4.484 -0.432 1.00 98.31 283 VAL A C 1
ATOM 2045 O O . VAL A 1 283 ? -3.060 5.099 -0.256 1.00 98.31 283 VAL A O 1
ATOM 2048 N N . THR A 1 284 ? -4.465 3.966 -1.606 1.00 97.81 284 THR A N 1
ATOM 2049 C CA . THR A 1 284 ? -3.685 4.123 -2.841 1.00 97.81 284 THR A CA 1
ATOM 2050 C C . THR A 1 284 ? -4.591 4.379 -4.045 1.00 97.81 284 THR A C 1
ATOM 2052 O O . THR A 1 284 ? -5.799 4.114 -4.002 1.00 97.81 284 THR A O 1
ATOM 2055 N N . LEU A 1 285 ? -4.016 4.914 -5.123 1.00 96.50 285 LEU A N 1
ATOM 2056 C CA . LEU A 1 285 ? -4.706 5.062 -6.401 1.00 96.50 285 LEU A CA 1
ATOM 2057 C C . LEU A 1 285 ? -4.917 3.692 -7.055 1.00 96.50 285 LEU A C 1
ATOM 2059 O O . LEU A 1 285 ? -4.045 2.827 -7.007 1.00 96.50 285 LEU A O 1
ATOM 2063 N N . ALA A 1 286 ? -6.054 3.491 -7.721 1.00 94.88 286 ALA A N 1
ATOM 2064 C CA . ALA A 1 286 ? -6.313 2.227 -8.410 1.00 94.88 286 ALA A CA 1
ATOM 2065 C C . ALA A 1 286 ? -5.383 1.980 -9.614 1.00 94.88 286 ALA A C 1
ATOM 2067 O O . ALA A 1 286 ? -5.212 0.835 -10.025 1.00 94.88 286 ALA A O 1
ATOM 2068 N N . ASP A 1 287 ? -4.788 3.041 -10.163 1.00 94.44 287 ASP A N 1
ATOM 2069 C CA . ASP A 1 287 ? -3.803 3.034 -11.249 1.00 94.44 287 ASP A CA 1
ATOM 2070 C C . ASP A 1 287 ? -2.358 3.254 -10.748 1.00 94.44 287 ASP A C 1
ATOM 2072 O O . ASP A 1 287 ? -1.475 3.559 -11.548 1.00 94.44 287 ASP A O 1
ATOM 2076 N N . ALA A 1 288 ? -2.089 3.101 -9.441 1.00 94.00 288 ALA A N 1
ATOM 2077 C CA . ALA A 1 288 ? -0.773 3.386 -8.858 1.00 94.00 288 ALA A CA 1
ATOM 2078 C C . ALA A 1 288 ? 0.370 2.599 -9.527 1.00 94.00 288 ALA A C 1
ATOM 2080 O O . ALA A 1 288 ? 1.388 3.185 -9.878 1.00 94.00 288 ALA A O 1
ATOM 2081 N N . GLU A 1 289 ? 0.190 1.298 -9.774 1.00 91.25 289 GLU A N 1
ATOM 2082 C CA . GLU A 1 289 ? 1.199 0.450 -10.432 1.00 91.25 289 GLU A CA 1
ATOM 2083 C C . GLU A 1 289 ? 1.520 0.927 -11.859 1.00 91.25 289 GLU A C 1
ATOM 2085 O O . GLU A 1 289 ? 2.685 1.016 -12.250 1.00 91.25 289 GLU A O 1
ATOM 2090 N N . GLU A 1 290 ? 0.496 1.293 -12.637 1.00 92.31 290 GLU A N 1
ATOM 2091 C CA . GLU A 1 290 ? 0.675 1.840 -13.985 1.00 92.31 290 GLU A CA 1
ATOM 2092 C C . GLU A 1 290 ? 1.435 3.170 -13.927 1.00 92.31 290 GLU A C 1
ATOM 2094 O O . GLU A 1 290 ? 2.381 3.374 -14.690 1.00 92.31 290 GLU A O 1
ATOM 2099 N N . ARG A 1 291 ? 1.088 4.052 -12.983 1.00 93.88 291 ARG A N 1
ATOM 2100 C CA . ARG A 1 291 ? 1.784 5.331 -12.788 1.00 93.88 291 ARG A CA 1
ATOM 2101 C C . ARG A 1 291 ? 3.254 5.140 -12.451 1.00 93.88 291 ARG A C 1
ATOM 2103 O O . ARG A 1 291 ? 4.097 5.693 -13.147 1.00 93.88 291 ARG A O 1
ATOM 2110 N N . LEU A 1 292 ? 3.554 4.306 -11.460 1.00 91.56 292 LEU A N 1
ATOM 2111 C CA . LEU A 1 292 ? 4.925 4.058 -11.006 1.00 91.56 292 LEU A CA 1
ATOM 2112 C C . LEU A 1 292 ? 5.808 3.417 -12.086 1.00 91.56 292 LEU A C 1
ATOM 2114 O O . LEU A 1 292 ? 7.020 3.603 -12.077 1.00 91.56 292 LEU A O 1
ATOM 2118 N N . THR A 1 293 ? 5.222 2.656 -13.014 1.00 91.81 293 THR A N 1
ATOM 2119 C CA . THR A 1 293 ? 5.985 1.929 -14.041 1.00 91.81 293 THR A CA 1
ATOM 2120 C C . THR A 1 293 ? 6.120 2.674 -15.364 1.00 91.81 293 THR A C 1
ATOM 2122 O O . THR A 1 293 ? 7.088 2.446 -16.092 1.00 91.81 293 THR A O 1
ATOM 2125 N N . THR A 1 294 ? 5.154 3.527 -15.716 1.00 92.75 294 THR A N 1
ATOM 2126 C CA . THR A 1 294 ? 5.072 4.120 -17.063 1.00 92.75 294 THR A CA 1
ATOM 2127 C C . THR A 1 294 ? 5.181 5.638 -17.099 1.00 92.75 294 THR A C 1
ATOM 2129 O O . THR A 1 294 ? 5.495 6.180 -18.161 1.00 92.75 294 THR A O 1
ATOM 2132 N N . HIS A 1 295 ? 4.954 6.320 -15.977 1.00 91.06 295 HIS A N 1
ATOM 2133 C CA . HIS A 1 295 ? 4.961 7.778 -15.914 1.00 91.06 295 HIS A CA 1
ATOM 2134 C C . HIS A 1 295 ? 6.262 8.285 -15.271 1.00 91.06 295 HIS A C 1
ATOM 2136 O O . HIS A 1 295 ? 6.888 7.570 -14.487 1.00 91.06 295 HIS A O 1
ATOM 2142 N N . PRO A 1 296 ? 6.717 9.499 -15.620 1.00 93.56 296 PRO A N 1
ATOM 2143 C CA . PRO A 1 296 ? 7.895 10.095 -15.000 1.00 93.56 296 PRO A CA 1
ATOM 2144 C C . PRO A 1 296 ? 7.639 10.459 -13.528 1.00 93.56 296 PRO A C 1
ATOM 2146 O O . PRO A 1 296 ? 6.510 10.766 -13.142 1.00 93.56 296 PRO A O 1
ATOM 2149 N N . ASP A 1 297 ? 8.707 10.515 -12.726 1.00 91.38 297 ASP A N 1
ATOM 2150 C CA . ASP A 1 297 ? 8.663 10.821 -11.284 1.00 91.38 297 ASP A CA 1
ATOM 2151 C C . ASP A 1 297 ? 7.914 12.132 -10.955 1.00 91.38 297 ASP A C 1
ATOM 2153 O O . ASP A 1 297 ? 7.259 12.241 -9.917 1.00 91.38 297 ASP A O 1
ATOM 2157 N N . GLU A 1 298 ? 7.957 13.126 -11.848 1.00 93.81 298 GLU A N 1
ATOM 2158 C CA . GLU A 1 298 ? 7.218 14.389 -11.704 1.00 93.81 298 GLU A CA 1
ATOM 2159 C C . GLU A 1 298 ? 5.695 14.173 -11.700 1.00 93.81 298 GLU A C 1
ATOM 2161 O O . GLU A 1 298 ? 4.981 14.762 -10.888 1.00 93.81 298 GLU A O 1
ATOM 2166 N N . GLU A 1 299 ? 5.186 13.293 -12.564 1.00 93.56 299 GLU A N 1
ATOM 2167 C CA . GLU A 1 299 ? 3.756 12.977 -12.635 1.00 93.56 299 GLU A CA 1
ATOM 2168 C C . GLU A 1 299 ? 3.303 12.123 -11.449 1.00 93.56 299 GLU A C 1
ATOM 2170 O O . GLU A 1 299 ? 2.200 12.319 -10.935 1.00 93.56 299 GLU A O 1
ATOM 2175 N N . VAL A 1 300 ? 4.165 11.222 -10.968 1.00 94.75 300 VAL A N 1
ATOM 2176 C CA . VAL A 1 300 ? 3.939 10.478 -9.719 1.00 94.75 300 VAL A CA 1
ATOM 2177 C C . VAL A 1 300 ? 3.843 11.450 -8.541 1.00 94.75 300 VAL A C 1
ATOM 2179 O O . VAL A 1 300 ? 2.898 11.375 -7.761 1.00 94.75 300 VAL A O 1
ATOM 2182 N N . THR A 1 301 ? 4.753 12.424 -8.461 1.00 94.56 301 THR A N 1
ATOM 2183 C CA . THR A 1 301 ? 4.765 13.446 -7.401 1.00 94.56 301 THR A CA 1
ATOM 2184 C C . THR A 1 301 ? 3.498 14.305 -7.418 1.00 94.56 301 THR A C 1
ATOM 2186 O O . THR A 1 301 ? 2.915 14.571 -6.366 1.00 94.56 301 THR A O 1
ATOM 2189 N N . LEU A 1 302 ? 3.033 14.717 -8.603 1.00 96.06 302 LEU A N 1
ATOM 2190 C CA . LEU A 1 302 ? 1.768 15.446 -8.744 1.00 96.06 302 LEU A CA 1
ATOM 2191 C C . LEU A 1 302 ? 0.577 14.595 -8.290 1.00 96.06 302 LEU A C 1
ATOM 2193 O O . LEU A 1 302 ? -0.270 15.071 -7.541 1.00 96.06 302 LEU A O 1
ATOM 2197 N N . ALA A 1 303 ? 0.545 13.322 -8.682 1.00 96.44 303 ALA A N 1
ATOM 2198 C CA . ALA A 1 303 ? -0.513 12.395 -8.297 1.00 96.44 303 ALA A CA 1
ATOM 2199 C C . ALA A 1 303 ? -0.546 12.118 -6.783 1.00 96.44 303 ALA A C 1
ATOM 2201 O O . ALA A 1 303 ? -1.625 11.995 -6.201 1.00 96.44 303 ALA A O 1
ATOM 2202 N N . GLU A 1 304 ? 0.618 12.049 -6.133 1.00 96.81 304 GLU A N 1
ATOM 2203 C CA . GLU A 1 304 ? 0.719 11.987 -4.673 1.00 96.81 304 GLU A CA 1
ATOM 2204 C C . GLU A 1 304 ? 0.166 13.242 -4.004 1.00 96.81 304 GLU A C 1
ATOM 2206 O O . GLU A 1 304 ? -0.552 13.130 -3.010 1.00 96.81 304 GLU A O 1
ATOM 2211 N N . GLY A 1 305 ? 0.500 14.421 -4.541 1.00 97.06 305 GLY A N 1
ATOM 2212 C CA . GLY A 1 305 ? -0.030 15.703 -4.079 1.00 97.06 305 GLY A CA 1
ATOM 2213 C C . GLY A 1 305 ? -1.554 15.742 -4.164 1.00 97.06 305 GLY A C 1
ATOM 2214 O O . GLY A 1 305 ? -2.216 15.957 -3.153 1.00 97.06 305 GLY A O 1
ATOM 2215 N N . ASP A 1 306 ? -2.112 15.407 -5.328 1.00 97.56 306 ASP A N 1
ATOM 2216 C CA . ASP A 1 306 ? -3.561 15.367 -5.553 1.00 97.56 306 ASP A CA 1
ATOM 2217 C C . ASP A 1 306 ? -4.270 14.365 -4.620 1.00 97.56 306 ASP A C 1
ATOM 2219 O O . ASP A 1 306 ? -5.347 14.645 -4.078 1.00 97.56 306 ASP A O 1
ATOM 2223 N N . LEU A 1 307 ? -3.675 13.183 -4.407 1.00 97.50 307 LEU A N 1
ATOM 2224 C CA . LEU A 1 307 ? -4.204 12.190 -3.470 1.00 97.50 307 LEU A CA 1
ATOM 2225 C C . LEU A 1 307 ? -4.175 12.723 -2.034 1.00 97.50 307 LEU A C 1
ATOM 2227 O O . LEU A 1 307 ? -5.163 12.582 -1.309 1.00 97.50 307 LEU A O 1
ATOM 2231 N N . ARG A 1 308 ? -3.070 13.350 -1.626 1.00 97.69 308 ARG A N 1
ATOM 2232 C CA . ARG A 1 308 ? -2.930 13.941 -0.296 1.00 97.69 308 ARG A CA 1
ATOM 2233 C C . ARG A 1 308 ? -3.948 15.055 -0.066 1.00 97.69 308 ARG A C 1
ATOM 2235 O O . ARG A 1 308 ? -4.646 15.003 0.942 1.00 97.69 308 ARG A O 1
ATOM 2242 N N . ASP A 1 309 ? -4.103 15.982 -1.006 1.00 97.62 309 ASP A N 1
ATOM 2243 C CA . ASP A 1 309 ? -5.074 17.080 -0.921 1.00 97.62 309 ASP A CA 1
ATOM 2244 C C . ASP A 1 309 ? -6.504 16.546 -0.760 1.00 97.62 309 ASP A C 1
ATOM 2246 O O . ASP A 1 309 ? -7.298 17.045 0.043 1.00 97.62 309 ASP A O 1
ATOM 2250 N N . ARG A 1 310 ? -6.838 15.466 -1.476 1.00 97.62 310 ARG A N 1
ATOM 2251 C CA . ARG A 1 310 ? -8.133 14.792 -1.339 1.00 97.62 310 ARG A CA 1
ATOM 2252 C C . ARG A 1 310 ? -8.324 14.149 0.034 1.00 97.62 310 ARG A C 1
ATOM 2254 O O . ARG A 1 310 ? -9.439 14.183 0.558 1.00 97.62 310 ARG A O 1
ATOM 2261 N N . LEU A 1 311 ? -7.278 13.544 0.597 1.00 97.69 311 LEU A N 1
ATOM 2262 C CA . LEU A 1 311 ? -7.311 12.979 1.947 1.00 97.69 311 LEU A CA 1
ATOM 2263 C C . LEU A 1 311 ? -7.449 14.081 3.005 1.00 97.69 311 LEU A C 1
ATOM 2265 O O . LEU A 1 311 ? -8.250 13.933 3.921 1.00 97.69 311 LEU A O 1
ATOM 2269 N N . GLU A 1 312 ? -6.741 15.201 2.855 1.00 97.25 312 GLU A N 1
ATOM 2270 C CA . GLU A 1 312 ? -6.817 16.355 3.762 1.00 97.25 312 GLU A CA 1
ATOM 2271 C C . GLU A 1 312 ? -8.188 17.050 3.708 1.00 97.25 312 GLU A C 1
ATOM 2273 O O . GLU A 1 312 ? -8.699 17.514 4.728 1.00 97.25 312 GLU A O 1
ATOM 2278 N N . ALA A 1 313 ? -8.834 17.068 2.538 1.00 96.75 313 ALA A N 1
ATOM 2279 C CA . ALA A 1 313 ? -10.195 17.577 2.380 1.00 96.75 313 ALA A CA 1
ATOM 2280 C C . ALA A 1 313 ? -11.275 16.646 2.972 1.00 96.75 313 ALA A C 1
ATOM 2282 O O . ALA A 1 313 ? -12.426 17.067 3.148 1.00 96.75 313 ALA A O 1
ATOM 2283 N N . ALA A 1 314 ? -10.948 15.381 3.263 1.00 96.62 314 ALA A N 1
ATOM 2284 C CA . ALA A 1 314 ? -11.892 14.438 3.842 1.00 96.62 314 ALA A CA 1
ATOM 2285 C C . ALA A 1 314 ? -12.110 14.727 5.336 1.00 96.62 314 ALA A C 1
ATOM 2287 O O . ALA A 1 314 ? -11.178 14.854 6.125 1.00 96.62 314 ALA A O 1
ATOM 2288 N N . ALA A 1 315 ? -13.377 14.797 5.749 1.00 94.25 315 ALA A N 1
ATOM 2289 C CA . ALA A 1 315 ? -13.722 14.947 7.159 1.00 94.25 315 ALA A CA 1
ATOM 2290 C C . ALA A 1 315 ? -13.246 13.741 7.990 1.00 94.25 315 ALA A C 1
ATOM 2292 O O . ALA A 1 315 ? -13.088 12.639 7.464 1.00 94.25 315 ALA A O 1
ATOM 2293 N N . ASP A 1 316 ? -13.096 13.956 9.299 1.00 95.44 316 ASP A N 1
ATOM 2294 C CA . ASP A 1 316 ? -12.746 12.932 10.295 1.00 95.44 316 ASP A CA 1
ATOM 2295 C C . ASP A 1 316 ? -11.310 12.362 10.181 1.00 95.44 316 ASP A C 1
ATOM 2297 O O . ASP A 1 316 ? -10.953 11.436 10.916 1.00 95.44 316 ASP A O 1
ATOM 2301 N N . VAL A 1 317 ? -10.469 12.936 9.309 1.00 96.94 317 VAL A N 1
ATOM 2302 C CA . VAL A 1 317 ? -9.036 12.622 9.215 1.00 96.94 317 VAL A CA 1
ATOM 2303 C C . VAL A 1 317 ? -8.260 13.342 10.312 1.00 96.94 317 VAL A C 1
ATOM 2305 O O . VAL A 1 317 ? -8.347 14.560 10.460 1.00 96.94 317 VAL A O 1
ATOM 2308 N N . ARG A 1 318 ? -7.480 12.578 11.081 1.00 95.94 318 ARG A N 1
ATOM 2309 C CA . ARG A 1 318 ? -6.628 13.099 12.155 1.00 95.94 318 ARG A CA 1
ATOM 2310 C C . ARG A 1 318 ? -5.199 13.347 11.682 1.00 95.94 318 ARG A C 1
ATOM 2312 O O . ARG A 1 318 ? -4.613 14.378 11.996 1.00 95.94 318 ARG A O 1
ATOM 2319 N N . ARG A 1 319 ? -4.626 12.365 10.989 1.00 97.31 319 ARG A N 1
ATOM 2320 C CA . ARG A 1 319 ? -3.220 12.355 10.575 1.00 97.31 319 ARG A CA 1
ATOM 2321 C C . ARG A 1 319 ? -3.070 11.549 9.292 1.00 97.31 319 ARG A C 1
ATOM 2323 O O . ARG A 1 319 ? -3.708 10.507 9.145 1.00 97.31 319 ARG A O 1
ATOM 2330 N N . ILE A 1 320 ? -2.224 12.042 8.394 1.00 97.75 320 ILE A N 1
ATOM 2331 C CA . ILE A 1 320 ? -1.884 11.403 7.121 1.00 97.75 320 ILE A CA 1
ATOM 2332 C C . ILE A 1 320 ? -0.371 11.252 7.078 1.00 97.75 320 ILE A C 1
ATOM 2334 O O . ILE A 1 320 ? 0.355 12.217 7.310 1.00 97.75 320 ILE A O 1
ATOM 2338 N N . GLU A 1 321 ? 0.094 10.051 6.764 1.00 96.88 321 GLU A N 1
ATOM 2339 C CA . GLU A 1 321 ? 1.513 9.721 6.685 1.00 96.88 321 GLU A CA 1
ATOM 2340 C C . GLU A 1 321 ? 1.809 8.999 5.366 1.00 96.88 321 GLU A C 1
ATOM 2342 O O . GLU A 1 321 ? 1.038 8.122 4.969 1.00 96.88 321 GLU A O 1
ATOM 2347 N N . PRO A 1 322 ? 2.903 9.331 4.661 1.00 95.62 322 PRO A N 1
ATOM 2348 C CA . PRO A 1 322 ? 3.237 8.699 3.387 1.00 95.62 322 PRO A CA 1
ATOM 2349 C C . PRO A 1 322 ? 3.761 7.288 3.634 1.00 95.62 322 PRO A C 1
ATOM 2351 O O . PRO A 1 322 ? 4.867 7.155 4.147 1.00 95.62 322 PRO A O 1
ATOM 2354 N N . PHE A 1 323 ? 2.991 6.245 3.307 1.00 93.44 323 PHE A N 1
ATOM 2355 C CA . PHE A 1 323 ? 3.290 4.823 3.543 1.00 93.44 323 PHE A CA 1
ATOM 2356 C C . PHE A 1 323 ? 4.166 4.132 2.486 1.00 93.44 323 PHE A C 1
ATOM 2358 O O . PHE A 1 323 ? 4.778 3.103 2.775 1.00 93.44 323 PHE A O 1
ATOM 2365 N N . GLY A 1 324 ? 4.334 4.789 1.350 1.00 92.12 324 GLY A N 1
ATOM 2366 C CA . GLY A 1 324 ? 5.172 4.420 0.216 1.00 92.12 324 GLY A CA 1
ATOM 2367 C C . GLY A 1 324 ? 4.868 5.396 -0.917 1.00 92.12 324 GLY A C 1
ATOM 2368 O O . GLY A 1 324 ? 4.161 6.385 -0.689 1.00 92.12 324 GLY A O 1
ATOM 2369 N N . ASP A 1 325 ? 5.351 5.108 -2.118 1.00 92.50 325 ASP A N 1
ATOM 2370 C CA . ASP A 1 325 ? 5.031 5.943 -3.273 1.00 92.50 325 ASP A CA 1
ATOM 2371 C C . ASP A 1 325 ? 3.556 5.716 -3.665 1.00 92.50 325 ASP A C 1
ATOM 2373 O O . ASP A 1 325 ? 3.107 4.576 -3.801 1.00 92.50 325 ASP A O 1
ATOM 2377 N N . LEU A 1 326 ? 2.771 6.792 -3.792 1.00 95.81 326 LEU A N 1
ATOM 2378 C CA . LEU A 1 326 ? 1.309 6.756 -4.013 1.00 95.81 326 LEU A CA 1
ATOM 2379 C C . LEU A 1 326 ? 0.513 5.947 -2.971 1.00 95.81 326 LEU A C 1
ATOM 2381 O O . LEU A 1 326 ? -0.596 5.475 -3.250 1.00 95.81 326 LEU A O 1
ATOM 2385 N N . LEU A 1 327 ? 1.044 5.799 -1.758 1.00 96.88 327 LEU A N 1
ATOM 2386 C CA . LEU A 1 327 ? 0.401 5.063 -0.676 1.00 96.88 327 LEU A CA 1
ATOM 2387 C C . LEU A 1 327 ? 0.422 5.891 0.605 1.00 96.88 327 LEU A C 1
ATOM 2389 O O . LEU A 1 327 ? 1.482 6.292 1.074 1.00 96.88 327 LEU A O 1
ATOM 2393 N N . PHE A 1 328 ? -0.739 6.092 1.225 1.00 98.06 328 PHE A N 1
ATOM 2394 C CA . PHE A 1 328 ? -0.862 6.847 2.472 1.00 98.06 328 PHE A CA 1
ATOM 2395 C C . PHE A 1 328 ? -1.504 6.018 3.580 1.00 98.06 328 PHE A C 1
ATOM 2397 O O . PHE A 1 328 ? -2.495 5.325 3.360 1.00 98.06 328 PHE A O 1
ATOM 2404 N N . GLY A 1 329 ? -0.949 6.132 4.786 1.00 98.00 329 GLY A N 1
ATOM 2405 C CA . GLY A 1 329 ? -1.586 5.707 6.025 1.00 98.00 329 GLY A CA 1
ATOM 2406 C C . GLY A 1 329 ? -2.403 6.855 6.609 1.00 98.00 329 GLY A C 1
ATOM 2407 O O . GLY A 1 329 ? -1.884 7.954 6.801 1.00 98.00 329 GLY A O 1
ATOM 2408 N N . VAL A 1 330 ? -3.677 6.602 6.889 1.00 98.38 330 VAL A N 1
ATOM 2409 C CA . VAL A 1 330 ? -4.648 7.596 7.352 1.00 98.38 330 VAL A CA 1
ATOM 2410 C C . VAL A 1 330 ? -5.231 7.149 8.686 1.00 98.38 330 VAL A C 1
ATOM 2412 O O . VAL A 1 330 ? -5.801 6.062 8.798 1.00 98.38 330 VAL A O 1
ATOM 2415 N N . PHE A 1 331 ? -5.102 8.002 9.699 1.00 98.12 331 PHE A N 1
ATOM 2416 C CA . PHE A 1 331 ? -5.668 7.788 11.029 1.00 98.12 331 PHE A CA 1
ATOM 2417 C C . PHE A 1 331 ? -6.987 8.548 11.164 1.00 98.12 331 PHE A C 1
ATOM 2419 O O . PHE A 1 331 ? -7.048 9.749 10.881 1.00 98.12 331 PHE A O 1
ATOM 2426 N N . LEU A 1 332 ? -8.034 7.849 11.602 1.00 97.88 332 LEU A N 1
ATOM 2427 C CA . LEU A 1 332 ? -9.411 8.343 11.644 1.00 97.88 332 LEU A CA 1
ATOM 2428 C C . LEU A 1 332 ? -9.993 8.249 13.055 1.00 97.88 332 LEU A C 1
ATOM 2430 O O . LEU A 1 332 ? -9.850 7.224 13.725 1.00 97.88 332 LEU A O 1
ATOM 2434 N N . ASP A 1 333 ? -10.752 9.268 13.453 1.00 95.81 333 ASP A N 1
ATOM 2435 C CA . ASP A 1 333 ? -11.435 9.328 14.758 1.00 95.81 333 ASP A CA 1
ATOM 2436 C C . ASP A 1 333 ? -12.833 8.721 14.707 1.00 95.81 333 ASP A C 1
ATOM 2438 O O . ASP A 1 333 ? -13.836 9.339 15.077 1.00 95.81 333 ASP A O 1
ATOM 2442 N N . LEU A 1 334 ? -12.904 7.504 14.176 1.00 96.44 334 LEU A N 1
ATOM 2443 C CA . LEU A 1 334 ? -14.148 6.860 13.793 1.00 96.44 334 LEU A CA 1
ATOM 2444 C C . LEU A 1 334 ? -14.258 5.466 14.402 1.00 96.44 334 LEU A C 1
ATOM 2446 O O . LEU A 1 334 ? -13.295 4.707 14.455 1.00 96.44 334 LEU A O 1
ATOM 2450 N N . ASP A 1 335 ? -15.472 5.122 14.827 1.00 95.12 335 ASP A N 1
ATOM 2451 C CA . ASP A 1 335 ? -15.853 3.736 15.084 1.00 95.12 335 ASP A CA 1
ATOM 2452 C C . ASP A 1 335 ? -15.922 2.928 13.765 1.00 95.12 335 ASP A C 1
ATOM 2454 O O . ASP A 1 335 ? -15.943 3.522 12.678 1.00 95.12 335 ASP A O 1
ATOM 2458 N N . PRO A 1 336 ? -15.997 1.585 13.821 1.00 93.31 336 PRO A N 1
ATOM 2459 C CA . PRO A 1 336 ? -15.932 0.747 12.621 1.00 93.31 336 PRO A CA 1
ATOM 2460 C C . PRO A 1 336 ? -17.023 1.038 11.580 1.00 93.31 336 PRO A C 1
ATOM 2462 O O . PRO A 1 336 ? -16.759 1.045 10.376 1.00 93.31 336 PRO A O 1
ATOM 2465 N N . ALA A 1 337 ? -18.250 1.341 12.016 1.00 95.00 337 ALA A N 1
ATOM 2466 C CA . ALA A 1 337 ? -19.360 1.617 11.103 1.00 95.00 337 ALA A CA 1
ATOM 2467 C C . ALA A 1 337 ? -19.172 2.957 10.375 1.00 95.00 337 ALA A C 1
ATOM 2469 O O . ALA A 1 337 ? -19.449 3.083 9.173 1.00 95.00 337 ALA A O 1
ATOM 2470 N N . ARG A 1 338 ? -18.668 3.970 11.088 1.00 96.75 338 ARG A N 1
ATOM 2471 C CA . ARG A 1 338 ? -18.344 5.268 10.492 1.00 96.75 338 ARG A CA 1
ATOM 2472 C C . ARG A 1 338 ? -17.107 5.194 9.601 1.00 96.75 338 ARG A C 1
ATOM 2474 O O . ARG A 1 338 ? -17.117 5.840 8.556 1.00 96.75 338 ARG A O 1
ATOM 2481 N N . ALA A 1 339 ? -16.104 4.388 9.952 1.00 96.44 339 ALA A N 1
ATOM 2482 C CA . ALA A 1 339 ? -14.924 4.155 9.120 1.00 96.44 339 ALA A CA 1
ATOM 2483 C C . ALA A 1 339 ? -15.300 3.532 7.763 1.00 96.44 339 ALA A C 1
ATOM 2485 O O . ALA A 1 339 ? -14.854 4.017 6.724 1.00 96.44 339 ALA A O 1
ATOM 2486 N N . ALA A 1 340 ? -16.205 2.547 7.742 1.00 95.94 340 ALA A N 1
ATOM 2487 C CA . ALA A 1 340 ? -16.735 1.992 6.492 1.00 95.94 340 ALA A CA 1
ATOM 2488 C C . ALA A 1 340 ? -17.456 3.051 5.640 1.00 95.94 340 ALA A C 1
ATOM 2490 O O . ALA A 1 340 ? -17.177 3.197 4.452 1.00 95.94 340 ALA A O 1
ATOM 2491 N N . THR A 1 341 ? -18.304 3.876 6.265 1.00 97.19 341 THR A N 1
ATOM 2492 C CA . THR A 1 341 ? -18.998 4.978 5.571 1.00 97.19 341 THR A CA 1
ATOM 2493 C C . THR A 1 341 ? -18.022 6.028 5.018 1.00 97.19 341 THR A C 1
ATOM 2495 O O . THR A 1 341 ? -18.271 6.637 3.973 1.00 97.19 341 THR A O 1
ATOM 2498 N N . TRP A 1 342 ? -16.920 6.281 5.728 1.00 97.62 342 TRP A N 1
ATOM 2499 C CA . TRP A 1 342 ? -15.846 7.155 5.262 1.00 97.62 342 TRP A CA 1
ATOM 2500 C C . TRP A 1 342 ? -15.149 6.558 4.033 1.00 97.62 342 TRP A C 1
ATOM 2502 O O . TRP A 1 342 ? -15.008 7.263 3.034 1.00 97.62 342 TRP A O 1
ATOM 2512 N N . CYS A 1 343 ? -14.828 5.259 4.055 1.00 97.38 343 CYS A N 1
ATOM 2513 C CA . CYS A 1 343 ? -14.216 4.555 2.924 1.00 97.38 343 CYS A CA 1
ATOM 2514 C C . CYS A 1 343 ? -15.115 4.583 1.680 1.00 97.38 343 CYS A C 1
ATOM 2516 O O . CYS A 1 343 ? -14.640 4.908 0.595 1.00 97.38 343 CYS A O 1
ATOM 2518 N N . ASP A 1 344 ? -16.417 4.319 1.836 1.00 96.25 344 ASP A N 1
ATOM 2519 C CA . ASP A 1 344 ? -17.409 4.403 0.754 1.00 96.25 344 ASP A CA 1
ATOM 2520 C C . ASP A 1 344 ? -17.409 5.779 0.080 1.00 96.25 344 ASP A C 1
ATOM 2522 O O . ASP A 1 344 ? -17.363 5.904 -1.147 1.00 96.25 344 ASP A O 1
ATOM 2526 N N . ARG A 1 345 ? -17.454 6.835 0.898 1.00 96.88 345 ARG A N 1
ATOM 2527 C CA . ARG A 1 345 ? -17.476 8.212 0.406 1.00 96.88 345 ARG A CA 1
ATOM 2528 C C . ARG A 1 345 ? -16.173 8.551 -0.297 1.00 96.88 345 ARG A C 1
ATOM 2530 O O . ARG A 1 345 ? -16.215 9.079 -1.408 1.00 96.88 345 ARG A O 1
ATOM 2537 N N . LEU A 1 346 ? -15.043 8.239 0.336 1.00 96.94 346 LEU A N 1
ATOM 2538 C CA . LEU A 1 346 ? -13.733 8.538 -0.213 1.00 96.94 346 LEU A CA 1
ATOM 2539 C C . LEU A 1 346 ? -13.534 7.799 -1.536 1.00 96.94 346 LEU A C 1
ATOM 2541 O O . LEU A 1 346 ? -13.182 8.447 -2.511 1.00 96.94 346 LEU A O 1
ATOM 2545 N N . ALA A 1 347 ? -13.845 6.506 -1.626 1.00 95.12 347 ALA A N 1
ATOM 2546 C CA . ALA A 1 347 ? -13.651 5.725 -2.847 1.00 95.12 347 ALA A CA 1
ATOM 2547 C C . ALA A 1 347 ? -14.626 6.069 -3.992 1.00 95.12 347 ALA A C 1
ATOM 2549 O O . ALA A 1 347 ? -14.380 5.692 -5.135 1.00 95.12 347 ALA A O 1
ATOM 2550 N N . SER A 1 348 ? -15.719 6.791 -3.718 1.00 94.25 348 SER A N 1
ATOM 2551 C CA . SER A 1 348 ? -16.695 7.193 -4.745 1.00 94.25 348 SER A CA 1
ATOM 2552 C C . SER A 1 348 ? -16.246 8.352 -5.647 1.00 94.25 348 SER A C 1
ATOM 2554 O O . SER A 1 348 ? -16.868 8.586 -6.684 1.00 94.25 348 SER A O 1
ATOM 2556 N N . GLY A 1 349 ? -15.202 9.089 -5.257 1.00 92.62 349 GLY A N 1
ATOM 2557 C CA . GLY A 1 349 ? -14.654 10.195 -6.048 1.00 92.62 349 GLY A CA 1
ATOM 2558 C C . GLY A 1 349 ? -13.635 9.752 -7.103 1.00 92.62 349 GLY A C 1
ATOM 2559 O O . GLY A 1 349 ? -13.173 8.612 -7.100 1.00 92.62 349 GLY A O 1
ATOM 2560 N N . GLU A 1 350 ? -13.224 10.688 -7.956 1.00 91.81 350 GLU A N 1
ATOM 2561 C CA . GLU A 1 350 ? -12.187 10.483 -8.976 1.00 91.81 350 GLU A CA 1
ATOM 2562 C C . GLU A 1 350 ? -10.850 11.117 -8.546 1.00 91.81 350 GLU A C 1
ATOM 2564 O O . GLU A 1 350 ? -10.872 12.184 -7.925 1.00 91.81 350 GLU A O 1
ATOM 2569 N N . PRO A 1 351 ? -9.692 10.490 -8.844 1.00 93.69 351 PRO A N 1
ATOM 2570 C CA . PRO A 1 351 ? -9.518 9.157 -9.451 1.00 93.69 351 PRO A CA 1
ATOM 2571 C C . PRO A 1 351 ? -9.962 7.996 -8.528 1.00 93.69 351 PRO A C 1
ATOM 2573 O O . PRO A 1 351 ? -10.087 8.196 -7.319 1.00 93.69 351 PRO A O 1
ATOM 2576 N N . PRO A 1 352 ? -10.247 6.790 -9.054 1.00 95.06 352 PRO A N 1
ATOM 2577 C CA . PRO A 1 352 ? -10.633 5.645 -8.226 1.00 95.06 352 PRO A CA 1
ATOM 2578 C C . PRO A 1 352 ? -9.521 5.249 -7.244 1.00 95.06 352 PRO A C 1
ATOM 2580 O O . PRO A 1 352 ? -8.339 5.301 -7.579 1.00 95.06 352 PRO A O 1
ATOM 2583 N N . LEU A 1 353 ? -9.916 4.832 -6.038 1.00 96.94 353 LEU A N 1
ATOM 2584 C CA . LEU A 1 353 ? -9.010 4.470 -4.944 1.00 96.94 353 LEU A CA 1
ATOM 2585 C C . LEU A 1 353 ? -9.234 3.024 -4.496 1.00 96.94 353 LEU A C 1
ATOM 2587 O O . LEU A 1 353 ? -10.363 2.528 -4.555 1.00 96.94 353 LEU A O 1
ATOM 2591 N N . PHE A 1 354 ? -8.175 2.403 -3.980 1.00 96.88 354 PHE A N 1
ATOM 2592 C CA . PHE A 1 354 ? -8.253 1.193 -3.165 1.00 96.88 354 PHE A CA 1
ATOM 2593 C C . PHE A 1 354 ? -7.941 1.527 -1.708 1.00 96.88 354 PHE A C 1
ATOM 2595 O O . PHE A 1 354 ? -7.003 2.275 -1.422 1.00 96.88 354 PHE A O 1
ATOM 2602 N N . ILE A 1 355 ? -8.749 0.985 -0.793 1.00 98.00 355 ILE A N 1
ATOM 2603 C CA . ILE A 1 355 ? -8.643 1.263 0.641 1.00 98.00 355 ILE A CA 1
ATOM 2604 C C . ILE A 1 355 ? -8.697 -0.041 1.446 1.00 98.00 355 ILE A C 1
ATOM 2606 O O . ILE A 1 355 ? -9.677 -0.782 1.374 1.00 98.00 355 ILE A O 1
ATOM 2610 N N . GLY A 1 356 ? -7.674 -0.290 2.259 1.00 97.75 356 GLY A N 1
ATOM 2611 C CA . GLY A 1 356 ? -7.682 -1.332 3.287 1.00 97.75 356 GLY A CA 1
ATOM 2612 C C . GLY A 1 356 ? -7.711 -0.695 4.665 1.00 97.75 356 GLY A C 1
ATOM 2613 O O . GLY A 1 356 ? -6.772 0.013 5.018 1.00 97.75 356 GLY A O 1
ATOM 2614 N N . ALA A 1 357 ? -8.775 -0.909 5.434 1.00 97.31 357 ALA A N 1
ATOM 2615 C CA . ALA A 1 357 ? -8.945 -0.296 6.748 1.00 97.31 357 ALA A CA 1
ATOM 2616 C C . ALA A 1 357 ? -9.125 -1.332 7.860 1.00 97.31 357 ALA A C 1
ATOM 2618 O O . ALA A 1 357 ? -9.666 -2.409 7.632 1.00 97.31 357 ALA A O 1
ATOM 2619 N N . VAL A 1 358 ? -8.706 -0.969 9.070 1.00 97.00 358 VAL A N 1
ATOM 2620 C CA . VAL A 1 358 ? -8.852 -1.755 10.301 1.00 97.00 358 VAL A CA 1
ATOM 2621 C C . VAL A 1 358 ? -9.510 -0.876 11.358 1.00 97.00 358 VAL A C 1
ATOM 2623 O O . VAL A 1 358 ? -9.051 0.246 11.616 1.00 97.00 358 VAL A O 1
ATOM 2626 N N . ALA A 1 359 ? -10.599 -1.363 11.952 1.00 91.69 359 ALA A N 1
ATOM 2627 C CA . ALA A 1 359 ? -11.343 -0.650 12.981 1.00 91.69 359 ALA A CA 1
ATOM 2628 C C . ALA A 1 359 ? -12.057 -1.630 13.941 1.00 91.69 359 ALA A C 1
ATOM 2630 O O . ALA A 1 359 ? -12.963 -2.324 13.492 1.00 91.69 359 ALA A O 1
ATOM 2631 N N . PRO A 1 360 ? -11.797 -1.597 15.260 1.00 89.19 360 PRO A N 1
ATOM 2632 C CA . PRO A 1 360 ? -10.887 -0.682 15.938 1.00 89.19 360 PRO A CA 1
ATOM 2633 C C . PRO A 1 360 ? -9.423 -0.979 15.600 1.00 89.19 360 PRO A C 1
ATOM 2635 O O . PRO A 1 360 ? -9.018 -2.119 15.420 1.00 89.19 360 PRO A O 1
ATOM 2638 N N . ALA A 1 361 ? -8.606 0.068 15.536 1.00 85.81 361 ALA A N 1
ATOM 2639 C CA . ALA A 1 361 ? -7.154 -0.058 15.462 1.00 85.81 361 ALA A CA 1
ATOM 2640 C C . ALA A 1 361 ? -6.570 -0.269 16.873 1.00 85.81 361 ALA A C 1
ATOM 2642 O O . ALA A 1 361 ? -5.693 0.476 17.322 1.00 85.81 361 ALA A O 1
ATOM 2643 N N . ASP A 1 362 ? -7.091 -1.253 17.607 1.00 85.69 362 ASP A N 1
ATOM 2644 C CA . ASP A 1 362 ? -6.561 -1.693 18.893 1.00 85.69 362 ASP A CA 1
ATOM 2645 C C . ASP A 1 362 ? -5.675 -2.941 18.728 1.00 85.69 362 ASP A C 1
ATOM 2647 O O . ASP A 1 362 ? -5.773 -3.698 17.768 1.00 85.69 362 ASP A O 1
ATOM 2651 N N . GLY A 1 363 ? -4.703 -3.109 19.624 1.00 92.25 363 GLY A N 1
ATOM 2652 C CA . GLY A 1 363 ? -3.735 -4.207 19.553 1.00 92.25 363 GLY A CA 1
ATOM 2653 C C . GLY A 1 363 ? -2.331 -3.778 19.139 1.00 92.25 363 GLY A C 1
ATOM 2654 O O . GLY A 1 363 ? -1.929 -2.632 19.346 1.00 92.25 363 GLY A O 1
ATOM 2655 N N . ASP A 1 364 ? -1.561 -4.742 18.639 1.00 95.25 364 ASP A N 1
ATOM 2656 C CA . ASP A 1 364 ? -0.160 -4.551 18.278 1.00 95.25 364 ASP A CA 1
ATOM 2657 C C . ASP A 1 364 ? -0.025 -3.667 17.016 1.00 95.25 364 ASP A C 1
ATOM 2659 O O . ASP A 1 364 ? -0.685 -3.956 16.013 1.00 95.25 364 ASP A O 1
ATOM 2663 N N . PRO A 1 365 ? 0.811 -2.608 17.030 1.00 94.75 365 PRO A N 1
ATOM 2664 C CA . PRO A 1 365 ? 0.972 -1.699 15.893 1.00 94.75 365 PRO A CA 1
ATOM 2665 C C . PRO A 1 365 ? 1.367 -2.396 14.588 1.00 94.75 365 PRO A C 1
ATOM 2667 O O . PRO A 1 365 ? 0.890 -2.023 13.514 1.00 94.75 365 PRO A O 1
ATOM 2670 N N . GLU A 1 366 ? 2.225 -3.415 14.672 1.00 92.44 366 GLU A N 1
ATOM 2671 C CA . GLU A 1 366 ? 2.662 -4.177 13.506 1.00 92.44 366 GLU A CA 1
ATOM 2672 C C . GLU A 1 366 ? 1.536 -5.085 13.000 1.00 92.44 366 GLU A C 1
ATOM 2674 O O . GLU A 1 366 ? 1.301 -5.162 11.793 1.00 92.44 366 GLU A O 1
ATOM 2679 N N . GLY A 1 367 ? 0.779 -5.695 13.917 1.00 94.88 367 GLY A N 1
ATOM 2680 C CA . GLY A 1 367 ? -0.439 -6.445 13.610 1.00 94.88 367 GLY A CA 1
ATOM 2681 C C . GLY A 1 367 ? -1.496 -5.609 12.881 1.00 94.88 367 GLY A C 1
ATOM 2682 O O . GLY A 1 367 ? -2.025 -6.055 11.866 1.00 94.88 367 GLY A O 1
ATOM 2683 N N . ILE A 1 368 ? -1.751 -4.377 13.331 1.00 95.44 368 ILE A N 1
ATOM 2684 C CA . ILE A 1 368 ? -2.691 -3.454 12.667 1.00 95.44 368 ILE A CA 1
ATOM 2685 C C . ILE A 1 368 ? -2.203 -3.085 11.273 1.00 95.44 368 ILE A C 1
ATOM 2687 O O . ILE A 1 368 ? -2.986 -3.084 10.324 1.00 95.44 368 ILE A O 1
ATOM 2691 N N . ARG A 1 369 ? -0.905 -2.794 11.128 1.00 95.00 369 ARG A N 1
ATOM 2692 C CA . ARG A 1 369 ? -0.321 -2.515 9.816 1.00 95.00 369 ARG A CA 1
ATOM 2693 C C . ARG A 1 369 ? -0.503 -3.708 8.880 1.00 95.00 369 ARG A C 1
ATOM 2695 O O . ARG A 1 369 ? -0.938 -3.525 7.749 1.00 95.00 369 ARG A O 1
ATOM 2702 N N . ALA A 1 370 ? -0.192 -4.916 9.349 1.00 94.19 370 ALA A N 1
ATOM 2703 C CA . ALA A 1 370 ? -0.330 -6.142 8.572 1.00 94.19 370 ALA A CA 1
ATOM 2704 C C . ALA A 1 370 ? -1.790 -6.416 8.172 1.00 94.19 370 ALA A C 1
ATOM 2706 O O . ALA A 1 370 ? -2.038 -6.757 7.018 1.00 94.19 370 ALA A O 1
ATOM 2707 N N . ALA A 1 371 ? -2.745 -6.204 9.081 1.00 95.56 371 ALA A N 1
ATOM 2708 C CA . ALA A 1 371 ? -4.177 -6.323 8.809 1.00 95.56 371 ALA A CA 1
ATOM 2709 C C . ALA A 1 371 ? -4.652 -5.297 7.764 1.00 95.56 371 ALA A C 1
ATOM 2711 O O . ALA A 1 371 ? -5.313 -5.657 6.795 1.00 95.56 371 ALA A O 1
ATOM 2712 N N . ALA A 1 372 ? -4.224 -4.034 7.865 1.00 96.44 372 ALA A N 1
ATOM 2713 C CA . ALA A 1 372 ? -4.566 -3.012 6.872 1.00 96.44 372 ALA A CA 1
ATOM 2714 C C . ALA A 1 372 ? -3.985 -3.330 5.485 1.00 96.44 372 ALA A C 1
ATOM 2716 O O . ALA A 1 372 ? -4.646 -3.115 4.469 1.00 96.44 372 ALA A O 1
ATOM 2717 N N . VAL A 1 373 ? -2.765 -3.876 5.433 1.00 96.00 373 VAL A N 1
ATOM 2718 C CA . VAL A 1 373 ? -2.142 -4.349 4.187 1.00 96.00 373 VAL A CA 1
ATOM 2719 C C . VAL A 1 373 ? -2.912 -5.534 3.603 1.00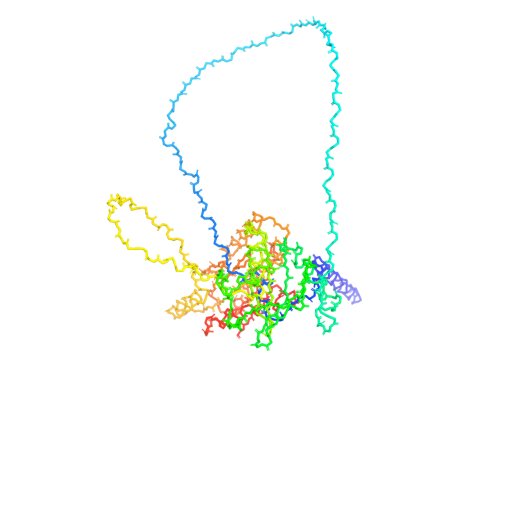 96.00 373 VAL A C 1
ATOM 2721 O O . VAL A 1 373 ? -3.172 -5.546 2.401 1.00 96.00 373 VAL A O 1
ATOM 2724 N N . ALA A 1 374 ? -3.303 -6.508 4.429 1.00 95.38 374 ALA A N 1
ATOM 2725 C CA . ALA A 1 374 ? -4.107 -7.648 3.995 1.00 95.38 374 ALA A CA 1
ATOM 2726 C C . ALA A 1 374 ? -5.465 -7.191 3.437 1.00 95.38 374 ALA A C 1
ATOM 2728 O O . ALA A 1 374 ? -5.825 -7.566 2.323 1.00 95.38 374 ALA A O 1
ATOM 2729 N N . ALA A 1 375 ? -6.153 -6.288 4.139 1.00 96.12 375 ALA A N 1
ATOM 2730 C CA . ALA A 1 375 ? -7.405 -5.692 3.686 1.00 96.12 375 ALA A CA 1
ATOM 2731 C C . ALA A 1 375 ? -7.246 -4.926 2.361 1.00 96.12 375 ALA A C 1
ATOM 2733 O O . ALA A 1 375 ? -8.095 -5.031 1.476 1.00 96.12 375 ALA A O 1
ATOM 2734 N N . LEU A 1 376 ? -6.155 -4.166 2.200 1.00 96.62 376 LEU A N 1
ATOM 2735 C CA . LEU A 1 376 ? -5.880 -3.421 0.969 1.00 96.62 376 LEU A CA 1
ATOM 2736 C C . LEU A 1 376 ? -5.630 -4.371 -0.206 1.00 96.62 376 LEU A C 1
ATOM 2738 O O . LEU A 1 376 ? -6.158 -4.162 -1.299 1.00 96.62 376 LEU A O 1
ATOM 2742 N N . ARG A 1 377 ? -4.858 -5.434 0.027 1.00 93.94 377 ARG A N 1
ATOM 2743 C CA . ARG A 1 377 ? -4.609 -6.476 -0.969 1.00 93.94 377 ARG A CA 1
ATOM 2744 C C . ARG A 1 377 ? -5.901 -7.168 -1.382 1.00 93.94 377 ARG A C 1
ATOM 2746 O O . ARG A 1 377 ? -6.167 -7.291 -2.572 1.00 93.94 377 ARG A O 1
ATOM 2753 N N . ASP A 1 378 ? -6.732 -7.557 -0.422 1.00 93.31 378 ASP A N 1
ATOM 2754 C CA . ASP A 1 378 ? -8.020 -8.178 -0.713 1.00 93.31 378 ASP A CA 1
ATOM 2755 C C . ASP A 1 378 ? -8.933 -7.226 -1.510 1.00 93.31 378 ASP A C 1
ATOM 2757 O O . ASP A 1 378 ? -9.673 -7.671 -2.393 1.00 93.31 378 ASP A O 1
ATOM 2761 N N . ALA A 1 379 ? -8.875 -5.914 -1.244 1.00 93.19 379 ALA A N 1
ATOM 2762 C CA . ALA A 1 379 ? -9.615 -4.910 -2.005 1.00 93.19 379 ALA A CA 1
ATOM 2763 C C . ALA A 1 379 ? -9.145 -4.873 -3.470 1.00 93.19 379 ALA A C 1
ATOM 2765 O O . ALA A 1 379 ? -9.975 -4.912 -4.385 1.00 93.19 379 ALA A O 1
ATOM 2766 N N . TYR A 1 380 ? -7.828 -4.892 -3.688 1.00 90.75 380 TYR A N 1
ATOM 2767 C CA . TYR A 1 380 ? -7.216 -4.964 -5.014 1.00 90.75 380 TYR A CA 1
ATOM 2768 C C . TYR A 1 380 ? -7.599 -6.262 -5.752 1.00 90.75 380 TYR A C 1
ATOM 2770 O O . TYR A 1 380 ? -8.170 -6.211 -6.847 1.00 90.75 380 TYR A O 1
ATOM 2778 N N . ASP A 1 381 ? -7.395 -7.423 -5.124 1.00 90.44 381 ASP A N 1
ATOM 2779 C CA . ASP A 1 381 ? -7.631 -8.749 -5.714 1.00 90.44 381 ASP A CA 1
ATOM 2780 C C . ASP A 1 381 ? -9.109 -8.968 -6.074 1.00 90.44 381 ASP A C 1
ATOM 2782 O O . ASP A 1 381 ? -9.444 -9.506 -7.134 1.00 90.44 381 ASP A O 1
ATOM 2786 N N . GLN A 1 382 ? -10.025 -8.503 -5.220 1.00 91.56 382 GLN A N 1
ATOM 2787 C CA . GLN A 1 382 ? -11.468 -8.606 -5.455 1.00 91.56 382 GLN A CA 1
ATOM 2788 C C . GLN A 1 382 ? -12.014 -7.482 -6.350 1.00 91.56 382 GLN A C 1
ATOM 2790 O O . GLN A 1 382 ? -13.210 -7.477 -6.657 1.00 91.56 382 GLN A O 1
ATOM 2795 N N . ARG A 1 383 ? -11.171 -6.519 -6.754 1.00 89.12 383 ARG A N 1
ATOM 2796 C CA . ARG A 1 383 ? -11.562 -5.270 -7.431 1.00 89.12 383 ARG A CA 1
ATOM 2797 C C . ARG A 1 383 ? -12.692 -4.539 -6.706 1.00 89.12 383 ARG A C 1
ATOM 2799 O O . ARG A 1 383 ? -13.644 -4.045 -7.319 1.00 89.12 383 ARG A O 1
ATOM 2806 N N . ARG A 1 384 ? -12.601 -4.494 -5.380 1.00 91.06 384 ARG A N 1
ATOM 2807 C CA . ARG A 1 384 ? -13.498 -3.729 -4.517 1.00 91.06 384 ARG A CA 1
ATOM 2808 C C . ARG A 1 384 ? -12.816 -2.426 -4.148 1.00 91.06 384 ARG A C 1
ATOM 2810 O O . ARG A 1 384 ? -11.646 -2.415 -3.815 1.00 91.06 384 ARG A O 1
ATOM 2817 N N . ALA A 1 385 ? -13.580 -1.341 -4.148 1.00 89.50 385 ALA A N 1
ATOM 2818 C CA . ALA A 1 385 ? -13.086 -0.025 -3.749 1.00 89.50 385 ALA A CA 1
ATOM 2819 C C . ALA A 1 385 ? -12.453 -0.017 -2.343 1.00 89.50 385 ALA A C 1
ATOM 2821 O O . ALA A 1 385 ? -11.478 0.689 -2.108 1.00 89.50 385 ALA A O 1
ATOM 2822 N N . HIS A 1 386 ? -13.003 -0.789 -1.401 1.00 91.38 386 HIS A N 1
ATOM 2823 C CA . HIS A 1 386 ? -12.454 -0.874 -0.054 1.00 91.38 386 HIS A CA 1
ATOM 2824 C C . HIS A 1 386 ? -12.844 -2.168 0.673 1.00 91.38 386 HIS A C 1
ATOM 2826 O O . HIS A 1 386 ? -13.850 -2.809 0.334 1.00 91.38 386 HIS A O 1
ATOM 2832 N N . ILE A 1 387 ? -12.073 -2.497 1.710 1.00 90.81 387 ILE A N 1
ATOM 2833 C CA . ILE A 1 387 ? -12.367 -3.518 2.722 1.00 90.81 387 ILE A CA 1
ATOM 2834 C C . ILE A 1 387 ? -12.064 -2.934 4.104 1.00 90.81 387 ILE A C 1
ATOM 2836 O O . ILE A 1 387 ? -11.051 -2.264 4.287 1.00 90.81 387 ILE A O 1
ATOM 2840 N N . VAL A 1 388 ? -12.962 -3.179 5.063 1.00 90.81 388 VAL A N 1
ATOM 2841 C CA . VAL A 1 388 ? -12.776 -2.811 6.473 1.00 90.81 388 VAL A CA 1
ATOM 2842 C C . VAL A 1 388 ? -12.779 -4.085 7.309 1.00 90.81 388 VAL A C 1
ATOM 2844 O O . VAL A 1 388 ? -13.791 -4.788 7.344 1.00 90.81 388 VAL A O 1
ATOM 2847 N N . GLU A 1 389 ? -11.657 -4.377 7.956 1.00 88.62 389 GLU A N 1
ATOM 2848 C CA . GLU A 1 389 ? -11.542 -5.430 8.962 1.00 88.62 389 GLU A CA 1
ATOM 2849 C C . GLU A 1 389 ? -11.971 -4.902 10.333 1.00 88.62 389 GLU A C 1
ATOM 2851 O O . GLU A 1 389 ? -11.677 -3.756 10.689 1.00 88.62 389 GLU A O 1
ATOM 2856 N N . ALA A 1 390 ? -12.714 -5.742 11.058 1.00 80.12 390 ALA A N 1
ATOM 2857 C CA . ALA A 1 390 ? -13.345 -5.426 12.334 1.00 80.12 390 ALA A CA 1
ATOM 2858 C C . ALA A 1 390 ? -12.747 -6.210 13.499 1.00 80.12 390 ALA A C 1
ATOM 2860 O O . ALA A 1 390 ? -12.342 -7.374 13.262 1.00 80.12 390 ALA A O 1
#

Mean predicted aligned error: 19.45 Å

Sequence (390 aa):
MSFVGWFLLLLVIAVVGGAIAWHRQQSLPPPPVPYGDPHDLSTLGLTPARPRPVGVDLDDPDPYAESHGSRVPLPAVPGGPTRTPTTATARPVERPAPAAVPSSSARPRPPVTAPDSPWAAPAVAHLLASLAAHVGGTVAVVRHDGERHLIEARTDGSAMAPVDGPALALDGPMDLGPGALGALSSLVSGFAYAVPMGARILLIGGDGDGEGTARYLDLLHVLGLGGAPTEPERGALPADDAEEDEVHMAEEGGARPTPRAEIIAEEQRAAREADRPLAFALVTLADAEERLTTHPDEEVTLAEGDLRDRLEAAADVRRIEPFGDLLFGVFLDLDPARAATWCDRLASGEPPLFIGAVAPADGDPEGIRAAAVAALRDAYDQRRAHIVEA